Protein AF-A0A6I3SGE4-F1 (afdb_monomer)

Nearest PDB structures (foldseek):
  3gw6-assembly2_C  TM=1.256E-01  e=1.271E+00  Escherichia phage K1F
  3gw6-assembly1_F  TM=1.564E-01  e=3.133E+00  Escherichia phage K1F
  3gw6-assembly2_E  TM=1.286E-01  e=1.886E+00  Escherichia phage K1F
  3gw6-assembly1_B  TM=1.304E-01  e=3.315E+00  Escherichia phage K1F

Organism: Heliobacterium mobile (NCBI:txid28064)

Sequence (370 aa):
MMYQSPSTPYNNQIIHVPAGHFGWRVIFLSQIGLKIGINFLEVDEMGNEKNAATASMITMEIDKRFDIIEKTWEEEIYFKFYKTAVTTGLIAQLGPERWTVLCIIASYMDLNGECFPSQDTIAKGMGCSRQTACKWVNSLLEFRWEGQPIIQRVKRQTPNSQATYSFYTILPVSQIVPPTYVKDPDTPATVFDTKYGTTISTGNNSNNGINSNTLPDVKKPDAPATEFDIKYGTSITTSNHCNKDLNSNTGIPEDEPMTAQGVIKYFCMRYREKYDANCNPNWPKDTKMVKQRLMGQYSPEQIRQIVDISVEMYEKWGTLSKFPRPSIAALCTWMPEKALAVAKERTARMNVPEHGGRTAEELLALLDRI

Mean predicted aligned error: 20.5 Å

Solvent-accessible surface area (backbone atoms only — not comparable to full-atom values): 24603 Å² total; per-residue (Å²): 140,84,89,81,82,87,84,82,84,88,77,87,79,86,80,87,76,84,92,73,97,71,93,75,82,84,74,90,75,80,91,71,96,70,84,81,74,87,71,87,79,84,80,56,100,75,80,59,87,77,74,75,67,58,69,48,31,44,51,78,47,78,49,79,44,73,42,82,88,79,71,44,79,48,78,47,78,44,82,44,75,35,73,55,26,59,76,74,36,51,53,68,75,54,33,71,67,35,46,51,52,49,55,59,41,60,74,42,47,50,97,85,51,45,16,59,60,50,61,63,55,51,6,59,77,68,75,51,53,51,67,57,35,52,53,42,51,52,54,40,56,68,39,57,61,96,83,39,57,48,40,49,78,49,79,46,67,49,93,96,46,93,57,71,46,57,37,33,36,74,46,70,70,51,73,50,70,70,76,78,80,84,80,68,97,80,71,81,86,77,84,80,84,78,91,71,89,82,89,79,89,80,84,79,87,82,91,82,81,90,81,91,82,82,86,80,90,81,80,87,81,83,87,82,89,83,93,78,90,77,90,76,74,88,78,81,76,80,74,82,85,79,78,86,78,86,78,72,89,66,78,78,64,90,82,59,82,78,43,49,65,51,53,53,51,51,44,38,51,54,42,25,75,74,65,77,41,87,65,86,79,54,64,76,64,49,38,53,42,34,45,64,48,40,65,68,73,44,54,73,67,52,49,51,50,24,47,54,42,39,64,72,46,31,78,81,71,47,84,46,86,89,49,89,62,89,46,72,68,47,56,48,63,67,39,44,64,56,21,49,53,51,49,53,51,50,53,54,58,70,67,48,48,94,59,82,72,45,52,75,65,58,52,50,59,53,58,79,72,109

Foldseek 3Di:
DDDDDDDDDDDDDDDDDDDDDDDDDDDDDPDDPDPPPPDPDDADPPRDPPCLVLPFQWDKDWDWDQDPVVRDIDIDIDIDGDPCCVVVCVDVVCDDLLVQLVVQQQVQADPVQKGFDDLVSSCVSVVHDSVSSVVSVVVLQPDDDVNHRQKDWDWDDDVPDPDITIIMHGDRPRPPSPPPPDPDPPDPDDDDDPPDDDDDDDDDDDDDDDDDDDDDDDDDDDDDDDDDDDDDDDPPPPPPPDDDPLPPPDDDDPPDDCQLVNLVSLLQVLLCVLPVDGDDDPVVVLSVLCVVQPVVPDDPVLSNQLSNQCQVCVCVVDPDPPDNGDDSVCSRPVSSVVSVVVVVVVVVVVPQPPVRNDDPVNVVVVVVVD

pLDDT: mean 73.43, std 25.37, range [29.23, 98.31]

Structure (mmCIF, N/CA/C/O backbone):
data_AF-A0A6I3SGE4-F1
#
_entry.id   AF-A0A6I3SGE4-F1
#
loop_
_atom_site.group_PDB
_atom_site.id
_atom_site.type_symbol
_atom_site.label_atom_id
_atom_site.label_alt_id
_atom_site.label_comp_id
_atom_site.label_asym_id
_atom_site.label_entity_id
_atom_site.label_seq_id
_atom_site.pdbx_PDB_ins_code
_atom_site.Cartn_x
_atom_site.Cartn_y
_atom_site.Cartn_z
_atom_site.occupancy
_atom_site.B_iso_or_equiv
_atom_site.auth_seq_id
_atom_site.auth_comp_id
_atom_site.auth_asym_id
_atom_site.auth_atom_id
_atom_site.pdbx_PDB_model_num
ATOM 1 N N . MET A 1 1 ? 41.172 -43.063 -6.172 1.00 44.56 1 MET A N 1
ATOM 2 C CA . MET A 1 1 ? 40.376 -42.896 -4.937 1.00 44.56 1 MET A CA 1
ATOM 3 C C . MET A 1 1 ? 38.911 -43.059 -5.307 1.00 44.56 1 MET A C 1
ATOM 5 O O . MET A 1 1 ? 38.359 -42.176 -5.946 1.00 44.56 1 MET A O 1
ATOM 9 N N . MET A 1 2 ? 38.339 -44.232 -5.030 1.00 37.78 2 MET A N 1
ATOM 10 C CA . MET A 1 2 ? 36.935 -44.562 -5.301 1.00 37.78 2 MET A CA 1
ATOM 11 C C . MET A 1 2 ? 36.098 -44.231 -4.061 1.00 37.78 2 MET A C 1
ATOM 13 O O . MET A 1 2 ? 36.437 -44.685 -2.971 1.00 37.78 2 MET A O 1
ATOM 17 N N . TYR A 1 3 ? 35.028 -43.454 -4.223 1.00 40.47 3 TYR A N 1
ATOM 18 C CA . TYR A 1 3 ? 34.028 -43.226 -3.179 1.00 40.47 3 TYR A CA 1
ATOM 19 C C . TYR A 1 3 ? 32.945 -44.306 -3.286 1.00 40.47 3 TYR A C 1
ATOM 21 O O . TYR A 1 3 ? 32.232 -44.370 -4.285 1.00 40.47 3 TYR A O 1
ATOM 29 N N . GLN A 1 4 ? 32.839 -45.159 -2.266 1.00 41.12 4 GLN A N 1
ATOM 30 C CA . GLN A 1 4 ? 31.701 -46.055 -2.056 1.00 41.12 4 GLN A CA 1
ATOM 31 C C . GLN A 1 4 ? 30.711 -45.385 -1.093 1.00 41.12 4 GLN A C 1
ATOM 33 O O . GLN A 1 4 ? 31.101 -44.906 -0.029 1.00 41.12 4 GLN A O 1
ATOM 38 N N . SER A 1 5 ? 29.435 -45.347 -1.475 1.00 44.28 5 SER A N 1
ATOM 39 C CA . SER A 1 5 ? 28.321 -44.894 -0.633 1.00 44.28 5 SER A CA 1
ATOM 40 C C . SER A 1 5 ? 27.809 -46.041 0.253 1.00 44.28 5 SER A C 1
ATOM 42 O O . SER A 1 5 ? 27.709 -47.166 -0.239 1.00 44.28 5 SER A O 1
ATOM 44 N N . PRO A 1 6 ? 27.437 -45.794 1.523 1.00 52.66 6 PRO A N 1
ATOM 45 C CA . PRO A 1 6 ? 26.882 -46.829 2.386 1.00 52.66 6 PRO A CA 1
ATOM 46 C C . PRO A 1 6 ? 25.363 -46.962 2.203 1.00 52.66 6 PRO A C 1
ATOM 48 O O . PRO A 1 6 ? 24.614 -45.998 2.357 1.00 52.66 6 PRO A O 1
ATOM 51 N N . SER A 1 7 ? 24.907 -48.179 1.909 1.00 43.44 7 SER A N 1
ATOM 52 C CA . SER A 1 7 ? 23.502 -48.591 1.960 1.00 43.44 7 SER A CA 1
ATOM 53 C C . SER A 1 7 ? 23.130 -49.028 3.379 1.00 43.44 7 SER A C 1
ATOM 55 O O . SER A 1 7 ? 23.763 -49.932 3.928 1.00 43.44 7 SER A O 1
ATOM 57 N N . THR A 1 8 ? 22.090 -48.439 3.965 1.00 47.22 8 THR A N 1
ATOM 58 C CA . THR A 1 8 ? 21.471 -48.915 5.211 1.00 47.22 8 THR A CA 1
ATOM 59 C C . THR A 1 8 ? 20.287 -49.847 4.909 1.00 47.22 8 THR A C 1
ATOM 61 O O . THR A 1 8 ? 19.511 -49.561 3.995 1.00 47.22 8 THR A O 1
ATOM 64 N N . PRO A 1 9 ? 20.105 -50.956 5.652 1.00 47.72 9 PRO A N 1
ATOM 65 C CA . PRO A 1 9 ? 18.942 -51.824 5.501 1.00 47.72 9 PRO A CA 1
ATOM 66 C C . PRO A 1 9 ? 17.773 -51.343 6.376 1.00 47.72 9 PRO A C 1
ATOM 68 O O . PRO A 1 9 ? 17.920 -51.147 7.583 1.00 47.72 9 PRO A O 1
ATOM 71 N N . TYR A 1 10 ? 16.596 -51.186 5.766 1.00 37.56 10 TYR A N 1
ATOM 72 C CA . TYR A 1 10 ? 15.327 -51.005 6.473 1.00 37.56 10 TYR A CA 1
ATOM 73 C C . TYR A 1 10 ? 14.893 -52.336 7.098 1.00 37.56 10 TYR A C 1
ATOM 75 O O . TYR A 1 10 ? 14.686 -53.327 6.399 1.00 37.56 10 TYR A O 1
ATOM 83 N N . ASN A 1 11 ? 14.763 -52.347 8.422 1.00 41.56 11 ASN A N 1
ATOM 84 C CA . ASN A 1 11 ? 14.299 -53.481 9.210 1.00 41.56 11 ASN A CA 1
ATOM 85 C C . ASN A 1 11 ? 12.806 -53.276 9.526 1.00 41.56 11 ASN A C 1
ATOM 87 O O . ASN A 1 11 ? 12.455 -52.381 10.293 1.00 41.56 11 ASN A O 1
ATOM 91 N N . ASN A 1 12 ? 11.927 -54.072 8.914 1.00 37.31 12 ASN A N 1
ATOM 92 C CA . ASN A 1 12 ? 10.491 -54.061 9.199 1.00 37.31 12 ASN A CA 1
ATOM 93 C C . ASN A 1 12 ? 10.214 -54.868 10.475 1.00 37.31 12 ASN A C 1
ATOM 95 O O . ASN A 1 12 ? 10.133 -56.095 10.430 1.00 37.31 12 ASN A O 1
ATOM 99 N N . GLN A 1 13 ? 10.037 -54.184 11.607 1.00 43.09 13 GLN A N 1
ATOM 100 C CA . GLN A 1 13 ? 9.446 -54.787 12.802 1.00 43.09 13 GLN A CA 1
ATOM 101 C C . GLN A 1 13 ? 7.926 -54.605 12.785 1.00 43.09 13 GLN A C 1
ATOM 103 O O . GLN A 1 13 ? 7.406 -53.492 12.765 1.00 43.09 13 GLN A O 1
ATOM 108 N N . ILE A 1 14 ? 7.222 -55.736 12.797 1.00 41.84 14 ILE A N 1
ATOM 109 C CA . ILE A 1 14 ? 5.771 -55.837 12.947 1.00 41.84 14 ILE A CA 1
ATOM 110 C C . ILE A 1 14 ? 5.448 -55.637 14.432 1.00 41.84 14 ILE A C 1
ATOM 112 O O . ILE A 1 14 ? 5.796 -56.476 15.262 1.00 41.84 14 ILE A O 1
ATOM 116 N N . ILE A 1 15 ? 4.791 -54.525 14.772 1.00 42.62 15 ILE A N 1
ATOM 117 C CA . ILE A 1 15 ? 4.267 -54.273 16.119 1.00 42.62 15 ILE A CA 1
ATOM 118 C C . ILE A 1 15 ? 2.847 -54.839 16.190 1.00 42.62 15 ILE A C 1
ATOM 120 O O . ILE A 1 15 ? 1.945 -54.393 15.483 1.00 42.62 15 ILE A O 1
ATOM 124 N N . HIS A 1 16 ? 2.660 -55.835 17.051 1.00 38.91 16 HIS A N 1
ATOM 125 C CA . HIS A 1 16 ? 1.366 -56.428 17.374 1.00 38.91 16 HIS A CA 1
ATOM 126 C C . HIS A 1 16 ? 0.639 -55.522 18.386 1.00 38.91 16 HIS A C 1
ATOM 128 O O . HIS A 1 16 ? 1.126 -55.336 19.499 1.00 38.91 16 HIS A O 1
ATOM 134 N N . VAL A 1 17 ? -0.520 -54.964 18.020 1.00 46.84 17 VAL A N 1
ATOM 135 C CA . VAL A 1 17 ? -1.389 -54.190 18.930 1.00 46.84 17 VAL A CA 1
ATOM 136 C C . VAL A 1 17 ? -2.624 -55.039 19.269 1.00 46.84 17 VAL A C 1
ATOM 138 O O . VAL A 1 17 ? -3.250 -55.569 18.348 1.00 46.84 17 VAL A O 1
ATOM 141 N N . PRO A 1 18 ? -2.984 -55.228 20.553 1.00 43.72 18 PRO A N 1
ATOM 142 C CA . PRO A 1 18 ? -4.134 -56.042 20.933 1.00 43.72 18 PRO A CA 1
ATOM 143 C C . PRO A 1 18 ? -5.462 -55.321 20.668 1.00 43.72 18 PRO A C 1
ATOM 145 O O . PRO A 1 18 ? -5.613 -54.124 20.910 1.00 43.72 18 PRO A O 1
ATOM 148 N N . ALA A 1 19 ? -6.432 -56.089 20.172 1.00 42.38 19 ALA A N 1
ATOM 149 C CA . ALA A 1 19 ? -7.764 -55.642 19.795 1.00 42.38 19 ALA A CA 1
ATOM 150 C C . ALA A 1 19 ? -8.610 -55.243 21.019 1.00 42.38 19 ALA A C 1
ATOM 152 O O . ALA A 1 19 ? -9.035 -56.096 21.797 1.00 42.38 19 ALA A O 1
ATOM 153 N N . GLY A 1 20 ? -8.899 -53.947 21.147 1.00 38.47 20 GLY A N 1
ATOM 154 C CA . GLY A 1 20 ? -9.960 -53.404 21.995 1.00 38.47 20 GLY A CA 1
ATOM 155 C C . GLY A 1 20 ? -11.108 -52.899 21.123 1.00 38.47 20 GLY A C 1
ATOM 156 O O . GLY A 1 20 ? -10.895 -52.114 20.203 1.00 38.47 20 GLY A O 1
ATOM 157 N N . HIS A 1 21 ? -12.318 -53.392 21.381 1.00 49.03 21 HIS A N 1
ATOM 158 C CA . HIS A 1 21 ? -13.549 -53.043 20.672 1.00 49.03 21 HIS A CA 1
ATOM 159 C C . HIS A 1 21 ? -13.847 -51.534 20.700 1.00 49.03 21 HIS A C 1
ATOM 161 O O . HIS A 1 21 ? -14.233 -50.998 21.733 1.00 49.03 21 HIS A O 1
ATOM 167 N N . PHE A 1 22 ? -13.781 -50.887 19.536 1.00 37.25 22 PHE A N 1
ATOM 168 C CA . PHE A 1 22 ? -14.545 -49.680 19.219 1.00 37.25 22 PHE A CA 1
ATOM 169 C C . PHE A 1 22 ? -15.090 -49.838 17.798 1.00 37.25 22 PHE A C 1
ATOM 171 O O . PHE A 1 22 ? -14.336 -49.903 16.828 1.00 37.25 22 PHE A O 1
ATOM 178 N N . GLY A 1 23 ? -16.409 -49.979 17.678 1.00 38.25 23 GLY A N 1
ATOM 179 C CA . GLY A 1 23 ? -17.086 -50.118 16.394 1.00 38.25 23 GLY A CA 1
ATOM 180 C C . GLY A 1 23 ? -17.084 -48.797 15.631 1.00 38.25 23 GLY A C 1
ATOM 181 O O . GLY A 1 23 ? -17.890 -47.920 15.921 1.00 38.25 23 GLY A O 1
ATOM 182 N N . TRP A 1 24 ? -16.219 -48.675 14.627 1.00 30.83 24 TRP A N 1
ATOM 183 C CA . TRP A 1 24 ? -16.293 -47.612 13.629 1.00 30.83 24 TRP A CA 1
ATOM 184 C C . TRP A 1 24 ? -17.046 -48.135 12.407 1.00 30.83 24 TRP A C 1
ATOM 186 O O . TRP A 1 24 ? -16.544 -48.965 11.651 1.00 30.83 24 TRP A O 1
ATOM 196 N N . ARG A 1 25 ? -18.270 -47.645 12.194 1.00 29.44 25 ARG A N 1
ATOM 197 C CA . ARG A 1 25 ? -18.919 -47.720 10.883 1.00 29.44 25 ARG A CA 1
ATOM 198 C C . ARG A 1 25 ? -18.264 -46.673 9.985 1.00 29.44 25 ARG A C 1
ATOM 200 O O . ARG A 1 25 ? -18.529 -45.485 10.130 1.00 29.44 25 ARG A O 1
ATOM 207 N N . VAL A 1 26 ? -17.421 -47.113 9.056 1.00 30.91 26 VAL A N 1
ATOM 208 C CA . VAL A 1 26 ? -16.973 -46.279 7.935 1.00 30.91 26 VAL A CA 1
ATOM 209 C C . VAL A 1 26 ? -18.151 -46.150 6.972 1.00 30.91 26 VAL A C 1
ATOM 211 O O . VAL A 1 26 ? -18.471 -47.086 6.243 1.00 30.91 26 VAL A O 1
ATOM 214 N N . ILE A 1 27 ? -18.830 -45.005 6.999 1.00 34.97 27 ILE A N 1
ATOM 215 C CA . ILE A 1 27 ? -19.780 -44.617 5.956 1.00 34.97 27 ILE A CA 1
ATOM 216 C C . ILE A 1 27 ? -19.011 -43.722 4.983 1.00 34.97 27 ILE A C 1
ATOM 218 O O . ILE A 1 27 ? -18.643 -42.599 5.320 1.00 34.97 27 ILE A O 1
ATOM 222 N N . PHE A 1 28 ? -18.754 -44.228 3.777 1.00 33.78 28 PHE A N 1
ATOM 223 C CA . PHE A 1 28 ? -18.348 -43.403 2.643 1.00 33.78 28 PHE A CA 1
ATOM 224 C C . PHE A 1 28 ? -19.550 -42.547 2.226 1.00 33.78 28 PHE A C 1
ATOM 226 O O . PHE A 1 28 ? -20.516 -43.066 1.670 1.00 33.78 28 PHE A O 1
ATOM 233 N N . LEU A 1 29 ? -19.495 -41.242 2.489 1.00 30.52 29 LEU A N 1
ATOM 234 C CA . LEU A 1 29 ? -20.377 -40.259 1.863 1.00 30.52 29 LEU A CA 1
ATOM 235 C C . LEU A 1 29 ? -19.519 -39.315 1.029 1.00 30.52 29 LEU A C 1
ATOM 237 O O . LEU A 1 29 ? -18.739 -38.515 1.542 1.00 30.52 29 LEU A O 1
ATOM 241 N N . SER A 1 30 ? -19.651 -39.464 -0.285 1.00 36.06 30 SER A N 1
ATOM 242 C CA . SER A 1 30 ? -19.130 -38.540 -1.279 1.00 36.06 30 SER A CA 1
ATOM 243 C C . SER A 1 30 ? -19.895 -37.215 -1.229 1.00 36.06 30 SER A C 1
ATOM 245 O O . SER A 1 30 ? -21.120 -37.221 -1.148 1.00 36.06 30 SER A O 1
ATOM 247 N N . GLN A 1 31 ? -19.165 -36.107 -1.375 1.00 42.75 31 GLN A N 1
ATOM 248 C CA . GLN A 1 31 ? -19.654 -34.809 -1.864 1.00 42.75 31 GLN A CA 1
ATOM 249 C C . GLN A 1 31 ? -20.939 -34.263 -1.222 1.00 42.75 31 GLN A C 1
ATOM 251 O O . GLN A 1 31 ? -21.964 -34.125 -1.880 1.00 42.75 31 GLN A O 1
ATOM 256 N N . ILE A 1 32 ? -20.838 -33.804 0.025 1.00 35.84 32 ILE A N 1
ATOM 257 C CA . ILE A 1 32 ? -21.603 -32.641 0.491 1.00 35.84 32 ILE A CA 1
ATOM 258 C C . ILE A 1 32 ? -20.643 -31.815 1.347 1.00 35.84 32 ILE A C 1
ATOM 260 O O . ILE A 1 32 ? -20.084 -32.321 2.317 1.00 35.84 32 ILE A O 1
ATOM 264 N N . GLY A 1 33 ? -20.395 -30.562 0.961 1.00 39.59 33 GLY A N 1
ATOM 265 C CA . GLY A 1 33 ? -19.581 -29.627 1.736 1.00 39.59 33 GLY A CA 1
ATOM 266 C C . GLY A 1 33 ? -20.280 -29.260 3.042 1.00 39.59 33 GLY A C 1
ATOM 267 O O . GLY A 1 33 ? -20.967 -28.247 3.112 1.00 39.59 33 GLY A O 1
ATOM 268 N N . LEU A 1 34 ? -20.122 -30.092 4.071 1.00 29.44 34 LEU A N 1
ATOM 269 C CA . LEU A 1 34 ? -20.522 -29.784 5.437 1.00 29.44 34 LEU A CA 1
ATOM 270 C C . LEU A 1 34 ? -19.309 -29.178 6.159 1.00 29.44 34 LEU A C 1
ATOM 272 O O . LEU A 1 34 ? -18.333 -29.874 6.439 1.00 29.44 34 LEU A O 1
ATOM 276 N N . LYS A 1 35 ? -19.358 -27.873 6.455 1.00 33.22 35 LYS A N 1
ATOM 277 C CA . LYS A 1 35 ? -18.434 -27.237 7.405 1.00 33.22 35 LYS A CA 1
ATOM 278 C C . LYS A 1 35 ? -18.662 -27.882 8.778 1.00 33.22 35 LYS A C 1
ATOM 280 O O . LYS A 1 35 ? -19.660 -27.595 9.434 1.00 33.22 35 LYS A O 1
ATOM 285 N N . ILE A 1 36 ? -17.751 -28.748 9.217 1.00 32.66 36 ILE A N 1
ATOM 286 C CA . ILE A 1 36 ? -17.723 -29.234 10.601 1.00 32.66 36 ILE A CA 1
ATOM 287 C C . ILE A 1 36 ? -17.066 -28.136 11.440 1.00 32.66 36 ILE A C 1
ATOM 289 O O . ILE A 1 36 ? -15.848 -28.091 11.588 1.00 32.66 36 ILE A O 1
ATOM 293 N N . GLY A 1 37 ? -17.877 -27.216 11.960 1.00 32.97 37 GLY A N 1
ATOM 294 C CA . GLY A 1 37 ? -17.483 -26.418 13.115 1.00 32.97 37 GLY A CA 1
ATOM 295 C C . GLY A 1 37 ? -17.539 -27.320 14.341 1.00 32.97 37 GLY A C 1
ATOM 296 O O . GLY A 1 37 ? -18.623 -27.734 14.745 1.00 32.97 37 GLY A O 1
ATOM 297 N N . ILE A 1 38 ? -16.386 -27.670 14.913 1.00 30.48 38 ILE A N 1
ATOM 298 C CA . ILE A 1 38 ? -16.339 -28.384 16.192 1.00 30.48 38 ILE A CA 1
ATOM 299 C C . ILE A 1 38 ? -16.683 -27.364 17.282 1.00 30.48 38 ILE A C 1
ATOM 301 O O . ILE A 1 38 ? -15.805 -26.710 17.834 1.00 30.48 38 ILE A O 1
ATOM 305 N N . ASN A 1 39 ? -17.974 -27.203 17.566 1.00 32.72 39 ASN A N 1
ATOM 306 C CA . ASN A 1 39 ? -18.417 -26.587 18.810 1.00 32.72 39 ASN A CA 1
ATOM 307 C C . ASN A 1 39 ? -18.377 -27.671 19.887 1.00 32.72 39 ASN A C 1
ATOM 309 O O . ASN A 1 39 ? -19.047 -28.698 19.768 1.00 32.72 39 ASN A O 1
ATOM 313 N N . PHE A 1 40 ? -17.554 -27.463 20.912 1.00 31.41 40 PHE A N 1
ATOM 314 C CA . PHE A 1 40 ? -17.506 -28.328 22.085 1.00 31.41 40 PHE A CA 1
ATOM 315 C C . PHE A 1 40 ? -18.837 -28.161 22.836 1.00 31.41 40 PHE A C 1
ATOM 317 O O . PHE A 1 40 ? -19.068 -27.144 23.484 1.00 31.41 40 PHE A O 1
ATOM 324 N N . LEU A 1 41 ? -19.756 -29.111 22.647 1.00 35.09 41 LEU A N 1
ATOM 325 C CA . LEU A 1 41 ? -21.059 -29.142 23.309 1.00 35.09 41 LEU A CA 1
ATOM 326 C C . LEU A 1 41 ? -20.890 -29.806 24.676 1.00 35.09 41 LEU A C 1
ATOM 328 O O . LEU A 1 41 ? -20.752 -31.024 24.772 1.00 35.09 41 LEU A O 1
ATOM 332 N N . GLU A 1 42 ? -20.878 -28.997 25.728 1.00 34.16 42 GLU A N 1
ATOM 333 C CA . GLU A 1 42 ? -20.986 -29.473 27.104 1.00 34.16 42 GLU A CA 1
ATOM 334 C C . GLU A 1 42 ? -22.474 -29.698 27.409 1.00 34.16 42 GLU A C 1
ATOM 336 O O . GLU A 1 42 ? -23.271 -28.760 27.417 1.00 34.16 42 GLU A O 1
ATOM 341 N N . VAL A 1 43 ? -22.866 -30.965 27.560 1.00 34.56 43 VAL A N 1
ATOM 342 C CA . VAL A 1 43 ? -24.247 -31.379 27.843 1.00 34.56 43 VAL A CA 1
ATOM 343 C C . VAL A 1 43 ? -24.376 -31.562 29.351 1.00 34.56 43 VAL A C 1
ATOM 345 O O . VAL A 1 43 ? -23.585 -32.297 29.941 1.00 34.56 43 VAL A O 1
ATOM 348 N N . ASP A 1 44 ? -25.343 -30.900 29.987 1.00 48.00 44 ASP A N 1
ATOM 349 C CA . ASP A 1 44 ? -25.612 -31.120 31.407 1.00 48.00 44 ASP A CA 1
ATOM 350 C C . ASP A 1 44 ? -26.406 -32.419 31.640 1.00 48.00 44 ASP A C 1
ATOM 352 O O . ASP A 1 44 ? -27.093 -32.930 30.754 1.00 48.00 44 ASP A O 1
ATOM 356 N N . GLU A 1 45 ? -26.307 -32.976 32.853 1.00 57.69 45 GLU A N 1
ATOM 357 C CA . GLU A 1 45 ? -26.884 -34.280 33.238 1.00 57.69 45 GLU A CA 1
ATOM 358 C C . GLU A 1 45 ? -28.421 -34.369 33.121 1.00 57.69 45 GLU A C 1
ATOM 360 O O . GLU A 1 45 ? -29.003 -35.414 33.401 1.00 57.69 45 GLU A O 1
ATOM 365 N N . MET A 1 46 ? -29.099 -33.301 32.691 1.00 56.00 46 MET A N 1
ATOM 366 C CA . MET A 1 46 ? -30.556 -33.253 32.554 1.00 56.00 46 MET A CA 1
ATOM 367 C C . MET A 1 46 ? -31.052 -33.137 31.107 1.00 56.00 46 MET A C 1
ATOM 369 O O . MET A 1 46 ? -32.257 -33.002 30.903 1.00 56.00 46 MET A O 1
ATOM 373 N N . GLY A 1 47 ? -30.174 -33.229 30.100 1.00 47.47 47 GLY A N 1
ATOM 374 C CA . GLY A 1 47 ? -30.585 -33.293 28.690 1.00 47.47 47 GLY A CA 1
ATOM 375 C C . GLY A 1 47 ? -31.359 -32.061 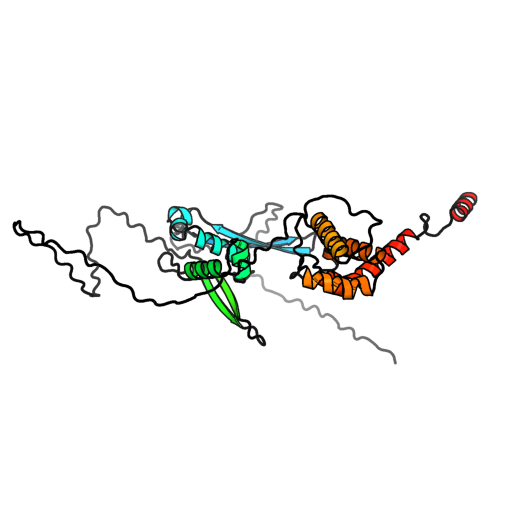28.214 1.00 47.47 47 GLY A C 1
ATOM 376 O O . GLY A 1 47 ? -32.104 -32.137 27.237 1.00 47.47 47 GLY A O 1
ATOM 377 N N . ASN A 1 48 ? -31.208 -30.936 28.914 1.00 42.41 48 ASN A N 1
ATOM 378 C CA . ASN A 1 48 ? -31.844 -29.689 28.545 1.00 42.41 48 ASN A CA 1
ATOM 379 C C . ASN A 1 48 ? -30.829 -28.892 27.728 1.00 42.41 48 ASN A C 1
ATOM 381 O O . ASN A 1 48 ? -29.740 -28.596 28.218 1.00 42.41 48 ASN A O 1
ATOM 385 N N . GLU A 1 49 ? -31.158 -28.555 26.478 1.00 41.75 49 GLU A N 1
ATOM 386 C CA . GLU A 1 49 ? -30.329 -27.662 25.667 1.00 41.75 49 GLU A CA 1
ATOM 387 C C . GLU A 1 49 ? -30.244 -26.299 26.363 1.00 41.75 49 GLU A C 1
ATOM 389 O O . GLU A 1 49 ? -31.044 -25.391 26.128 1.00 41.75 49 GLU A O 1
ATOM 394 N N . LYS A 1 50 ? -29.235 -26.118 27.218 1.00 43.69 50 LYS A N 1
ATOM 395 C CA . LYS A 1 50 ? -28.786 -24.805 27.663 1.00 43.69 50 LYS A CA 1
ATOM 396 C C . LYS A 1 50 ? -28.095 -24.123 26.491 1.00 43.69 50 LYS A C 1
ATOM 398 O O . LYS A 1 50 ? -26.899 -23.861 26.510 1.00 43.69 50 LYS A O 1
ATOM 403 N N . ASN A 1 51 ? -28.883 -23.728 25.497 1.00 43.88 51 ASN A N 1
ATOM 404 C CA . ASN A 1 51 ? -28.557 -22.590 24.657 1.00 43.88 51 ASN A CA 1
ATOM 405 C C . ASN A 1 51 ? -28.673 -21.321 25.517 1.00 43.88 51 ASN A C 1
ATOM 407 O O . ASN A 1 51 ? -29.459 -20.418 25.236 1.00 43.88 51 ASN A O 1
ATOM 411 N N . ALA A 1 52 ? -27.844 -21.212 26.560 1.00 44.31 52 ALA A N 1
ATOM 412 C CA . ALA A 1 52 ? -27.359 -19.919 27.004 1.00 44.31 52 ALA A CA 1
ATOM 413 C C . ALA A 1 52 ? -26.420 -19.434 25.896 1.00 44.31 52 ALA A C 1
ATOM 415 O O . ALA A 1 52 ? -25.203 -19.427 26.045 1.00 44.31 52 ALA A O 1
ATOM 416 N N . ALA A 1 53 ? -27.004 -19.126 24.734 1.00 48.31 53 ALA A N 1
ATOM 417 C CA . ALA A 1 53 ? -26.320 -18.506 23.629 1.00 48.31 53 ALA A CA 1
ATOM 418 C C . ALA A 1 53 ? -25.817 -17.179 24.181 1.00 48.31 53 ALA A C 1
ATOM 420 O O . ALA A 1 53 ? -26.572 -16.211 24.298 1.00 48.31 53 ALA A O 1
ATOM 421 N N . THR A 1 54 ? -24.555 -17.160 24.601 1.00 51.03 54 THR A N 1
ATOM 422 C CA . THR A 1 54 ? -23.817 -15.934 24.835 1.00 51.03 54 THR A CA 1
ATOM 423 C C . THR A 1 54 ? -23.965 -15.154 23.546 1.00 51.03 54 THR A C 1
ATOM 425 O O . THR A 1 54 ? -23.459 -15.541 22.490 1.00 51.03 54 THR A O 1
ATOM 428 N N . ALA A 1 55 ? -24.807 -14.124 23.608 1.00 60.75 55 ALA A N 1
ATOM 429 C CA . ALA A 1 55 ? -25.204 -13.338 22.462 1.00 60.75 55 ALA A CA 1
ATOM 430 C C . ALA A 1 55 ? -23.971 -12.567 22.005 1.00 60.75 55 ALA A C 1
ATOM 432 O O . ALA A 1 55 ? -23.721 -11.438 22.425 1.00 60.75 55 ALA A O 1
ATOM 433 N N . SER A 1 56 ? -23.155 -13.223 21.186 1.00 67.69 56 SER A N 1
ATOM 434 C CA . SER A 1 56 ? -21.939 -12.644 20.657 1.00 67.69 56 SER A CA 1
ATOM 435 C C . SER A 1 56 ? -22.343 -11.413 19.867 1.00 67.69 56 SER A C 1
ATOM 437 O O . SER A 1 56 ? -23.240 -11.470 19.033 1.00 67.69 56 SER A O 1
ATOM 439 N N . MET A 1 57 ? -21.764 -10.266 20.202 1.00 80.69 57 MET A N 1
ATOM 440 C CA . MET A 1 57 ? -22.045 -9.008 19.505 1.00 80.69 57 MET A CA 1
ATOM 441 C C . MET A 1 57 ? -21.069 -8.808 18.348 1.00 80.69 57 MET A C 1
ATOM 443 O O . MET A 1 57 ? -21.436 -8.290 17.293 1.00 80.69 57 MET A O 1
ATOM 447 N N . ILE A 1 58 ? -19.836 -9.275 18.539 1.00 80.12 58 ILE A N 1
ATOM 448 C CA . ILE A 1 58 ? -18.736 -9.185 17.589 1.00 80.12 58 ILE A CA 1
ATOM 449 C C . ILE A 1 58 ? -17.937 -10.485 17.696 1.00 80.12 58 ILE A C 1
ATOM 451 O O . ILE A 1 58 ? -17.611 -10.907 18.806 1.00 80.12 58 ILE A O 1
ATOM 455 N N . THR A 1 59 ? -17.615 -11.108 16.564 1.00 81.88 59 THR A N 1
ATOM 456 C CA . THR A 1 59 ? -16.746 -12.294 16.501 1.00 81.88 59 THR A CA 1
ATOM 457 C C . THR A 1 59 ? -15.780 -12.172 15.330 1.00 81.88 59 THR A C 1
ATOM 459 O O . THR A 1 59 ? -16.050 -11.495 14.339 1.00 81.88 59 THR A O 1
ATOM 462 N N . MET A 1 60 ? -14.646 -12.846 15.459 1.00 78.38 60 MET A N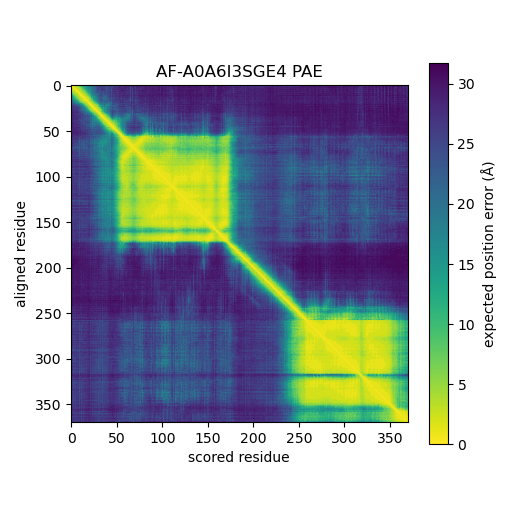 1
ATOM 463 C CA . MET A 1 60 ? -13.632 -12.995 14.430 1.00 78.38 60 MET A CA 1
ATOM 464 C C . MET A 1 60 ? -13.582 -14.461 14.004 1.00 78.38 60 MET A C 1
ATOM 466 O O . MET A 1 60 ? -13.557 -15.343 14.859 1.00 78.38 60 MET A O 1
ATOM 470 N N . GLU A 1 61 ? -13.577 -14.715 12.701 1.00 83.19 61 GLU A N 1
ATOM 471 C CA . GLU A 1 61 ? -13.451 -16.054 12.123 1.00 83.19 61 GLU A CA 1
ATOM 472 C C . GLU A 1 61 ? -12.339 -16.040 11.078 1.00 83.19 61 GLU A C 1
ATOM 474 O O . GLU A 1 61 ? -12.279 -15.137 10.248 1.00 83.19 61 GLU A O 1
ATOM 479 N N . ILE A 1 62 ? -11.443 -17.023 11.145 1.00 82.38 62 ILE A N 1
ATOM 480 C CA . ILE A 1 62 ? -10.330 -17.182 10.210 1.00 82.38 62 ILE A CA 1
ATOM 481 C C . ILE A 1 62 ? -10.571 -18.490 9.462 1.00 82.38 62 ILE A C 1
ATOM 483 O O . ILE A 1 62 ? -10.442 -19.569 10.040 1.00 82.38 62 ILE A O 1
ATOM 487 N N . ASP A 1 63 ? -10.924 -18.390 8.184 1.00 88.00 63 ASP A N 1
ATOM 488 C CA . ASP A 1 63 ? -11.066 -19.535 7.289 1.00 88.00 63 ASP A CA 1
ATOM 489 C C . ASP A 1 63 ? -9.741 -19.730 6.541 1.00 88.00 63 ASP A C 1
ATOM 491 O O . ASP A 1 63 ? -9.288 -18.847 5.813 1.00 88.00 63 ASP A O 1
ATOM 495 N N . LYS A 1 64 ? -9.127 -20.907 6.688 1.00 86.56 64 LYS A N 1
ATOM 496 C CA . LYS A 1 64 ? -7.973 -21.318 5.878 1.00 86.56 64 LYS A CA 1
ATOM 497 C C . LYS A 1 64 ? -8.415 -22.338 4.845 1.00 86.56 64 LYS A C 1
ATOM 499 O O . LYS A 1 64 ? -9.001 -23.361 5.203 1.00 86.56 64 LYS A O 1
ATOM 504 N N . ARG A 1 65 ? -8.120 -22.081 3.575 1.00 87.94 65 ARG A N 1
ATOM 505 C CA . ARG A 1 65 ? -8.424 -22.982 2.459 1.00 87.94 65 ARG A CA 1
ATOM 506 C C . ARG A 1 65 ? -7.135 -23.327 1.731 1.00 87.94 65 ARG A C 1
ATOM 508 O O . ARG A 1 65 ? -6.248 -22.494 1.600 1.00 87.94 65 ARG A O 1
ATOM 515 N N . PHE A 1 66 ? -7.014 -24.576 1.302 1.00 89.56 66 PHE A N 1
ATOM 516 C CA . PHE A 1 66 ? -5.896 -25.012 0.475 1.00 89.56 66 PHE A CA 1
ATOM 517 C C . PHE A 1 66 ? -6.385 -25.128 -0.964 1.00 89.56 66 PHE A C 1
ATOM 519 O O . PHE A 1 66 ? -7.245 -25.968 -1.248 1.00 89.56 66 PHE A O 1
ATOM 526 N N . ASP A 1 67 ? -5.857 -24.292 -1.853 1.00 90.06 67 ASP A N 1
ATOM 527 C CA . ASP A 1 67 ? -6.103 -24.427 -3.281 1.00 90.06 67 ASP A CA 1
ATOM 528 C C . ASP A 1 67 ? -5.279 -25.614 -3.800 1.00 90.06 67 ASP A C 1
ATOM 530 O O . ASP A 1 67 ? -4.047 -25.605 -3.805 1.00 90.06 67 ASP A O 1
ATOM 534 N N . ILE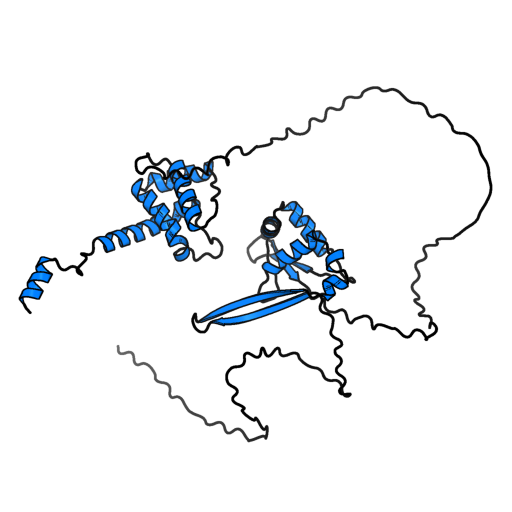 A 1 68 ? -5.969 -26.676 -4.216 1.00 93.81 68 ILE A N 1
ATOM 535 C CA . ILE A 1 68 ? -5.343 -27.914 -4.699 1.00 93.81 68 ILE A CA 1
ATOM 536 C C . ILE A 1 68 ? -4.652 -27.697 -6.057 1.00 93.81 68 ILE A C 1
ATOM 538 O O . ILE A 1 68 ? -3.665 -28.374 -6.357 1.00 93.81 68 ILE A O 1
ATOM 542 N N . ILE A 1 69 ? -5.167 -26.778 -6.877 1.00 94.69 69 ILE A N 1
ATOM 543 C CA . ILE A 1 69 ? -4.681 -26.492 -8.229 1.00 94.69 69 ILE A CA 1
ATOM 544 C C . ILE A 1 69 ? -3.399 -25.670 -8.136 1.00 94.69 69 ILE A C 1
ATOM 546 O O . ILE A 1 69 ? -2.375 -26.054 -8.705 1.00 94.69 69 ILE A O 1
ATOM 550 N N . GLU A 1 70 ? -3.439 -24.576 -7.378 1.00 93.06 70 GLU A N 1
ATOM 551 C CA . GLU A 1 70 ? -2.294 -23.678 -7.212 1.00 93.06 70 GLU A CA 1
ATOM 552 C C . GLU A 1 70 ? -1.287 -24.180 -6.170 1.00 93.06 70 GLU A C 1
ATOM 554 O O . GLU A 1 70 ? -0.127 -23.762 -6.165 1.00 93.06 70 GLU A O 1
ATOM 559 N N . LYS A 1 71 ? -1.701 -25.128 -5.319 1.00 92.56 71 LYS A N 1
ATOM 560 C CA . LYS A 1 71 ? -0.941 -25.630 -4.164 1.00 92.56 71 LYS A CA 1
ATOM 561 C C . LYS A 1 71 ? -0.562 -24.509 -3.189 1.00 92.56 71 LYS A C 1
ATOM 563 O O . LYS A 1 71 ? 0.514 -24.542 -2.586 1.00 92.56 71 LYS A O 1
ATOM 568 N N . THR A 1 72 ? -1.444 -23.527 -3.032 1.00 92.44 72 THR A N 1
ATOM 569 C CA . THR A 1 72 ? -1.292 -22.360 -2.155 1.00 92.44 72 THR A CA 1
ATOM 570 C C . THR A 1 72 ? -2.327 -22.401 -1.026 1.00 92.44 72 THR A C 1
ATOM 572 O O . THR A 1 72 ? -3.375 -23.037 -1.131 1.00 92.44 72 THR A O 1
ATOM 575 N N . TRP A 1 73 ? -2.010 -21.765 0.105 1.00 89.12 73 TRP A N 1
ATOM 576 C CA . TRP A 1 73 ? -2.972 -21.550 1.187 1.00 89.12 73 TRP A CA 1
ATOM 577 C C . TRP A 1 73 ? -3.598 -20.170 1.016 1.00 89.12 73 TRP A C 1
ATOM 579 O O . TRP A 1 73 ? -2.884 -19.168 1.011 1.00 89.12 73 TRP A O 1
ATOM 589 N N . GLU A 1 74 ? -4.918 -20.132 0.900 1.00 89.06 74 GLU A N 1
ATOM 590 C CA . GLU A 1 74 ? -5.712 -18.913 0.938 1.00 89.06 74 GLU A CA 1
ATOM 591 C C . GLU A 1 74 ? -6.263 -18.716 2.349 1.00 89.06 74 GLU A C 1
ATOM 593 O O . GLU A 1 74 ? -6.752 -19.652 2.992 1.00 89.06 74 GLU A O 1
ATOM 598 N N . GLU A 1 75 ? -6.171 -17.487 2.846 1.00 84.50 75 GLU A N 1
ATOM 599 C CA .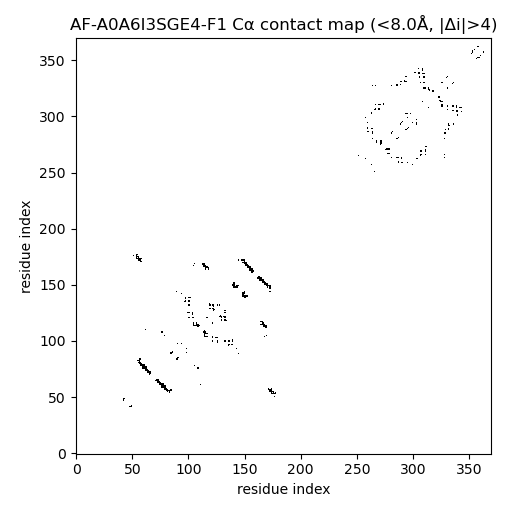 GLU A 1 75 ? -6.609 -17.130 4.190 1.00 84.50 75 GLU A CA 1
ATOM 600 C C . GLU A 1 75 ? -7.638 -16.005 4.089 1.00 84.50 75 GLU A C 1
ATOM 602 O O . GLU A 1 75 ? -7.357 -14.928 3.564 1.00 84.50 75 GLU A O 1
ATOM 607 N N . GLU A 1 76 ? -8.842 -16.263 4.596 1.00 85.19 76 GLU A N 1
ATOM 608 C CA . GLU A 1 76 ? -9.938 -15.301 4.636 1.00 85.19 76 GLU A CA 1
ATOM 609 C C . GLU A 1 76 ? -10.250 -14.964 6.096 1.00 85.19 76 GLU A C 1
ATOM 611 O O . GLU A 1 76 ? -10.622 -15.830 6.892 1.00 85.19 76 GLU A O 1
ATOM 616 N N . ILE A 1 77 ? -10.101 -13.690 6.458 1.00 80.69 77 ILE A N 1
ATOM 617 C CA . ILE A 1 77 ? -10.429 -13.192 7.796 1.00 80.69 77 ILE A CA 1
ATOM 618 C C . ILE A 1 77 ? -11.790 -12.505 7.732 1.00 80.69 77 ILE A C 1
ATOM 620 O O . ILE A 1 77 ? -11.985 -11.522 7.016 1.00 80.69 77 ILE A O 1
ATOM 624 N N . TYR A 1 78 ? -12.729 -13.012 8.522 1.00 83.69 78 TYR A N 1
ATOM 625 C CA . TYR A 1 78 ? -14.079 -12.491 8.648 1.00 83.69 78 TYR A CA 1
ATOM 626 C C . TYR A 1 78 ? -14.245 -11.783 9.983 1.00 83.69 78 TYR A C 1
ATOM 628 O O . TYR A 1 78 ? -14.131 -12.376 11.057 1.00 83.69 78 TYR A O 1
ATOM 636 N N . PHE A 1 79 ? -14.609 -10.510 9.910 1.00 82.31 79 PHE A N 1
ATOM 637 C CA . PHE A 1 79 ? -15.040 -9.743 11.065 1.00 82.31 79 PHE A CA 1
ATOM 638 C C . PHE A 1 79 ? -16.568 -9.676 11.072 1.00 82.31 79 PHE A C 1
ATOM 640 O O . PHE A 1 79 ? -17.179 -9.007 10.236 1.00 82.31 79 PHE A O 1
ATOM 647 N N . LYS A 1 80 ? -17.192 -10.445 11.968 1.00 84.88 80 LYS A N 1
ATOM 648 C CA . LYS A 1 80 ? -18.640 -10.664 11.997 1.00 84.88 80 LYS A CA 1
ATOM 649 C C . LYS A 1 80 ? -19.296 -9.802 13.063 1.00 84.88 80 LYS A C 1
ATOM 651 O O . LYS A 1 80 ? -18.901 -9.807 14.229 1.00 84.88 80 LYS A O 1
ATOM 656 N N . PHE A 1 81 ? -20.361 -9.125 12.651 1.00 83.94 81 PHE A N 1
ATOM 657 C CA . PHE A 1 81 ? -21.232 -8.354 13.523 1.00 83.94 81 PHE A CA 1
ATOM 658 C C . PHE A 1 81 ? -22.602 -8.986 13.584 1.00 83.94 81 PHE A C 1
ATOM 660 O O . PHE A 1 81 ? -23.222 -9.256 12.556 1.00 83.94 81 PHE A O 1
ATOM 667 N N . TYR A 1 82 ? -23.088 -9.183 14.800 1.00 88.31 82 TYR A N 1
ATOM 668 C CA . TYR A 1 82 ? -24.408 -9.744 15.006 1.00 88.31 82 TYR A CA 1
ATOM 669 C C . TYR A 1 82 ? -25.425 -8.630 15.189 1.00 88.31 82 TYR A C 1
ATOM 671 O O . TYR A 1 82 ? -25.129 -7.545 15.693 1.00 88.31 82 TYR A O 1
ATOM 679 N N . LYS A 1 83 ? -26.673 -8.932 14.829 1.00 88.31 83 LYS A N 1
ATOM 680 C CA . LYS A 1 83 ? -27.823 -8.041 15.027 1.00 88.31 83 LYS A CA 1
ATOM 681 C C . LYS A 1 83 ? -27.914 -7.520 16.467 1.00 88.31 83 LYS A C 1
ATOM 683 O O . LYS A 1 83 ? -28.324 -6.382 16.676 1.00 88.31 83 LYS A O 1
ATOM 688 N N . THR A 1 84 ? -27.485 -8.331 17.433 1.00 86.38 84 THR A N 1
ATOM 689 C CA . THR A 1 84 ? -27.439 -8.001 18.861 1.00 86.38 84 THR A CA 1
ATOM 690 C C . THR A 1 84 ? -26.633 -6.735 19.138 1.00 86.38 84 THR A C 1
ATOM 692 O O . THR A 1 84 ? -27.125 -5.891 19.873 1.00 86.38 84 THR A O 1
ATOM 695 N N . ALA A 1 85 ? -25.485 -6.524 18.481 1.00 87.50 85 ALA A N 1
ATOM 696 C CA . ALA A 1 85 ? -24.677 -5.305 18.624 1.00 87.50 85 ALA A CA 1
ATOM 697 C C . ALA A 1 85 ? -25.437 -4.026 18.230 1.00 87.50 85 ALA A C 1
ATOM 699 O O . ALA A 1 85 ? -25.205 -2.945 18.774 1.00 87.50 85 ALA A O 1
ATOM 700 N N . VAL A 1 86 ? -26.349 -4.136 17.263 1.00 88.75 86 VAL A N 1
ATOM 701 C CA . VAL A 1 86 ? -27.189 -3.015 16.834 1.00 88.75 86 VAL A CA 1
ATOM 702 C C . VAL A 1 86 ? -28.338 -2.822 17.819 1.00 88.75 86 VAL A C 1
ATOM 704 O O . VAL A 1 86 ? -28.577 -1.705 18.269 1.00 88.75 86 VAL A O 1
ATOM 707 N N . THR A 1 87 ? -29.025 -3.903 18.199 1.00 90.56 87 THR A N 1
ATOM 708 C CA . THR A 1 87 ? -30.213 -3.827 19.063 1.00 90.56 87 THR A CA 1
ATOM 709 C C . THR A 1 87 ? -29.898 -3.440 20.503 1.00 90.56 87 THR A C 1
ATOM 711 O O . THR A 1 87 ? -30.732 -2.808 21.140 1.00 90.56 87 THR A O 1
ATOM 714 N N . THR A 1 88 ? -28.719 -3.786 21.027 1.00 88.31 88 THR A N 1
ATOM 715 C CA . THR A 1 88 ? -28.295 -3.367 22.375 1.00 88.31 88 THR A CA 1
ATOM 716 C C . THR A 1 88 ? -27.759 -1.941 22.415 1.00 88.31 88 THR A C 1
ATOM 718 O O . THR A 1 88 ? -27.547 -1.400 23.494 1.00 88.31 88 THR A O 1
ATOM 721 N N . GLY A 1 89 ? -27.560 -1.305 21.257 1.00 90.44 89 GLY A N 1
ATOM 722 C CA . GLY A 1 89 ? -27.045 0.057 21.170 1.00 90.44 89 GLY A CA 1
ATOM 723 C C . GLY A 1 89 ? -25.521 0.162 21.243 1.00 90.44 89 GLY A C 1
ATOM 724 O O . GLY A 1 89 ? -25.017 1.281 21.329 1.00 90.44 89 GLY A O 1
ATOM 725 N N . LEU A 1 90 ? -24.778 -0.948 21.146 1.00 92.12 90 LEU A N 1
ATOM 726 C CA . LEU A 1 90 ? -23.310 -0.929 21.087 1.00 92.12 90 LEU A CA 1
ATOM 727 C C . LEU A 1 90 ? -22.812 -0.040 19.946 1.00 92.12 90 LEU A C 1
ATOM 729 O O . LEU A 1 90 ? -22.001 0.856 20.168 1.00 92.12 90 LEU A O 1
ATOM 733 N N . ILE A 1 91 ? -23.349 -0.225 18.739 1.00 93.44 91 ILE A N 1
ATOM 734 C CA . ILE A 1 91 ? -22.962 0.587 17.575 1.00 93.44 91 ILE A CA 1
ATOM 735 C C . ILE A 1 91 ? -23.326 2.064 17.770 1.00 93.44 91 ILE A C 1
ATOM 737 O O . ILE A 1 91 ? -22.538 2.946 17.428 1.00 93.44 91 ILE A O 1
ATOM 741 N N . ALA A 1 92 ? -24.489 2.342 18.365 1.00 94.94 92 ALA A N 1
ATOM 742 C CA . ALA A 1 92 ? -24.936 3.706 18.628 1.00 94.94 92 ALA A CA 1
ATOM 743 C C . ALA A 1 92 ? -24.023 4.419 19.640 1.00 94.94 92 ALA A C 1
ATOM 745 O O . ALA A 1 92 ? -23.612 5.553 19.400 1.00 94.94 92 ALA A O 1
ATOM 746 N N . GLN A 1 93 ? -23.650 3.748 20.736 1.00 95.62 93 GLN A N 1
ATOM 747 C CA . GLN A 1 93 ? -22.746 4.308 21.745 1.00 95.62 93 GLN A CA 1
ATOM 748 C C . GLN A 1 93 ? -21.301 4.410 21.263 1.00 95.62 93 GLN A C 1
ATOM 750 O O . GLN A 1 93 ? -20.588 5.320 21.686 1.00 95.62 93 GLN A O 1
ATOM 755 N N . LEU A 1 94 ? -20.855 3.500 20.392 1.00 94.62 94 LEU A N 1
ATOM 756 C CA . LEU A 1 94 ? -19.543 3.564 19.755 1.00 94.62 94 LEU A CA 1
ATOM 757 C C . LEU A 1 94 ? -19.473 4.756 18.786 1.00 94.62 94 LEU A C 1
ATOM 759 O O . LEU A 1 94 ? -18.490 5.495 18.765 1.00 94.62 94 LEU A O 1
ATOM 763 N N . GLY A 1 95 ? -20.543 5.009 18.038 1.00 96.56 95 GLY A N 1
ATOM 764 C CA . GLY A 1 95 ? -20.614 6.102 17.076 1.00 96.56 95 GLY A CA 1
ATOM 765 C C . GLY A 1 95 ? -19.740 5.878 15.831 1.00 96.56 95 GLY A C 1
ATOM 766 O O . GLY A 1 95 ? -18.911 4.965 15.784 1.00 96.56 95 GLY A O 1
ATOM 767 N N . PRO A 1 96 ? -19.906 6.721 14.799 1.00 96.88 96 PRO A N 1
ATOM 768 C CA . PRO A 1 96 ? -19.343 6.475 13.470 1.00 96.88 96 PRO A CA 1
ATOM 769 C C . PRO A 1 96 ? -17.811 6.548 13.428 1.00 96.88 96 PRO A C 1
ATOM 771 O O . PRO A 1 96 ? -17.176 5.765 12.727 1.00 96.88 96 PRO A O 1
ATOM 774 N N . GLU A 1 97 ? -17.200 7.454 14.192 1.00 97.06 97 GLU A N 1
ATOM 775 C CA . GLU A 1 97 ? -15.749 7.684 14.172 1.00 97.06 97 GLU A CA 1
ATOM 776 C C . GLU A 1 97 ? -14.984 6.473 14.722 1.00 97.06 97 GLU A C 1
ATOM 778 O O . GLU A 1 97 ? -14.146 5.883 14.040 1.00 97.06 97 GLU A O 1
ATOM 783 N N . ARG A 1 98 ? -15.322 6.049 15.947 1.00 96.81 98 ARG A N 1
ATOM 784 C CA . ARG A 1 98 ? -14.712 4.887 16.611 1.00 96.81 98 ARG A CA 1
ATOM 785 C C . ARG A 1 98 ? -15.025 3.593 15.867 1.00 96.81 98 ARG A C 1
ATOM 787 O O . ARG A 1 98 ? -14.150 2.741 15.754 1.00 96.81 98 ARG A O 1
ATOM 794 N N . TRP A 1 99 ? -16.233 3.475 15.316 1.00 95.69 99 TRP A N 1
ATOM 795 C CA . TRP A 1 99 ? -16.607 2.360 14.451 1.00 95.69 99 TRP A CA 1
ATOM 796 C C . TRP A 1 99 ? -15.715 2.249 13.214 1.00 95.69 99 TRP A C 1
ATOM 798 O O . TRP A 1 99 ? -15.190 1.177 12.914 1.00 95.69 99 TRP A O 1
ATOM 808 N N . THR A 1 100 ? -15.499 3.367 12.524 1.00 96.38 100 THR A N 1
ATOM 809 C CA . THR A 1 100 ? -14.658 3.410 11.324 1.00 96.38 100 THR A CA 1
ATOM 810 C C . THR A 1 100 ? -13.214 3.043 11.662 1.00 96.38 100 THR A C 1
ATOM 812 O O . THR A 1 100 ? -12.615 2.216 10.976 1.00 96.38 100 THR A O 1
ATOM 815 N N . VAL A 1 101 ? -12.669 3.581 12.763 1.00 97.75 101 VAL A N 1
ATOM 816 C CA . VAL A 1 101 ? -11.335 3.204 13.260 1.00 97.75 101 VAL A CA 1
ATOM 817 C C . VAL A 1 101 ? -11.258 1.706 13.553 1.00 97.75 101 VAL A C 1
ATOM 819 O O . VAL A 1 101 ? -10.290 1.067 13.151 1.00 97.75 101 VAL A O 1
ATOM 822 N N . LEU A 1 102 ? -12.262 1.140 14.228 1.00 95.88 102 LEU A N 1
ATOM 823 C CA . LEU A 1 102 ? -12.304 -0.285 14.556 1.00 95.88 102 LEU A CA 1
ATOM 824 C C . LEU A 1 102 ? -12.266 -1.150 13.290 1.00 95.88 102 LEU A C 1
ATOM 826 O O . LEU A 1 102 ? -11.459 -2.072 13.221 1.00 95.88 102 LEU A O 1
ATOM 830 N N . CYS A 1 103 ? -13.073 -0.818 12.278 1.00 94.56 103 CYS A N 1
ATOM 831 C CA . CYS A 1 103 ? -13.102 -1.540 11.003 1.00 94.56 103 CYS A CA 1
ATOM 832 C C . CYS A 1 103 ? -11.755 -1.474 10.273 1.00 94.56 103 CYS A C 1
ATOM 834 O O . CYS A 1 103 ? -11.271 -2.483 9.766 1.00 94.56 103 CYS A O 1
ATOM 836 N N . ILE A 1 104 ? -11.126 -0.295 10.246 1.00 96.44 104 ILE A N 1
ATOM 837 C CA . ILE A 1 104 ? -9.814 -0.121 9.616 1.00 96.44 104 ILE A CA 1
ATOM 838 C C . ILE A 1 104 ? -8.735 -0.870 10.386 1.00 96.44 104 ILE A C 1
ATOM 840 O O . ILE A 1 104 ? -7.836 -1.406 9.764 1.00 96.44 104 ILE A O 1
ATOM 844 N N . ILE A 1 105 ? -8.782 -0.924 11.718 1.00 96.19 105 ILE A N 1
ATOM 845 C CA . ILE A 1 105 ? -7.802 -1.718 12.465 1.00 96.19 105 ILE A CA 1
ATOM 846 C C . ILE A 1 105 ? -8.011 -3.212 12.199 1.00 96.19 105 ILE A C 1
ATOM 848 O O . ILE A 1 105 ? -7.036 -3.912 11.935 1.00 96.19 105 ILE A O 1
ATOM 852 N N . ALA A 1 106 ? -9.265 -3.671 12.200 1.00 93.62 106 ALA A N 1
ATOM 853 C CA . ALA A 1 106 ? -9.624 -5.065 11.962 1.00 93.62 106 ALA A CA 1
ATOM 854 C C . ALA A 1 106 ? -9.170 -5.585 10.588 1.00 93.62 106 ALA A C 1
ATOM 856 O O . ALA A 1 106 ? -8.878 -6.768 10.457 1.00 93.62 106 ALA A O 1
ATOM 857 N N . SER A 1 107 ? -9.065 -4.726 9.569 1.00 92.94 107 SER A N 1
ATOM 858 C CA . SER A 1 107 ? -8.620 -5.150 8.234 1.00 92.94 107 SER A CA 1
ATOM 859 C C . SER A 1 107 ? -7.114 -5.428 8.118 1.00 92.94 107 SER A C 1
ATOM 861 O O . SER A 1 107 ? -6.684 -5.986 7.114 1.00 92.94 107 SER A O 1
ATOM 863 N N . TYR A 1 108 ? -6.311 -5.064 9.126 1.00 94.38 108 TYR A N 1
ATOM 864 C CA . TYR A 1 108 ? -4.861 -5.336 9.196 1.00 94.38 108 TYR A CA 1
ATOM 865 C C . TYR A 1 108 ? -4.528 -6.437 10.206 1.00 94.38 108 TYR A C 1
ATOM 867 O O . TYR A 1 108 ? -3.446 -6.442 10.797 1.00 94.38 108 TYR A O 1
ATOM 875 N N . MET A 1 109 ? -5.489 -7.311 10.461 1.00 91.69 109 MET A N 1
ATOM 876 C CA . MET A 1 109 ? -5.373 -8.409 11.401 1.00 91.69 109 MET A CA 1
ATOM 877 C C . MET A 1 109 ? -4.580 -9.568 10.806 1.00 91.69 109 MET A C 1
ATOM 879 O O . MET A 1 109 ? -4.746 -9.899 9.634 1.00 91.69 109 MET A O 1
ATOM 883 N N . ASP A 1 110 ? -3.719 -10.176 11.614 1.00 89.94 110 ASP A N 1
ATOM 884 C CA . ASP A 1 110 ? -3.020 -11.408 11.274 1.00 89.94 110 ASP A CA 1
ATOM 885 C C . ASP A 1 110 ? -3.767 -12.657 11.768 1.00 89.94 110 ASP A C 1
ATOM 887 O O . ASP A 1 110 ? -4.843 -12.608 12.365 1.00 89.94 110 ASP A O 1
ATOM 891 N N . LEU A 1 111 ? -3.136 -13.807 11.552 1.00 85.19 111 LEU A N 1
ATOM 892 C CA . LEU A 1 111 ? -3.620 -15.114 11.987 1.00 85.19 111 LEU A CA 1
ATOM 893 C C . LEU A 1 111 ? -3.721 -15.292 13.505 1.00 85.19 111 LEU A C 1
ATOM 895 O O . LEU A 1 111 ? -4.413 -16.196 13.964 1.00 85.19 111 LEU A O 1
ATOM 899 N N . ASN A 1 112 ? -3.016 -14.468 14.276 1.00 85.69 112 ASN A N 1
ATOM 900 C CA . ASN A 1 112 ? -3.013 -14.505 15.734 1.00 85.69 112 ASN A CA 1
ATOM 901 C C . ASN A 1 112 ? -4.062 -13.549 16.328 1.00 85.69 112 ASN A C 1
ATOM 903 O O . ASN A 1 112 ? -4.158 -13.428 17.549 1.00 85.69 112 ASN A O 1
ATOM 907 N N . GLY A 1 113 ? -4.828 -12.845 15.485 1.00 85.31 113 GLY A N 1
ATOM 908 C CA . GLY A 1 113 ? -5.745 -11.790 15.911 1.00 85.31 113 GLY A CA 1
ATOM 909 C C . GLY A 1 113 ? -5.038 -10.484 16.299 1.00 85.31 113 GLY A C 1
ATOM 910 O O . GLY A 1 113 ? -5.663 -9.593 16.884 1.00 85.31 113 GLY A O 1
ATOM 911 N N . GLU A 1 114 ? -3.746 -10.342 15.987 1.00 91.88 114 GLU A N 1
ATOM 912 C CA . GLU A 1 114 ? -2.984 -9.114 16.187 1.00 91.88 114 GLU A CA 1
ATOM 913 C C . GLU A 1 114 ? -3.129 -8.206 14.964 1.00 91.88 114 GLU A C 1
ATOM 915 O O . GLU A 1 114 ? -2.894 -8.593 13.824 1.00 91.88 114 GLU A O 1
ATOM 920 N N . CYS A 1 115 ? -3.488 -6.950 15.196 1.00 94.56 115 CYS A N 1
ATOM 921 C CA . CYS A 1 115 ? -3.585 -5.937 14.156 1.00 94.56 115 CYS A CA 1
ATOM 922 C C . CYS A 1 115 ? -2.400 -4.976 14.275 1.00 94.56 115 CYS A C 1
ATOM 924 O O . CYS A 1 115 ? -2.107 -4.471 15.361 1.00 94.56 115 CYS A O 1
ATOM 926 N N . PHE A 1 116 ? -1.734 -4.660 13.167 1.00 96.00 116 PHE A N 1
ATOM 927 C CA . PHE A 1 116 ? -0.518 -3.830 13.174 1.00 96.00 116 PHE A CA 1
ATOM 928 C C . PHE A 1 116 ? -0.551 -2.622 12.209 1.00 96.00 116 PHE A C 1
ATOM 930 O O . PHE A 1 116 ? 0.467 -2.297 11.586 1.00 96.00 116 PHE A O 1
ATOM 937 N N . PRO A 1 117 ? -1.676 -1.888 12.067 1.00 96.94 117 PRO A N 1
ATOM 938 C CA . PRO A 1 117 ? -1.701 -0.703 11.220 1.00 96.94 117 PRO A CA 1
ATOM 939 C C . PRO A 1 117 ? -0.903 0.455 11.842 1.00 96.94 117 PRO A C 1
ATOM 941 O O . PRO A 1 117 ? -1.005 0.764 13.033 1.00 96.94 117 PRO A O 1
ATOM 944 N N . SER A 1 118 ? -0.136 1.165 11.012 1.00 95.50 118 SER A N 1
ATOM 945 C CA . SER A 1 118 ? 0.495 2.423 11.426 1.00 95.50 118 SER A CA 1
ATOM 946 C C . SER A 1 118 ? -0.544 3.546 11.562 1.00 95.50 118 SER A C 1
ATOM 948 O O . SER A 1 118 ? -1.578 3.528 10.898 1.00 95.50 118 SER A O 1
ATOM 950 N N . GLN A 1 119 ? -0.254 4.582 12.354 1.00 96.06 119 GLN A N 1
ATOM 951 C CA . GLN A 1 119 ? -1.154 5.741 12.487 1.00 96.06 119 GLN A CA 1
ATOM 952 C C . GLN A 1 119 ? -1.407 6.455 11.149 1.00 96.06 119 GLN A C 1
ATOM 954 O O . GLN A 1 119 ? -2.511 6.932 10.902 1.00 96.06 119 GLN A O 1
ATOM 959 N N . ASP A 1 120 ? -0.409 6.485 10.264 1.00 96.56 120 ASP A N 1
ATOM 960 C CA . ASP A 1 120 ? -0.561 7.043 8.917 1.00 96.56 120 ASP A CA 1
ATOM 961 C C . ASP A 1 120 ? -1.438 6.153 8.031 1.00 96.56 120 ASP A C 1
ATOM 963 O O . ASP A 1 120 ? -2.201 6.656 7.211 1.00 96.56 120 ASP A O 1
ATOM 967 N N . THR A 1 121 ? -1.361 4.833 8.208 1.00 97.25 121 THR A N 1
ATOM 968 C CA . THR A 1 121 ? -2.236 3.869 7.530 1.00 97.25 121 THR A CA 1
ATOM 969 C C . THR A 1 121 ? -3.691 4.075 7.942 1.00 97.25 121 THR A C 1
ATOM 971 O O . THR A 1 121 ? -4.559 4.169 7.079 1.00 97.25 121 THR A O 1
ATOM 974 N N . ILE A 1 122 ? -3.945 4.224 9.247 1.00 97.75 122 ILE A N 1
ATOM 975 C CA . ILE A 1 122 ? -5.286 4.497 9.777 1.00 97.75 122 ILE A CA 1
ATOM 976 C C . ILE A 1 122 ? -5.807 5.832 9.225 1.00 97.75 122 ILE A C 1
ATOM 978 O O . ILE A 1 122 ? -6.916 5.895 8.703 1.00 97.75 122 ILE A O 1
ATOM 982 N N . ALA A 1 123 ? -4.989 6.888 9.267 1.00 97.94 123 ALA A N 1
ATOM 983 C CA . ALA A 1 123 ? -5.358 8.205 8.747 1.00 97.94 123 ALA A CA 1
ATOM 984 C C . ALA A 1 123 ? -5.717 8.178 7.254 1.00 97.94 123 ALA A C 1
ATOM 986 O O . ALA A 1 123 ? -6.716 8.771 6.851 1.00 97.94 123 ALA A O 1
ATOM 987 N N . LYS A 1 124 ? -4.942 7.442 6.444 1.00 97.69 124 LYS A N 1
ATOM 988 C CA . LYS A 1 124 ? -5.229 7.232 5.018 1.00 97.69 124 LYS A CA 1
ATOM 989 C C . LYS A 1 124 ? -6.546 6.495 4.803 1.00 97.69 124 LYS A C 1
ATOM 991 O O . LYS A 1 124 ? -7.329 6.935 3.972 1.00 97.69 124 LYS A O 1
ATOM 996 N N . GLY A 1 125 ? -6.796 5.423 5.558 1.00 95.69 125 GLY A N 1
ATOM 997 C CA . GLY A 1 125 ? -8.048 4.666 5.471 1.00 95.69 125 GLY A CA 1
ATOM 998 C C . GLY A 1 125 ? -9.280 5.504 5.821 1.00 95.69 125 GLY A C 1
ATOM 999 O O . GLY A 1 125 ? -10.340 5.306 5.242 1.00 95.69 125 GLY A O 1
ATOM 1000 N N . MET A 1 126 ? -9.129 6.478 6.722 1.00 96.25 126 MET A N 1
ATOM 1001 C CA . MET A 1 126 ? -10.209 7.390 7.119 1.00 96.25 126 MET A CA 1
ATOM 1002 C C . MET A 1 126 ? -10.316 8.651 6.258 1.00 96.25 126 MET A C 1
ATOM 1004 O O . MET A 1 126 ? -11.266 9.409 6.421 1.00 96.25 126 MET A O 1
ATOM 1008 N N . GLY A 1 127 ? -9.337 8.927 5.393 1.00 96.69 127 GLY A N 1
ATOM 1009 C CA . GLY A 1 127 ? -9.281 10.183 4.642 1.00 96.69 127 GLY A CA 1
ATOM 1010 C C . GLY A 1 127 ? -9.090 11.423 5.527 1.00 96.69 127 GLY A C 1
ATOM 1011 O O . GLY A 1 127 ? -9.571 12.500 5.183 1.00 96.69 127 GLY A O 1
ATOM 1012 N N . CYS A 1 128 ? -8.406 11.298 6.669 1.00 97.50 128 CYS A N 1
ATOM 1013 C CA . CYS A 1 128 ? -8.206 12.395 7.619 1.00 97.50 128 CYS A CA 1
ATOM 1014 C C . CYS A 1 128 ? -6.722 12.668 7.912 1.00 97.50 128 CYS A C 1
ATOM 1016 O O . CYS A 1 128 ? -5.820 11.968 7.452 1.00 97.50 128 CYS A O 1
ATOM 1018 N N . SER A 1 129 ? -6.447 13.694 8.723 1.00 98.06 129 SER A N 1
ATOM 1019 C CA . SER A 1 129 ? -5.085 13.960 9.199 1.00 98.06 129 SER A CA 1
ATOM 1020 C C . SER A 1 129 ? -4.607 12.882 10.184 1.00 98.06 129 SER A C 1
ATOM 1022 O O . SER A 1 129 ? -5.404 12.269 10.900 1.00 98.06 129 SER A O 1
ATOM 1024 N N . ARG A 1 130 ? -3.284 12.704 10.299 1.00 97.44 130 ARG A N 1
ATOM 1025 C CA . ARG A 1 130 ? -2.668 11.813 11.299 1.00 97.44 130 ARG A CA 1
ATOM 1026 C C . ARG A 1 130 ? -3.054 12.183 12.737 1.00 97.44 130 ARG A C 1
ATOM 1028 O O . ARG A 1 130 ? -3.231 11.302 13.574 1.00 97.44 130 ARG A O 1
ATOM 1035 N N . GLN A 1 131 ? -3.183 13.477 13.034 1.00 97.81 131 GLN A N 1
ATOM 1036 C CA . GLN A 1 131 ? -3.566 13.959 14.366 1.00 97.81 131 GLN A CA 1
ATOM 1037 C C . GLN A 1 131 ? -5.007 13.562 14.705 1.00 97.81 131 GLN A C 1
ATOM 1039 O O . GLN A 1 131 ? -5.260 13.051 15.795 1.00 97.81 131 GLN A O 1
ATOM 1044 N N . THR A 1 132 ? -5.928 13.721 13.749 1.00 97.94 132 THR A N 1
ATOM 1045 C CA . THR A 1 132 ? -7.326 13.284 13.875 1.00 97.94 132 THR A CA 1
ATOM 1046 C C . THR A 1 132 ? -7.407 11.777 14.100 1.00 97.94 132 THR A C 1
ATOM 1048 O O . THR A 1 132 ? -8.083 11.332 15.025 1.00 97.94 132 THR A O 1
ATOM 1051 N N . ALA A 1 133 ? -6.642 10.996 13.332 1.00 97.94 133 ALA A N 1
ATOM 1052 C CA . ALA A 1 133 ? -6.589 9.550 13.508 1.00 97.94 133 ALA A CA 1
ATOM 1053 C C . ALA A 1 133 ? -6.089 9.151 14.900 1.00 97.94 133 ALA A C 1
ATOM 1055 O O . ALA A 1 133 ? -6.712 8.332 15.569 1.00 97.94 133 ALA A O 1
ATOM 1056 N N . CYS A 1 134 ? -5.020 9.790 15.381 1.00 97.56 134 CYS A N 1
ATOM 1057 C CA . CYS A 1 134 ? -4.495 9.556 16.724 1.00 97.56 134 CYS A CA 1
ATOM 1058 C C . CYS A 1 134 ? -5.544 9.859 17.812 1.00 97.56 134 CYS A C 1
ATOM 1060 O O . CYS A 1 134 ? -5.718 9.062 18.736 1.00 97.56 134 CYS A O 1
ATOM 1062 N N . LYS A 1 135 ? -6.283 10.972 17.678 1.00 98.31 135 LYS A N 1
ATOM 1063 C CA . LYS A 1 135 ? -7.379 11.344 18.589 1.00 98.31 135 LYS A CA 1
ATOM 1064 C C . LYS A 1 135 ? -8.459 10.260 18.631 1.00 98.31 135 LYS A C 1
ATOM 1066 O O . LYS A 1 135 ? -8.828 9.818 19.717 1.00 98.31 135 LYS A O 1
ATOM 1071 N N . TRP A 1 136 ? -8.941 9.808 17.476 1.00 98.12 136 TRP A N 1
ATOM 1072 C CA . TRP A 1 136 ? -9.997 8.794 17.415 1.00 98.12 136 TRP A CA 1
ATOM 1073 C C . TRP A 1 136 ? -9.529 7.410 17.872 1.00 98.12 136 TRP A C 1
ATOM 1075 O O . TRP A 1 136 ? -10.281 6.709 18.542 1.00 98.12 136 TRP A O 1
ATOM 1085 N N . VAL A 1 137 ? -8.274 7.037 17.602 1.00 98.19 137 VAL A N 1
ATOM 1086 C CA . VAL A 1 137 ? -7.677 5.803 18.138 1.00 98.19 137 VAL A CA 1
ATOM 1087 C C . VAL A 1 137 ? -7.626 5.834 19.665 1.00 98.19 137 VAL A C 1
ATOM 1089 O O . VAL A 1 137 ? -7.978 4.843 20.298 1.00 98.19 137 VAL A O 1
ATOM 1092 N N . ASN A 1 138 ? -7.218 6.950 20.277 1.00 98.12 138 ASN A N 1
ATOM 1093 C CA . ASN A 1 138 ? -7.215 7.063 21.739 1.00 98.12 138 ASN A CA 1
ATOM 1094 C C . ASN A 1 138 ? -8.644 7.038 22.306 1.00 98.12 138 ASN A C 1
ATOM 1096 O O . ASN A 1 138 ? -8.894 6.314 23.262 1.00 98.12 138 ASN A O 1
ATOM 1100 N N . SER A 1 139 ? -9.599 7.703 21.648 1.00 98.12 139 SER A N 1
ATOM 1101 C CA . SER A 1 139 ? -11.017 7.632 22.025 1.00 98.12 139 SER A CA 1
ATOM 1102 C C . SER A 1 139 ? -11.582 6.204 21.955 1.00 98.12 139 SER A C 1
ATOM 1104 O O . SER A 1 139 ? -12.337 5.792 22.835 1.00 98.12 139 SER A O 1
ATOM 1106 N N . LEU A 1 140 ? -11.194 5.411 20.949 1.00 97.62 140 LEU A N 1
ATOM 1107 C CA . LEU A 1 140 ? -11.572 3.997 20.857 1.00 97.62 140 LEU A CA 1
ATOM 1108 C C . LEU A 1 140 ? -10.913 3.153 21.965 1.00 97.62 140 LEU A C 1
ATOM 1110 O O . LEU A 1 140 ? -11.566 2.284 22.533 1.00 97.62 140 LEU A O 1
ATOM 1114 N N . LEU A 1 141 ? -9.646 3.421 22.301 1.00 97.56 141 LEU A N 1
ATOM 1115 C CA . LEU A 1 141 ? -8.928 2.738 23.388 1.00 97.56 141 LEU A CA 1
ATOM 1116 C C . LEU A 1 141 ? -9.493 3.058 24.778 1.00 97.56 141 LEU A C 1
ATOM 1118 O O . LEU A 1 141 ? -9.362 2.249 25.697 1.00 97.56 141 LEU A O 1
ATOM 1122 N N . GLU A 1 142 ? -10.103 4.227 24.947 1.00 97.88 142 GLU A N 1
ATOM 1123 C CA . GLU A 1 142 ? -10.774 4.656 26.179 1.00 97.88 142 GLU A CA 1
ATOM 1124 C C . GLU A 1 142 ? -12.207 4.125 26.280 1.00 97.88 142 GLU A C 1
ATOM 1126 O O . GLU A 1 142 ? -12.721 3.956 27.384 1.00 97.88 142 GLU A O 1
ATOM 1131 N N . PHE A 1 143 ? -12.847 3.807 25.152 1.00 96.88 143 PHE A N 1
ATOM 1132 C CA . PHE A 1 143 ? -14.223 3.326 25.142 1.00 96.88 143 PHE A CA 1
ATOM 1133 C C . PHE A 1 143 ? -14.383 2.006 25.902 1.00 96.88 143 PHE A C 1
ATOM 1135 O O . PHE A 1 143 ? -13.586 1.072 25.758 1.00 96.88 143 PHE A O 1
ATOM 1142 N N . ARG A 1 144 ? -15.442 1.927 26.707 1.00 95.12 144 ARG A N 1
ATOM 1143 C CA . ARG A 1 144 ? -15.840 0.728 27.439 1.00 95.12 144 ARG A CA 1
ATOM 1144 C C . ARG A 1 144 ? -17.299 0.424 27.137 1.00 95.12 144 ARG A C 1
ATOM 1146 O O . ARG A 1 144 ? -18.140 1.309 27.259 1.00 95.12 144 ARG A O 1
ATOM 1153 N N . TRP A 1 145 ? -17.580 -0.821 26.776 1.00 92.75 145 TRP A N 1
ATOM 1154 C CA . TRP A 1 145 ? -18.934 -1.355 26.700 1.00 92.75 145 TRP A CA 1
ATOM 1155 C C . TRP A 1 145 ? -19.157 -2.233 27.924 1.00 92.75 145 TRP A C 1
ATOM 1157 O O . TRP A 1 145 ? -18.378 -3.154 28.147 1.00 92.75 145 TRP A O 1
ATOM 1167 N N . GLU A 1 146 ? -20.150 -1.908 28.755 1.00 90.88 146 GLU A N 1
ATOM 1168 C CA . GLU A 1 146 ? -20.410 -2.635 30.013 1.00 90.88 146 GLU A CA 1
ATOM 1169 C C . GLU A 1 146 ? -19.152 -2.757 30.903 1.00 90.88 146 GLU A C 1
ATOM 1171 O O . GLU A 1 146 ? -18.870 -3.782 31.517 1.00 90.88 146 GLU A O 1
ATOM 1176 N N . GLY A 1 147 ? -18.338 -1.696 30.933 1.00 92.56 147 GLY A N 1
ATOM 1177 C CA . GLY A 1 147 ? -17.076 -1.660 31.680 1.00 92.56 147 GLY A CA 1
ATOM 1178 C C . GLY A 1 147 ? -15.900 -2.383 31.010 1.00 92.56 147 GLY A C 1
ATOM 1179 O O . GLY A 1 147 ? -14.767 -2.221 31.462 1.00 92.56 147 GLY A O 1
ATOM 1180 N N . GLN A 1 148 ? -16.117 -3.102 29.905 1.00 90.88 148 GLN A N 1
ATOM 1181 C CA . GLN A 1 148 ? -15.085 -3.869 29.205 1.00 90.88 148 GLN A CA 1
ATOM 1182 C C . GLN A 1 148 ? -14.505 -3.115 27.995 1.00 90.88 148 GLN A C 1
ATOM 1184 O O . GLN A 1 148 ? -15.244 -2.472 27.243 1.00 90.88 148 GLN A O 1
ATOM 1189 N N . PRO A 1 149 ? -13.177 -3.157 27.775 1.00 93.94 149 PRO A N 1
ATOM 1190 C CA . PRO A 1 149 ? -12.559 -2.605 26.573 1.00 93.94 149 PRO A CA 1
ATOM 1191 C C . PRO A 1 149 ? -12.882 -3.449 25.337 1.00 93.94 149 PRO A C 1
ATOM 1193 O O . PRO A 1 149 ? -12.869 -4.673 25.389 1.00 93.94 149 PRO A O 1
ATOM 1196 N N . ILE A 1 150 ? -13.091 -2.786 24.199 1.00 92.81 150 ILE A N 1
ATOM 1197 C CA . ILE A 1 150 ? -13.271 -3.462 22.899 1.00 92.81 150 ILE A CA 1
ATOM 1198 C C . ILE A 1 150 ? -11.930 -3.719 22.213 1.00 92.81 150 ILE A C 1
ATOM 1200 O O . ILE A 1 150 ? -11.775 -4.680 21.465 1.00 92.81 150 ILE A O 1
ATOM 1204 N N . ILE A 1 151 ? -10.943 -2.861 22.459 1.00 94.81 151 ILE A N 1
ATOM 1205 C CA . ILE A 1 151 ? -9.625 -2.963 21.844 1.00 94.81 151 ILE A CA 1
ATOM 1206 C C . ILE A 1 151 ? -8.536 -2.672 22.869 1.00 94.81 151 ILE A C 1
ATOM 1208 O O . ILE A 1 151 ? -8.682 -1.802 23.731 1.00 94.81 151 ILE A O 1
ATOM 1212 N N . GLN A 1 152 ? -7.419 -3.380 22.749 1.00 96.12 152 GLN A N 1
ATOM 1213 C CA . GLN A 1 152 ? -6.199 -3.120 23.504 1.00 96.12 152 GLN A CA 1
ATOM 1214 C C . GLN A 1 152 ? -5.060 -2.738 22.568 1.00 96.12 152 GLN A C 1
ATOM 1216 O O . GLN A 1 152 ? -5.046 -3.126 21.403 1.00 96.12 152 GLN A O 1
ATOM 1221 N N . ARG A 1 153 ? -4.099 -1.964 23.086 1.00 97.38 153 ARG A N 1
ATOM 1222 C CA . ARG A 1 153 ? -2.880 -1.578 22.368 1.00 97.38 153 ARG A CA 1
ATOM 1223 C C . ARG A 1 153 ? -1.649 -1.944 23.185 1.00 97.38 153 ARG A C 1
ATOM 1225 O O . ARG A 1 153 ? -1.480 -1.438 24.292 1.00 97.38 153 ARG A O 1
ATOM 1232 N N . VAL A 1 154 ? -0.745 -2.710 22.585 1.00 96.56 154 VAL A N 1
ATOM 1233 C CA . VAL A 1 154 ? 0.586 -3.020 23.113 1.00 96.56 154 VAL A CA 1
ATOM 1234 C C . VAL A 1 154 ? 1.631 -2.346 22.231 1.00 96.56 154 VAL A C 1
ATOM 1236 O O . VAL A 1 154 ? 1.616 -2.473 21.010 1.00 96.56 154 VAL A O 1
ATOM 1239 N N . LYS A 1 155 ? 2.555 -1.599 22.835 1.00 95.12 155 LYS A N 1
ATOM 1240 C CA . LYS A 1 155 ? 3.691 -1.015 22.114 1.00 95.12 155 LYS A CA 1
ATOM 1241 C C . LYS A 1 155 ? 4.880 -1.967 22.210 1.00 95.12 155 LYS A C 1
ATOM 1243 O O . LYS A 1 155 ? 5.280 -2.305 23.318 1.00 95.12 155 LYS A O 1
ATOM 1248 N N . ARG A 1 156 ? 5.451 -2.379 21.075 1.00 94.25 156 ARG A N 1
ATOM 1249 C CA . ARG A 1 156 ? 6.648 -3.239 21.026 1.00 94.25 156 ARG A CA 1
ATOM 1250 C C . ARG A 1 156 ? 7.794 -2.511 20.326 1.00 94.25 156 ARG A C 1
ATOM 1252 O O . ARG A 1 156 ? 7.573 -1.790 19.351 1.00 94.25 156 ARG A O 1
ATOM 1259 N N . GLN A 1 157 ? 9.009 -2.706 20.828 1.00 91.94 157 GLN A N 1
ATOM 1260 C CA . GLN A 1 157 ? 10.242 -2.259 20.181 1.00 91.94 157 GLN A CA 1
ATOM 1261 C C . GLN A 1 157 ? 10.898 -3.439 19.471 1.00 91.94 157 GLN A C 1
ATOM 1263 O O . GLN A 1 157 ? 10.878 -4.561 19.975 1.00 91.94 157 GLN A O 1
ATOM 1268 N N . THR A 1 158 ? 11.465 -3.197 18.293 1.00 85.31 158 THR A N 1
ATOM 1269 C CA . THR A 1 158 ? 12.218 -4.227 17.571 1.00 85.31 158 THR A CA 1
ATOM 1270 C C . THR A 1 158 ? 13.616 -4.347 18.182 1.00 85.31 158 THR A C 1
ATOM 1272 O O . THR A 1 158 ? 14.245 -3.312 18.420 1.00 85.31 158 THR A O 1
ATOM 1275 N N . PRO A 1 159 ? 14.149 -5.564 18.402 1.00 77.12 159 PRO A N 1
ATOM 1276 C CA . PRO A 1 159 ? 15.548 -5.718 18.782 1.00 77.12 159 PRO A CA 1
ATOM 1277 C C . PRO A 1 159 ? 16.421 -5.029 17.724 1.00 77.12 159 PRO A C 1
ATOM 1279 O O . PRO A 1 159 ? 16.296 -5.308 16.533 1.00 77.12 159 PRO A O 1
ATOM 1282 N N . ASN A 1 160 ? 17.262 -4.090 18.163 1.00 85.75 160 ASN A N 1
ATOM 1283 C CA . ASN A 1 160 ? 18.144 -3.244 17.342 1.00 85.75 160 ASN A CA 1
ATOM 1284 C C . ASN A 1 160 ? 17.502 -2.024 16.648 1.00 85.75 160 ASN A C 1
ATOM 1286 O O . ASN A 1 160 ? 18.162 -1.385 15.830 1.00 85.75 160 ASN A O 1
ATOM 1290 N N . SER A 1 161 ? 16.262 -1.642 16.975 1.00 85.88 161 SER A N 1
ATOM 1291 C CA . SER A 1 161 ? 15.670 -0.387 16.490 1.00 85.88 161 SER A CA 1
ATOM 1292 C C . SER A 1 161 ? 15.108 0.460 17.626 1.00 85.88 161 SER A C 1
ATOM 1294 O O . SER A 1 161 ? 14.450 -0.046 18.526 1.00 85.88 161 SER A O 1
ATOM 1296 N N . GLN A 1 162 ? 15.292 1.779 17.536 1.00 86.50 162 GLN A N 1
ATOM 1297 C CA . GLN A 1 162 ? 14.579 2.730 18.398 1.00 86.50 162 GLN A CA 1
ATOM 1298 C C . GLN A 1 162 ? 13.100 2.889 17.993 1.00 86.50 162 GLN A C 1
ATOM 1300 O O . GLN A 1 162 ? 12.323 3.543 18.691 1.00 86.50 162 GLN A O 1
ATOM 1305 N N . ALA A 1 163 ? 12.689 2.313 16.858 1.00 84.88 163 ALA A N 1
ATOM 1306 C CA . ALA A 1 163 ? 11.312 2.384 16.400 1.00 84.88 163 ALA A CA 1
ATOM 1307 C C . ALA A 1 163 ? 10.387 1.570 17.317 1.00 84.88 163 ALA A C 1
ATOM 1309 O O . ALA A 1 163 ? 10.629 0.400 17.613 1.00 84.88 163 ALA A O 1
ATOM 1310 N N . THR A 1 164 ? 9.294 2.207 17.738 1.00 91.06 164 THR A N 1
ATOM 1311 C CA . THR A 1 164 ? 8.227 1.573 18.515 1.00 91.06 164 THR A CA 1
ATOM 1312 C C . THR A 1 164 ? 6.998 1.405 17.633 1.00 91.06 164 THR A C 1
ATOM 1314 O O . THR A 1 164 ? 6.505 2.378 17.058 1.00 91.06 164 THR A O 1
ATOM 1317 N N . TYR A 1 165 ? 6.476 0.186 17.566 1.00 92.38 165 TYR A N 1
ATOM 1318 C CA . TYR A 1 165 ? 5.282 -0.158 16.802 1.00 92.38 165 TYR A CA 1
ATOM 1319 C C . TYR A 1 165 ? 4.105 -0.400 17.743 1.00 92.38 165 TYR A C 1
ATOM 1321 O O . TYR A 1 165 ? 4.281 -0.855 18.873 1.00 92.38 165 TYR A O 1
ATOM 1329 N N . SER A 1 166 ? 2.903 -0.052 17.287 1.00 94.88 166 SER A N 1
ATOM 1330 C CA . SER A 1 166 ? 1.664 -0.314 18.021 1.00 94.88 166 SER A CA 1
ATOM 1331 C C . SER A 1 166 ? 1.009 -1.567 17.455 1.00 94.88 166 SER A C 1
ATOM 1333 O O . SER A 1 166 ? 0.698 -1.605 16.270 1.00 94.88 166 SER A O 1
ATOM 1335 N N . PHE A 1 167 ? 0.812 -2.555 18.317 1.00 96.06 167 PHE A N 1
ATOM 1336 C CA . PHE A 1 167 ? 0.037 -3.760 18.066 1.00 96.06 167 PHE A CA 1
ATOM 1337 C C . PHE A 1 167 ? -1.307 -3.597 18.757 1.00 96.06 167 PHE A C 1
ATOM 1339 O O . PHE A 1 167 ? -1.368 -3.088 19.879 1.00 96.06 167 PHE A O 1
ATOM 1346 N N . TYR A 1 168 ? -2.372 -3.995 18.083 1.00 96.44 168 TYR A N 1
ATOM 1347 C CA . TYR A 1 168 ? -3.730 -3.898 18.581 1.00 96.44 168 TYR A CA 1
ATOM 1348 C C . TYR A 1 168 ? -4.359 -5.282 18.636 1.00 96.44 168 TYR A C 1
ATOM 1350 O O . TYR A 1 168 ? -4.116 -6.106 17.762 1.00 96.44 168 TYR A O 1
ATOM 1358 N N . THR A 1 169 ? -5.202 -5.514 19.633 1.00 94.06 169 THR A N 1
ATOM 1359 C CA . THR A 1 169 ? -5.975 -6.752 19.757 1.00 94.06 169 THR A CA 1
ATOM 1360 C C . THR A 1 169 ? -7.430 -6.376 19.946 1.00 94.06 169 THR A C 1
ATOM 1362 O O . THR A 1 169 ? -7.755 -5.607 20.856 1.00 94.06 169 THR A O 1
ATOM 1365 N N . ILE A 1 170 ? -8.294 -6.880 19.066 1.00 91.06 170 ILE A N 1
ATOM 1366 C CA . ILE A 1 170 ? -9.742 -6.714 19.191 1.00 91.06 170 ILE A CA 1
ATOM 1367 C C . ILE A 1 170 ? -10.230 -7.785 20.156 1.00 91.06 170 ILE A C 1
ATOM 1369 O O . ILE A 1 170 ? -10.061 -8.977 19.909 1.00 91.06 170 ILE A O 1
ATOM 1373 N N . LEU A 1 171 ? -10.794 -7.349 21.276 1.00 88.69 171 LEU A N 1
ATOM 1374 C CA . LEU A 1 171 ? -11.260 -8.252 22.310 1.00 88.69 171 LEU A CA 1
ATOM 1375 C C . LEU A 1 171 ? -12.673 -8.740 21.985 1.00 88.69 171 LEU A C 1
ATOM 1377 O O . LEU A 1 171 ? -13.524 -7.937 21.582 1.00 88.69 171 LEU A O 1
ATOM 1381 N N . PRO A 1 172 ? -12.961 -10.033 22.197 1.00 79.50 172 PRO A N 1
ATOM 1382 C CA . PRO A 1 172 ? -14.324 -10.521 22.154 1.00 79.50 172 PRO A CA 1
ATOM 1383 C C . PRO A 1 172 ? -15.098 -9.887 23.314 1.00 79.50 172 PRO A C 1
ATOM 1385 O O . PRO A 1 172 ? -14.953 -10.271 24.470 1.00 79.50 172 PRO A O 1
ATOM 1388 N N . VAL A 1 173 ? -15.946 -8.905 23.002 1.00 70.38 173 VAL A N 1
ATOM 1389 C CA . VAL A 1 173 ? -16.877 -8.293 23.973 1.00 70.38 173 VAL A CA 1
ATOM 1390 C C . VAL A 1 173 ? -17.967 -9.301 24.393 1.00 70.38 173 VAL A C 1
ATOM 1392 O O . VAL A 1 173 ? -18.728 -9.079 25.329 1.00 70.38 173 VAL A O 1
ATOM 1395 N N . SER A 1 174 ? -18.032 -10.446 23.707 1.00 52.91 174 SER A N 1
ATOM 1396 C CA . SER A 1 174 ? -18.912 -11.582 23.963 1.00 52.91 174 SER A CA 1
ATOM 1397 C C . SER A 1 174 ? -18.485 -12.393 25.196 1.00 52.91 174 SER A C 1
ATOM 1399 O O . SER A 1 174 ? -18.121 -13.560 25.085 1.00 52.91 174 SER A O 1
ATOM 1401 N N . GLN A 1 175 ? -18.543 -11.791 26.382 1.00 46.03 175 GLN A N 1
ATOM 1402 C CA . GLN A 1 175 ? -18.690 -12.535 27.643 1.00 46.03 175 GLN A CA 1
ATOM 1403 C C . GLN A 1 175 ? -19.831 -11.980 28.495 1.00 46.03 175 GLN A C 1
ATOM 1405 O O . GLN A 1 175 ? -19.841 -12.093 29.718 1.00 46.03 175 GLN A O 1
ATOM 1410 N N . ILE A 1 176 ? -20.834 -11.404 27.835 1.00 39.12 176 ILE A N 1
ATOM 1411 C CA . ILE A 1 176 ? -22.103 -11.121 28.482 1.00 39.12 176 ILE A CA 1
ATOM 1412 C C . ILE A 1 176 ? -22.786 -12.476 28.653 1.00 39.12 176 ILE A C 1
ATOM 1414 O O . ILE A 1 176 ? -23.449 -12.983 27.745 1.00 39.12 176 ILE A O 1
ATOM 1418 N N . VAL A 1 177 ? -22.592 -13.083 29.825 1.00 32.72 177 VAL A N 1
ATOM 1419 C CA . VAL A 1 177 ? -23.660 -13.880 30.425 1.00 32.72 177 VAL A CA 1
ATOM 1420 C C . VAL A 1 177 ? -24.843 -12.916 30.448 1.00 32.72 177 VAL A C 1
ATOM 1422 O O . VAL A 1 177 ? -24.718 -11.872 31.096 1.00 32.72 177 VAL A O 1
ATOM 1425 N N . PRO A 1 178 ? -25.923 -13.147 29.677 1.00 35.53 178 PRO A N 1
ATOM 1426 C CA . PRO A 1 178 ? -27.068 -12.255 29.746 1.00 35.53 178 PRO A CA 1
ATOM 1427 C C . PRO A 1 178 ? -27.426 -12.126 31.228 1.00 35.53 178 PRO A C 1
ATOM 1429 O O . PRO A 1 178 ? -27.500 -13.168 31.890 1.00 35.53 178 PRO A O 1
ATOM 1432 N N . PRO A 1 179 ? -27.587 -10.909 31.786 1.00 42.62 179 PRO A N 1
ATOM 1433 C CA . PRO A 1 179 ? -28.169 -10.790 33.109 1.00 42.62 179 PRO A CA 1
ATOM 1434 C C . PRO A 1 179 ? -29.466 -11.580 33.029 1.00 42.62 179 PRO A C 1
ATOM 1436 O O . PRO A 1 179 ? -30.321 -11.276 32.194 1.00 42.62 179 PRO A O 1
ATOM 1439 N N . THR A 1 180 ? -29.529 -12.678 33.785 1.00 36.88 180 THR A N 1
ATOM 1440 C CA . THR A 1 180 ? -30.688 -13.558 33.840 1.00 36.88 180 THR A CA 1
ATOM 1441 C C . THR A 1 180 ? -31.896 -12.658 33.955 1.00 36.88 180 THR A C 1
ATOM 1443 O O . THR A 1 180 ? -32.005 -11.870 34.895 1.00 36.88 180 THR A O 1
ATOM 1446 N N . TYR A 1 181 ? -32.724 -12.695 32.921 1.00 35.03 181 TYR A N 1
ATOM 1447 C CA . TYR A 1 181 ? -33.901 -11.868 32.800 1.00 35.03 181 TYR A CA 1
ATOM 1448 C C . TYR A 1 181 ? -34.860 -12.320 33.903 1.00 35.03 181 TYR A C 1
ATOM 1450 O O . TYR A 1 181 ? -35.628 -13.257 33.711 1.00 35.03 181 TYR A O 1
ATOM 1458 N N . VAL A 1 182 ? -34.770 -11.716 35.090 1.00 46.03 182 VAL A N 1
ATOM 1459 C CA . VAL A 1 182 ? -35.774 -11.901 36.136 1.00 46.03 182 VAL A CA 1
ATOM 1460 C C . VAL A 1 182 ? -37.016 -11.165 35.655 1.00 46.03 182 VAL A C 1
ATOM 1462 O O . VAL A 1 182 ? -37.137 -9.948 35.783 1.00 46.03 182 VAL A O 1
ATOM 1465 N N . LYS A 1 183 ? -37.929 -11.919 35.050 1.00 37.88 183 LYS A N 1
ATOM 1466 C CA . LYS A 1 183 ? -39.348 -11.588 35.038 1.00 37.88 183 LYS A CA 1
ATOM 1467 C C . LYS A 1 183 ? -40.077 -12.660 35.831 1.00 3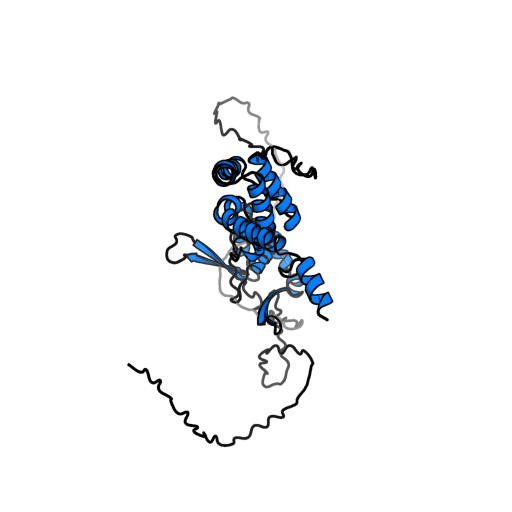7.88 183 LYS A C 1
ATOM 1469 O O . LYS A 1 183 ? -40.592 -13.596 35.240 1.00 37.88 183 LYS A O 1
ATOM 1474 N N . ASP A 1 184 ? -40.147 -12.454 37.139 1.00 41.12 184 ASP A N 1
ATOM 1475 C CA . ASP A 1 184 ? -41.324 -12.844 37.908 1.00 41.12 184 ASP A CA 1
ATOM 1476 C C . ASP A 1 184 ? -41.985 -11.543 38.383 1.00 41.12 184 ASP A C 1
ATOM 1478 O O . ASP A 1 184 ? -41.362 -10.792 39.136 1.00 41.12 184 ASP A O 1
ATOM 1482 N N . PRO A 1 185 ? -43.202 -11.209 37.918 1.00 49.09 185 PRO A N 1
ATOM 1483 C CA . PRO A 1 185 ? -43.920 -10.030 38.392 1.00 49.09 185 PRO A CA 1
ATOM 1484 C C . PRO A 1 185 ? -44.519 -10.173 39.805 1.00 49.09 185 PRO A C 1
ATOM 1486 O O . PRO A 1 185 ? -45.119 -9.210 40.268 1.00 49.09 185 PRO A O 1
ATOM 1489 N N . ASP A 1 186 ? -44.320 -11.293 40.515 1.00 49.75 186 ASP A N 1
ATOM 1490 C CA . ASP A 1 186 ? -45.026 -11.566 41.782 1.00 49.75 186 ASP A CA 1
ATOM 1491 C C . ASP A 1 186 ? -44.137 -11.826 43.016 1.00 49.75 186 ASP A C 1
ATOM 1493 O O . ASP A 1 186 ? -44.649 -12.218 44.066 1.00 49.75 186 ASP A O 1
ATOM 1497 N N . THR A 1 187 ? -42.827 -11.563 42.968 1.00 44.88 187 THR A N 1
ATOM 1498 C CA . THR A 1 187 ? -41.965 -11.766 44.151 1.00 44.88 187 THR A CA 1
ATOM 1499 C C . THR A 1 187 ? -41.717 -10.444 44.895 1.00 44.88 187 THR A C 1
ATOM 1501 O O . THR A 1 187 ? -41.028 -9.569 44.363 1.00 44.88 187 THR A O 1
ATOM 1504 N N . PRO A 1 188 ? -42.244 -10.250 46.123 1.00 43.47 188 PRO A N 1
ATOM 1505 C CA . PRO A 1 188 ? -42.004 -9.038 46.896 1.00 43.47 188 PRO A CA 1
ATOM 1506 C C . PRO A 1 188 ? -40.527 -8.925 47.289 1.00 43.47 188 PRO A C 1
ATOM 1508 O O . PRO A 1 188 ? -39.888 -9.892 47.702 1.00 43.47 188 PRO A O 1
ATOM 1511 N N . ALA A 1 189 ? -40.007 -7.709 47.133 1.00 37.94 189 ALA A N 1
ATOM 1512 C CA . ALA A 1 189 ? -38.601 -7.353 47.239 1.00 37.94 189 ALA A CA 1
ATOM 1513 C C . ALA A 1 189 ? -37.922 -7.888 48.511 1.00 37.94 189 ALA A C 1
ATOM 1515 O O . ALA A 1 189 ? -38.205 -7.440 49.623 1.00 37.94 189 ALA A O 1
ATOM 1516 N N . THR A 1 190 ? -36.943 -8.777 48.339 1.00 37.00 190 THR A N 1
ATOM 1517 C CA . THR A 1 190 ? -35.924 -9.016 49.361 1.00 37.00 190 THR A CA 1
ATOM 1518 C C . THR A 1 190 ? -34.818 -7.980 49.218 1.00 37.00 190 THR A C 1
ATOM 1520 O O . THR A 1 190 ? -34.129 -7.899 48.201 1.00 37.00 190 THR A O 1
ATOM 1523 N N . VAL A 1 191 ? -34.689 -7.189 50.277 1.00 38.59 191 VAL A N 1
ATOM 1524 C CA . VAL A 1 191 ? -33.642 -6.209 50.560 1.00 38.59 191 VAL A CA 1
ATOM 1525 C C . VAL A 1 191 ? -32.257 -6.818 50.322 1.00 38.59 191 VAL A C 1
ATOM 1527 O O . VAL A 1 191 ? -31.849 -7.731 51.037 1.00 38.59 191 VAL A O 1
ATOM 1530 N N . PHE A 1 192 ? -31.522 -6.292 49.341 1.00 32.69 192 PHE A N 1
ATOM 1531 C CA . PHE A 1 192 ? -30.072 -6.462 49.266 1.00 32.69 192 PHE A CA 1
ATOM 1532 C C . PHE A 1 192 ? -29.413 -5.263 49.949 1.00 32.69 192 PHE A C 1
ATOM 1534 O O . PHE A 1 192 ? -29.445 -4.137 49.455 1.00 32.69 192 PHE A O 1
ATOM 1541 N N . ASP A 1 193 ? -28.858 -5.530 51.126 1.00 39.06 193 ASP A N 1
ATOM 1542 C CA . ASP A 1 193 ? -28.175 -4.573 51.985 1.00 39.06 193 ASP A CA 1
ATOM 1543 C C . ASP A 1 193 ? -26.717 -4.412 51.513 1.00 39.06 193 ASP A C 1
ATOM 1545 O O . ASP A 1 193 ? -25.821 -5.168 51.892 1.00 39.06 193 ASP A O 1
ATOM 1549 N N . THR A 1 194 ? -26.461 -3.451 50.621 1.00 37.72 194 THR A N 1
ATOM 1550 C CA . THR A 1 194 ? -25.092 -3.046 50.260 1.00 37.72 194 THR A CA 1
ATOM 1551 C C . THR A 1 194 ? -24.569 -2.013 51.249 1.00 37.72 194 THR A C 1
ATOM 1553 O O . THR A 1 194 ? -24.666 -0.800 51.061 1.00 37.72 194 THR A O 1
ATOM 1556 N N . LYS A 1 195 ? -23.940 -2.533 52.301 1.00 45.16 195 LYS A N 1
ATOM 1557 C CA . LYS A 1 195 ? -23.064 -1.820 53.230 1.00 45.16 195 LYS A CA 1
ATOM 1558 C C . LYS A 1 195 ? -21.770 -1.378 52.531 1.00 45.16 195 LYS A C 1
ATOM 1560 O O . LYS A 1 195 ? -20.726 -1.972 52.752 1.00 45.16 195 LYS A O 1
ATOM 1565 N N . TYR A 1 196 ? -21.826 -0.317 51.731 1.00 36.03 196 TYR A N 1
ATOM 1566 C CA . TYR A 1 196 ? -20.678 0.557 51.461 1.00 36.03 196 TYR A CA 1
ATOM 1567 C C . TYR A 1 196 ? -21.177 1.993 51.317 1.00 36.03 196 TYR A C 1
ATOM 1569 O O . TYR A 1 196 ? -21.719 2.396 50.292 1.00 36.03 196 TYR A O 1
ATOM 1577 N N . GLY A 1 197 ? -21.023 2.755 52.399 1.00 36.97 197 GLY A N 1
ATOM 1578 C CA . GLY A 1 197 ? -21.335 4.171 52.425 1.00 36.97 197 GLY A CA 1
ATOM 1579 C C . GLY A 1 197 ? -20.322 4.991 51.635 1.00 36.97 197 GLY A C 1
ATOM 1580 O O . GLY A 1 197 ? -19.114 4.810 51.756 1.00 36.97 197 GLY A O 1
ATOM 1581 N N . THR A 1 198 ? -20.827 5.957 50.879 1.00 33.69 198 THR A N 1
ATOM 1582 C CA . THR A 1 198 ? -20.247 7.298 50.791 1.00 33.69 198 THR A CA 1
ATOM 1583 C C . THR A 1 198 ? -21.406 8.262 50.595 1.00 33.69 198 THR A C 1
ATOM 1585 O O . THR A 1 198 ? -22.082 8.274 49.572 1.00 33.69 198 THR A O 1
ATOM 1588 N N . THR A 1 199 ? -21.676 9.019 51.647 1.00 32.88 199 THR A N 1
ATOM 1589 C CA . THR A 1 199 ? -22.693 10.061 51.736 1.00 32.88 199 THR A CA 1
ATOM 1590 C C . THR A 1 199 ? -22.380 11.226 50.800 1.00 32.88 199 THR A C 1
ATOM 1592 O O . THR A 1 199 ? -21.388 11.920 51.005 1.00 32.88 199 THR A O 1
ATOM 1595 N N . ILE A 1 200 ? -23.278 11.516 49.856 1.00 32.66 200 ILE A N 1
ATOM 1596 C CA . ILE A 1 200 ? -23.526 12.889 49.402 1.00 32.66 200 ILE A CA 1
ATOM 1597 C C . ILE A 1 200 ? -24.993 13.187 49.705 1.00 32.66 200 ILE A C 1
ATOM 1599 O O . ILE A 1 200 ? -25.909 12.656 49.083 1.00 32.66 200 ILE A O 1
ATOM 1603 N N . SER A 1 201 ? -25.187 13.998 50.741 1.00 32.44 201 SER A N 1
ATOM 1604 C CA . SER A 1 201 ? -26.478 14.513 51.181 1.00 32.44 201 SER A CA 1
ATOM 1605 C C . SER A 1 201 ? -27.044 15.454 50.117 1.00 32.44 201 SER A C 1
ATOM 1607 O O . SER A 1 201 ? -26.446 16.487 49.829 1.00 32.44 201 SER A O 1
ATOM 1609 N N . THR A 1 202 ? -28.197 15.108 49.542 1.00 29.91 202 THR A N 1
ATOM 1610 C CA . THR A 1 202 ? -29.090 16.068 48.880 1.00 29.91 202 THR A CA 1
ATOM 1611 C C . THR A 1 202 ? -30.367 16.115 49.708 1.00 29.91 202 THR A C 1
ATOM 1613 O O . THR A 1 202 ? -31.241 15.260 49.583 1.00 29.91 202 THR A O 1
ATOM 1616 N N . GLY A 1 203 ? -30.415 17.070 50.636 1.00 29.23 203 GLY A N 1
ATOM 1617 C CA . GLY A 1 203 ? -31.603 17.381 51.418 1.00 29.23 203 GLY A CA 1
ATOM 1618 C C . GLY A 1 203 ? -32.596 18.173 50.575 1.00 29.23 203 GLY A C 1
ATOM 1619 O O . GLY A 1 203 ? -32.255 19.216 50.019 1.00 29.23 203 GLY A O 1
ATOM 1620 N N . ASN A 1 204 ? -33.822 17.664 50.497 1.00 36.56 204 ASN A N 1
ATOM 1621 C CA . ASN A 1 204 ? -34.971 18.368 49.948 1.00 36.56 204 ASN A CA 1
ATOM 1622 C C . ASN A 1 204 ? -35.568 19.353 50.966 1.00 36.56 204 ASN A C 1
ATOM 1624 O O . ASN A 1 204 ? -35.649 19.051 52.152 1.00 36.56 204 ASN A O 1
ATOM 1628 N N . ASN A 1 205 ? -36.123 20.431 50.406 1.00 37.56 205 ASN A N 1
ATOM 1629 C CA . ASN A 1 205 ? -37.250 21.241 50.878 1.00 37.56 205 ASN A CA 1
ATOM 1630 C C . ASN A 1 205 ? -37.132 22.041 52.184 1.00 37.56 205 ASN A C 1
ATOM 1632 O O . ASN A 1 205 ? -37.167 21.489 53.277 1.00 37.56 205 ASN A O 1
ATOM 1636 N N . SER A 1 206 ? -37.306 23.363 52.056 1.00 32.41 206 SER A N 1
ATOM 1637 C CA . SER A 1 206 ? -38.519 23.984 52.603 1.00 32.41 206 SER A CA 1
ATOM 1638 C C . SER A 1 206 ? -38.844 25.333 51.951 1.00 32.41 206 SER A C 1
ATOM 1640 O O . SER A 1 206 ? -37.959 26.119 51.620 1.00 32.41 206 SER A O 1
ATOM 1642 N N . ASN A 1 207 ? -40.145 25.567 51.784 1.00 40.16 207 ASN A N 1
ATOM 1643 C CA . ASN A 1 207 ? -40.781 26.806 51.345 1.00 40.16 207 ASN A CA 1
ATOM 1644 C C . ASN A 1 207 ? -40.468 27.987 52.277 1.00 40.16 207 ASN A C 1
ATOM 1646 O O . ASN A 1 207 ? -40.454 27.800 53.492 1.00 40.16 207 ASN A O 1
ATOM 1650 N N . ASN A 1 208 ? -40.380 29.207 51.725 1.00 35.84 208 ASN A N 1
ATOM 1651 C CA . ASN A 1 208 ? -41.104 30.376 52.255 1.00 35.84 208 ASN A CA 1
ATOM 1652 C C . ASN A 1 208 ? -40.973 31.639 51.376 1.00 35.84 208 ASN A C 1
ATOM 1654 O O . ASN A 1 208 ? -39.874 32.075 51.063 1.00 35.84 208 ASN A O 1
ATOM 1658 N N . GLY A 1 209 ? -42.126 32.250 51.073 1.00 30.36 209 GLY A N 1
ATOM 1659 C CA . GLY A 1 209 ? -42.395 33.676 51.322 1.00 30.36 209 GLY A CA 1
ATOM 1660 C C . GLY A 1 209 ? -41.682 34.767 50.506 1.00 30.36 209 GLY A C 1
ATOM 1661 O O . GLY A 1 209 ? -40.593 35.192 50.856 1.00 30.36 209 GLY A O 1
ATOM 1662 N N . ILE A 1 210 ? -42.400 35.299 49.508 1.00 36.59 210 ILE A N 1
ATOM 1663 C CA . ILE A 1 210 ? -42.676 36.731 49.230 1.00 36.59 210 ILE A CA 1
ATOM 1664 C C . ILE A 1 210 ? -41.634 37.773 49.713 1.00 36.59 210 ILE A C 1
ATOM 1666 O O . ILE A 1 210 ? -41.549 38.045 50.906 1.00 36.59 210 ILE A O 1
ATOM 1670 N N . ASN A 1 211 ? -40.998 38.497 48.776 1.00 35.47 211 ASN A N 1
ATOM 1671 C CA . ASN A 1 211 ? -41.091 39.969 48.686 1.00 35.47 211 ASN A CA 1
ATOM 1672 C C . ASN A 1 211 ? -40.356 40.547 47.462 1.00 35.47 211 ASN A C 1
ATOM 1674 O O . ASN A 1 211 ? -39.211 40.219 47.165 1.00 35.47 211 ASN A O 1
ATOM 1678 N N . SER A 1 212 ? -41.045 41.458 46.783 1.00 43.72 212 SER A N 1
ATOM 1679 C CA . SER A 1 212 ? -40.526 42.424 45.817 1.00 43.72 212 SER A CA 1
ATOM 1680 C C . SER A 1 212 ? -39.507 43.373 46.454 1.00 43.72 212 SER A C 1
ATOM 1682 O O . SER A 1 212 ? -39.769 43.855 47.555 1.00 43.72 212 SER A O 1
ATOM 1684 N N . ASN A 1 213 ? -38.416 43.702 45.746 1.00 35.88 213 ASN A N 1
ATOM 1685 C CA . ASN A 1 213 ? -37.965 45.083 45.491 1.00 35.88 213 ASN A CA 1
ATOM 1686 C C . ASN A 1 213 ? -36.592 45.156 44.787 1.00 35.88 213 ASN A C 1
ATOM 1688 O O . ASN A 1 213 ? -35.652 44.445 45.127 1.00 35.88 213 ASN A O 1
ATOM 1692 N N . THR A 1 214 ? -36.493 46.155 43.900 1.00 36.91 214 THR A N 1
ATOM 1693 C CA . THR A 1 214 ? -35.294 46.922 43.491 1.00 36.91 214 THR A CA 1
ATOM 1694 C C . THR A 1 214 ? -34.194 46.257 42.650 1.00 36.91 214 THR A C 1
ATOM 1696 O O . THR A 1 214 ? -33.287 45.607 43.158 1.00 36.91 214 THR A O 1
ATOM 1699 N N . LEU A 1 215 ? -34.210 46.593 41.351 1.00 41.72 215 LEU A N 1
ATOM 1700 C CA . LEU A 1 215 ? -33.019 46.721 40.504 1.00 41.72 215 LEU A CA 1
ATOM 1701 C C . LEU A 1 215 ? -32.116 47.854 41.026 1.00 41.72 215 LEU A C 1
ATOM 1703 O O . LEU A 1 215 ? -32.628 48.952 41.262 1.00 41.72 215 LEU A O 1
ATOM 1707 N N . PRO A 1 216 ? -30.788 47.664 41.048 1.00 48.75 216 PRO A N 1
ATOM 1708 C CA . PRO A 1 216 ? -29.853 48.755 40.872 1.00 48.75 216 PRO A CA 1
ATOM 1709 C C . PRO A 1 216 ? -29.219 48.723 39.475 1.00 48.75 216 PRO A C 1
ATOM 1711 O O . PRO A 1 216 ? -28.670 47.726 39.007 1.00 48.75 216 PRO A O 1
ATOM 1714 N N . ASP A 1 217 ? -29.327 49.887 38.855 1.00 47.47 217 ASP A N 1
ATOM 1715 C CA . ASP A 1 217 ? -28.585 50.431 37.727 1.00 47.47 217 ASP A CA 1
ATOM 1716 C C . ASP A 1 217 ? -27.062 50.218 37.881 1.00 47.47 217 ASP A C 1
ATOM 1718 O O . ASP A 1 217 ? -26.469 50.639 38.880 1.00 47.47 217 ASP A O 1
ATOM 1722 N N . VAL A 1 218 ? -26.414 49.568 36.903 1.00 44.06 218 VAL A N 1
ATOM 1723 C CA . VAL A 1 218 ? -24.947 49.467 36.835 1.00 44.06 218 VAL A CA 1
ATOM 1724 C C . VAL A 1 218 ? -24.444 50.070 35.532 1.00 44.06 218 VAL A C 1
ATOM 1726 O O . VAL A 1 218 ? -24.634 49.564 34.427 1.00 44.06 218 VAL A O 1
ATOM 1729 N N . LYS A 1 219 ? -23.765 51.190 35.759 1.00 42.00 219 LYS A N 1
ATOM 1730 C CA . LYS A 1 219 ? -23.083 52.086 34.843 1.00 42.00 219 LYS A CA 1
ATOM 1731 C C . LYS A 1 219 ? -22.065 51.393 33.937 1.00 42.00 219 LYS A C 1
ATOM 1733 O O . LYS A 1 219 ? -21.220 50.614 34.370 1.00 42.00 219 LYS A O 1
ATOM 1738 N N . LYS A 1 220 ? -22.098 51.851 32.690 1.00 49.84 220 LYS A N 1
ATOM 1739 C CA . LYS A 1 220 ? -21.002 51.900 31.719 1.00 49.84 220 LYS A CA 1
ATOM 1740 C C . LYS A 1 220 ? -19.749 52.549 32.341 1.00 49.84 220 LYS A C 1
ATOM 1742 O O . LYS A 1 220 ? -19.895 53.559 33.031 1.00 49.84 220 LYS A O 1
ATOM 1747 N N . PRO A 1 221 ? -18.541 52.052 32.038 1.00 53.78 221 PRO A N 1
ATOM 1748 C CA . PRO A 1 221 ? -17.384 52.935 32.002 1.00 53.78 221 PRO A CA 1
ATOM 1749 C C . PRO A 1 221 ? -16.636 52.862 30.672 1.00 53.78 221 PRO A C 1
ATOM 1751 O O . PRO A 1 221 ? -16.454 51.806 30.066 1.00 53.78 221 PRO A O 1
ATOM 1754 N N . ASP A 1 222 ? -16.237 54.053 30.249 1.00 53.06 222 ASP A N 1
ATOM 1755 C CA . ASP A 1 222 ? -15.438 54.359 29.079 1.00 53.06 222 ASP A CA 1
ATOM 1756 C C . ASP A 1 222 ? -13.983 53.868 29.210 1.00 53.06 222 ASP A C 1
ATOM 1758 O O . ASP A 1 222 ? -13.467 53.620 30.300 1.00 53.06 222 ASP A O 1
ATOM 1762 N N . ALA A 1 223 ? -13.348 53.731 28.045 1.00 46.59 223 ALA A N 1
ATOM 1763 C CA . ALA A 1 223 ? -11.955 53.345 27.810 1.00 46.59 223 ALA A CA 1
ATOM 1764 C C . ALA A 1 223 ? -10.939 54.309 28.490 1.00 46.59 223 ALA A C 1
ATOM 1766 O O . ALA A 1 223 ? -11.348 55.385 28.930 1.00 46.59 223 ALA A O 1
ATOM 1767 N N . PRO A 1 224 ? -9.618 54.003 28.555 1.00 55.28 224 PRO A N 1
ATOM 1768 C CA . PRO A 1 224 ? -8.781 53.992 27.347 1.00 55.28 224 PRO A CA 1
ATOM 1769 C C . PRO A 1 224 ? -7.631 52.959 27.293 1.00 55.28 224 PRO A C 1
ATOM 1771 O O . PRO A 1 224 ? -7.128 52.458 28.292 1.00 55.28 224 PRO A O 1
ATOM 1774 N N . ALA A 1 225 ? -7.239 52.707 26.042 1.00 45.66 225 ALA A N 1
ATOM 1775 C CA . ALA A 1 225 ? -5.982 52.194 25.497 1.00 45.66 225 ALA A CA 1
ATOM 1776 C C . ALA A 1 225 ? -4.817 51.858 26.452 1.00 45.66 225 ALA A C 1
ATOM 1778 O O . ALA A 1 225 ? -4.208 52.746 27.045 1.00 45.66 225 ALA A O 1
ATOM 1779 N N . THR A 1 226 ? -4.371 50.601 26.383 1.00 41.34 226 THR A N 1
ATOM 1780 C CA . THR A 1 226 ? -2.941 50.271 26.384 1.00 41.34 226 THR A CA 1
ATOM 1781 C C . THR A 1 226 ? -2.629 49.241 25.300 1.00 41.34 226 THR A C 1
ATOM 1783 O O . THR A 1 226 ? -3.274 48.207 25.139 1.00 41.34 226 THR A O 1
ATOM 1786 N N . GLU A 1 227 ? -1.643 49.630 24.513 1.00 43.84 227 GLU A N 1
ATOM 1787 C CA . GLU A 1 227 ? -1.050 49.012 23.342 1.00 43.84 227 GLU A CA 1
ATOM 1788 C C . GLU A 1 227 ? -0.153 47.845 23.788 1.00 43.84 227 GLU A C 1
ATOM 1790 O O . GLU A 1 227 ? 0.818 48.045 24.514 1.00 43.84 227 GLU A O 1
ATOM 1795 N N . PHE A 1 228 ? -0.486 46.615 23.390 1.00 35.72 228 PHE A N 1
ATOM 1796 C CA . PHE A 1 228 ? 0.425 45.471 23.475 1.00 35.72 228 PHE A CA 1
ATOM 1797 C C . PHE A 1 228 ? 0.404 44.734 22.137 1.00 35.72 228 PHE A C 1
ATOM 1799 O O . PHE A 1 228 ? -0.468 43.916 21.844 1.00 35.72 228 PHE A O 1
ATOM 1806 N N . ASP A 1 229 ? 1.374 45.097 21.307 1.00 40.16 229 ASP A N 1
ATOM 1807 C CA . ASP A 1 229 ? 1.632 44.545 19.987 1.00 40.16 229 ASP A CA 1
ATOM 1808 C C . ASP A 1 229 ? 2.326 43.178 20.143 1.00 40.16 229 ASP A C 1
ATOM 1810 O O . ASP A 1 229 ? 3.525 43.096 20.414 1.00 40.16 229 ASP A O 1
ATOM 1814 N N . ILE A 1 230 ? 1.569 42.080 20.021 1.00 39.72 230 ILE A N 1
ATOM 1815 C CA . ILE A 1 230 ? 2.142 40.736 19.856 1.00 39.72 230 ILE A CA 1
ATOM 1816 C C . ILE A 1 230 ? 1.851 40.252 18.438 1.00 39.72 230 ILE A C 1
ATOM 1818 O O . ILE A 1 230 ? 0.840 39.623 18.126 1.00 39.72 230 ILE A O 1
ATOM 1822 N N . LYS A 1 231 ? 2.812 40.565 17.575 1.00 45.00 231 LYS A N 1
ATOM 1823 C CA . LYS A 1 231 ? 2.927 40.166 16.177 1.00 45.00 231 LYS A CA 1
ATOM 1824 C C . LYS A 1 231 ? 3.190 38.656 16.070 1.00 45.00 231 LYS A C 1
ATOM 1826 O O . LYS A 1 231 ? 4.339 38.222 16.028 1.00 45.00 231 LYS A O 1
ATOM 1831 N N . TYR A 1 232 ? 2.135 37.843 16.004 1.00 37.66 232 TYR A N 1
ATOM 1832 C CA . TYR A 1 232 ? 2.248 36.428 15.638 1.00 37.66 232 TYR A CA 1
ATOM 1833 C C . TYR A 1 232 ? 2.032 36.213 14.136 1.00 37.66 232 TYR A C 1
ATOM 1835 O O . TYR A 1 232 ? 0.943 36.404 13.609 1.00 37.66 232 TYR A O 1
ATOM 1843 N N . GLY A 1 233 ? 3.092 35.731 13.484 1.00 36.91 233 GLY A N 1
ATOM 1844 C CA . GLY A 1 233 ? 3.012 34.601 12.558 1.00 36.91 233 GLY A CA 1
ATOM 1845 C C . GLY A 1 233 ? 2.296 34.825 11.231 1.00 36.91 233 GLY A C 1
ATOM 1846 O O . GLY A 1 233 ? 1.147 34.430 11.052 1.00 36.91 233 GLY A O 1
ATOM 1847 N N . THR A 1 234 ? 3.046 35.325 10.250 1.00 38.00 234 THR A N 1
ATOM 1848 C CA . THR A 1 234 ? 2.763 35.189 8.819 1.00 38.00 234 THR A CA 1
ATOM 1849 C C . THR A 1 234 ? 2.402 33.737 8.489 1.00 38.00 234 THR A C 1
ATOM 1851 O O . THR A 1 234 ? 3.260 32.854 8.470 1.00 38.00 234 THR A O 1
ATOM 1854 N N . SER A 1 235 ? 1.123 33.484 8.227 1.00 35.38 235 SER A N 1
ATOM 1855 C CA . SER A 1 235 ? 0.654 32.213 7.686 1.00 35.38 235 SER A CA 1
ATOM 1856 C C . SER A 1 235 ? 1.113 32.122 6.236 1.00 35.38 235 SER A C 1
ATOM 1858 O O . SER A 1 235 ? 0.512 32.707 5.340 1.00 35.38 235 SER A O 1
ATOM 1860 N N . ILE A 1 236 ? 2.216 31.413 6.000 1.00 39.31 236 ILE A N 1
ATOM 1861 C CA . ILE A 1 236 ? 2.614 31.016 4.652 1.00 39.31 236 ILE A CA 1
ATOM 1862 C C . ILE A 1 236 ? 1.666 29.890 4.227 1.00 39.31 236 ILE A C 1
ATOM 1864 O O . ILE A 1 236 ? 1.937 28.709 4.427 1.00 39.31 236 ILE A O 1
ATOM 1868 N N . THR A 1 237 ? 0.530 30.252 3.641 1.00 33.12 237 THR A N 1
ATOM 1869 C CA . THR A 1 237 ? -0.225 29.351 2.770 1.00 33.12 237 THR A CA 1
ATOM 1870 C C . THR A 1 237 ? 0.602 29.119 1.510 1.00 33.12 237 THR A C 1
ATOM 1872 O O . THR A 1 237 ? 0.525 29.887 0.555 1.00 33.12 237 THR A O 1
ATOM 1875 N N . THR A 1 238 ? 1.411 28.058 1.492 1.00 38.44 238 THR A N 1
ATOM 1876 C CA . THR A 1 238 ? 1.909 27.470 0.245 1.00 38.44 238 THR A CA 1
ATOM 1877 C C . THR A 1 238 ? 0.741 26.779 -0.450 1.00 38.44 238 THR A C 1
ATOM 1879 O O . THR A 1 238 ? 0.503 25.579 -0.315 1.00 38.44 238 THR A O 1
ATOM 1882 N N . SER A 1 239 ? -0.030 27.559 -1.201 1.00 34.78 239 SER A N 1
ATOM 1883 C CA . SER A 1 239 ? -0.911 27.033 -2.233 1.00 34.78 239 SER A CA 1
ATOM 1884 C C . SER A 1 239 ? -0.047 26.292 -3.259 1.00 34.78 239 SER A C 1
ATOM 1886 O O . SER A 1 239 ? 0.640 26.891 -4.084 1.00 34.78 239 SER A O 1
ATOM 1888 N N . ASN A 1 240 ? -0.059 24.959 -3.196 1.00 43.22 240 ASN A N 1
ATOM 1889 C CA . ASN A 1 240 ? 0.497 24.087 -4.230 1.00 43.22 240 ASN A CA 1
ATOM 1890 C C . ASN A 1 240 ? -0.337 24.232 -5.514 1.00 43.22 240 ASN A C 1
ATOM 1892 O O . ASN A 1 240 ? -1.214 23.427 -5.823 1.00 43.22 240 ASN A O 1
ATOM 1896 N N . HIS A 1 241 ? -0.071 25.298 -6.260 1.00 37.28 241 HIS A N 1
ATOM 1897 C CA . HIS A 1 241 ? -0.552 25.540 -7.613 1.00 37.28 241 HIS A CA 1
ATOM 1898 C C . HIS A 1 241 ? 0.279 24.695 -8.594 1.00 37.28 241 HIS A C 1
ATOM 1900 O O . HIS A 1 241 ? 1.217 25.201 -9.200 1.00 37.28 241 HIS A O 1
ATOM 1906 N N . CYS A 1 242 ? 0.014 23.384 -8.715 1.00 42.09 242 CYS A N 1
ATOM 1907 C CA . CYS A 1 242 ? 0.626 22.587 -9.798 1.00 42.09 242 CYS A CA 1
ATOM 1908 C C . CYS A 1 242 ? -0.005 21.214 -10.112 1.00 42.09 242 CYS A C 1
ATOM 1910 O O . CYS A 1 242 ? 0.702 20.322 -10.565 1.00 42.09 242 CYS A O 1
ATOM 1912 N N . ASN A 1 243 ? -1.312 21.011 -9.909 1.00 48.56 243 ASN A N 1
ATOM 1913 C CA . ASN A 1 243 ? -1.964 19.736 -10.280 1.00 48.56 243 ASN A CA 1
ATOM 1914 C C . ASN A 1 243 ? -3.087 19.861 -11.324 1.00 48.56 243 ASN A C 1
ATOM 1916 O O . ASN A 1 243 ? -3.826 18.901 -11.523 1.00 48.56 243 ASN A O 1
ATOM 1920 N N . LYS A 1 244 ? -3.251 21.011 -11.995 1.00 46.16 244 LYS A N 1
ATOM 1921 C CA . LYS A 1 244 ? -4.452 21.235 -12.819 1.00 46.16 244 LYS A CA 1
ATOM 1922 C C . LYS A 1 244 ? -4.401 20.651 -14.243 1.00 46.16 244 LYS A C 1
ATOM 1924 O O . LYS A 1 244 ? -5.463 20.352 -14.773 1.00 46.16 244 LYS A O 1
ATOM 1929 N N . ASP A 1 245 ? -3.229 20.356 -14.812 1.00 46.56 245 ASP A N 1
ATOM 1930 C CA . ASP A 1 245 ? -3.131 20.142 -16.274 1.00 46.56 245 ASP A CA 1
ATOM 1931 C C . ASP A 1 245 ? -2.578 18.772 -16.724 1.00 46.56 245 ASP A C 1
ATOM 1933 O O . ASP A 1 245 ? -2.037 18.643 -17.816 1.00 46.56 245 ASP A O 1
ATOM 1937 N N . LEU A 1 246 ? -2.718 17.708 -15.926 1.00 57.53 246 LEU A N 1
ATOM 1938 C CA . LEU A 1 246 ? -2.263 16.352 -16.310 1.00 57.53 246 LEU A CA 1
ATOM 1939 C C . LEU A 1 246 ? -3.307 15.521 -17.086 1.00 57.53 246 LEU A C 1
ATOM 1941 O O . LEU A 1 246 ? -3.135 14.316 -17.246 1.00 57.53 246 LEU A O 1
ATOM 1945 N N . ASN A 1 247 ? -4.395 16.140 -17.556 1.00 52.84 247 ASN A N 1
ATOM 1946 C CA . ASN A 1 247 ? -5.541 15.429 -18.140 1.00 52.84 247 ASN A CA 1
ATOM 1947 C C . ASN A 1 247 ? -5.711 15.604 -19.663 1.00 52.84 247 ASN A C 1
ATOM 1949 O O . ASN A 1 247 ? -6.737 15.195 -20.201 1.00 52.84 247 ASN A O 1
ATOM 1953 N N . SER A 1 248 ? -4.739 16.180 -20.378 1.00 52.38 248 SER A N 1
ATOM 1954 C CA . SER A 1 248 ? -4.758 16.180 -21.846 1.00 52.38 248 SER A CA 1
ATOM 1955 C C . SER A 1 248 ? -4.179 14.866 -22.371 1.00 52.38 248 SER A C 1
ATOM 1957 O O . SER A 1 248 ? -2.972 14.640 -22.311 1.00 52.38 248 SER A O 1
ATOM 1959 N N . ASN A 1 249 ? -5.052 14.002 -22.887 1.00 49.78 249 ASN A N 1
ATOM 1960 C CA . ASN A 1 249 ? -4.734 12.708 -23.500 1.00 49.78 249 ASN A CA 1
ATOM 1961 C C . ASN A 1 249 ? -4.085 12.863 -24.895 1.00 49.78 249 ASN A C 1
ATOM 1963 O O . ASN A 1 249 ? -4.487 12.232 -25.868 1.00 49.78 249 ASN A O 1
ATOM 1967 N N . THR A 1 250 ? -3.140 13.790 -25.026 1.00 56.38 250 THR A N 1
ATOM 1968 C CA . THR A 1 250 ? -2.371 14.006 -26.249 1.00 56.38 250 THR A CA 1
ATOM 1969 C C . THR A 1 250 ? -1.174 13.073 -26.195 1.00 56.38 250 THR A C 1
ATOM 1971 O O . THR A 1 250 ? -0.255 13.315 -25.410 1.00 56.38 250 THR A O 1
ATOM 1974 N N . GLY A 1 251 ? -1.210 11.995 -26.985 1.00 61.44 251 GLY A N 1
ATOM 1975 C CA . GLY A 1 251 ? -0.055 11.122 -27.182 1.00 61.44 251 GLY A CA 1
ATOM 1976 C C . GLY A 1 251 ? 1.176 11.977 -27.471 1.00 61.44 251 GLY A C 1
ATOM 1977 O O . GLY A 1 251 ? 1.130 12.858 -28.328 1.00 61.44 251 GLY A O 1
ATOM 1978 N N . ILE A 1 252 ? 2.231 11.787 -26.681 1.00 65.31 252 ILE A N 1
ATOM 1979 C CA . ILE A 1 252 ? 3.459 12.570 -26.813 1.00 65.31 252 ILE A CA 1
ATOM 1980 C C . ILE A 1 252 ? 4.049 12.253 -28.197 1.00 65.31 252 ILE A C 1
ATOM 1982 O O . ILE A 1 252 ? 4.317 11.076 -28.454 1.00 65.31 252 ILE A O 1
ATOM 1986 N N . PRO A 1 253 ? 4.235 13.248 -29.086 1.00 71.88 253 PRO A N 1
ATOM 1987 C CA . PRO A 1 253 ? 4.802 13.026 -30.412 1.00 71.88 253 PRO A CA 1
ATOM 1988 C C . PRO A 1 253 ? 6.154 12.306 -30.325 1.00 71.88 253 PRO A C 1
ATOM 1990 O O . PRO A 1 253 ? 6.971 12.593 -29.443 1.00 71.88 253 PRO A O 1
ATOM 1993 N N . GLU A 1 254 ? 6.411 11.360 -31.230 1.00 77.69 254 GLU A N 1
ATOM 1994 C CA . GLU A 1 254 ? 7.667 10.597 -31.227 1.00 77.69 254 GLU A CA 1
ATOM 1995 C C . GLU A 1 254 ? 8.908 11.476 -31.437 1.00 77.69 254 GLU A C 1
ATOM 1997 O O . GLU A 1 254 ? 9.960 11.169 -30.879 1.00 77.69 254 GLU A O 1
ATOM 2002 N N . ASP A 1 255 ? 8.748 12.633 -32.081 1.00 80.69 255 ASP A N 1
ATOM 2003 C CA . ASP A 1 255 ? 9.855 13.499 -32.494 1.00 80.69 255 ASP A CA 1
ATOM 2004 C C . ASP A 1 255 ? 10.220 14.622 -31.503 1.00 80.69 255 ASP A C 1
ATOM 2006 O O . ASP A 1 255 ? 11.169 15.373 -31.742 1.00 80.69 255 ASP A O 1
ATOM 2010 N N . GLU A 1 256 ? 9.505 14.784 -30.382 1.00 81.00 256 GLU A N 1
ATOM 2011 C CA . GLU A 1 256 ? 9.858 15.842 -29.424 1.00 81.00 256 GLU A CA 1
ATOM 2012 C C . GLU A 1 256 ? 11.147 15.518 -28.640 1.00 81.00 256 GLU A C 1
ATOM 2014 O O . GLU A 1 256 ? 11.306 14.403 -28.120 1.00 81.00 256 GLU A O 1
ATOM 2019 N N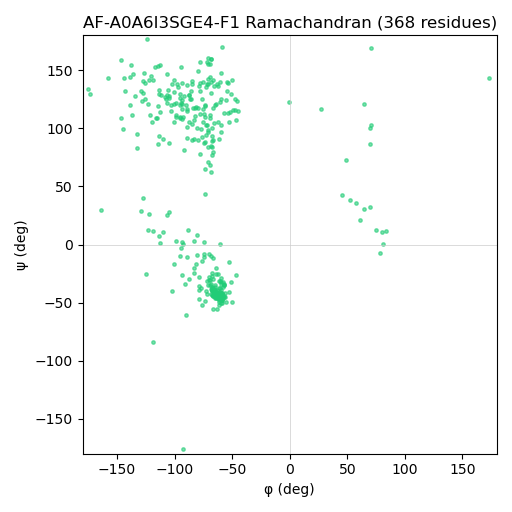 . PRO A 1 257 ? 12.067 16.497 -28.476 1.00 80.31 257 PRO A N 1
ATOM 2020 C CA . PRO A 1 257 ? 13.292 16.303 -27.715 1.00 80.31 257 PRO A CA 1
ATOM 2021 C C . PRO A 1 257 ? 12.957 15.942 -26.270 1.00 80.31 257 PRO A C 1
ATOM 2023 O O . PRO A 1 257 ? 12.271 16.676 -25.550 1.00 80.31 257 PRO A O 1
ATOM 2026 N N . MET A 1 258 ? 13.464 14.794 -25.826 1.00 90.19 258 MET A N 1
ATOM 2027 C CA . MET A 1 258 ? 13.032 14.211 -24.565 1.00 90.19 258 MET A CA 1
ATOM 2028 C C . MET A 1 258 ? 13.650 14.944 -23.373 1.00 90.19 258 MET A C 1
ATOM 2030 O O . MET A 1 258 ? 14.749 14.648 -22.909 1.00 90.19 258 MET A O 1
ATOM 2034 N N . THR A 1 259 ? 12.930 15.942 -22.865 1.00 96.81 259 THR A N 1
ATOM 2035 C CA . THR A 1 259 ? 13.302 16.644 -21.633 1.00 96.81 259 THR A CA 1
ATOM 2036 C C . THR A 1 259 ? 13.094 15.738 -20.417 1.00 96.81 259 THR A C 1
ATOM 2038 O O . THR A 1 259 ? 12.232 14.862 -20.420 1.00 96.81 259 THR A O 1
ATOM 2041 N N . ALA A 1 260 ? 13.818 15.977 -19.319 1.00 97.00 260 ALA A N 1
ATOM 2042 C CA . ALA A 1 260 ? 13.635 15.207 -18.081 1.00 97.00 260 ALA A CA 1
ATOM 2043 C C . ALA A 1 260 ? 12.191 15.253 -17.546 1.00 97.00 260 ALA A C 1
ATOM 2045 O O . ALA A 1 260 ? 11.696 14.267 -17.006 1.00 97.00 260 ALA A O 1
ATOM 2046 N N . GLN A 1 261 ? 11.504 16.387 -17.717 1.00 96.31 261 GLN A N 1
ATOM 2047 C CA . GLN A 1 261 ? 10.081 16.496 -17.393 1.00 96.31 261 GLN A CA 1
ATOM 2048 C C . GLN A 1 261 ? 9.223 15.670 -18.354 1.00 96.31 261 GLN A C 1
ATOM 2050 O O . GLN A 1 261 ? 8.274 15.036 -17.904 1.00 96.31 261 GLN A O 1
ATOM 2055 N N . GLY A 1 262 ? 9.573 15.636 -19.643 1.00 95.88 262 GLY A N 1
ATOM 2056 C CA . GLY A 1 262 ? 8.955 14.760 -20.638 1.00 95.88 262 GLY A CA 1
ATOM 2057 C C . GLY A 1 262 ? 9.042 13.285 -20.247 1.00 95.88 262 GLY A C 1
ATOM 2058 O O . GLY A 1 262 ? 8.023 12.606 -20.248 1.00 95.88 262 GLY A O 1
ATOM 2059 N N . VAL A 1 263 ? 10.209 12.815 -19.786 1.00 96.69 263 VAL A N 1
ATOM 2060 C CA . VAL A 1 263 ? 10.385 11.434 -19.286 1.00 96.69 263 VAL A CA 1
ATOM 2061 C C . VAL A 1 263 ? 9.460 11.141 -18.103 1.00 96.69 263 VAL A C 1
ATOM 2063 O O . VAL A 1 263 ? 8.812 10.099 -18.068 1.00 96.69 263 VAL A O 1
ATOM 2066 N N . ILE A 1 264 ? 9.377 12.059 -17.132 1.00 97.19 264 ILE A N 1
ATOM 2067 C CA . ILE A 1 264 ? 8.513 11.891 -15.953 1.00 97.19 264 ILE A CA 1
ATOM 2068 C C . ILE A 1 264 ? 7.043 11.857 -16.369 1.00 97.19 264 ILE A C 1
ATOM 2070 O O . ILE A 1 264 ? 6.312 10.974 -15.931 1.00 97.19 264 ILE A O 1
ATOM 2074 N N . LYS A 1 265 ? 6.613 12.776 -17.240 1.00 95.69 265 LYS A N 1
ATOM 2075 C CA . LYS A 1 265 ? 5.245 12.800 -17.774 1.00 95.69 265 LYS A CA 1
ATOM 2076 C C . LYS A 1 265 ? 4.916 11.509 -18.524 1.00 95.69 265 LYS A C 1
ATOM 2078 O O . LYS A 1 265 ? 3.866 10.929 -18.266 1.00 95.69 265 LYS A O 1
ATOM 2083 N N . TYR A 1 266 ? 5.827 11.029 -19.372 1.00 96.19 266 TYR A N 1
ATOM 2084 C CA . TYR A 1 266 ? 5.676 9.769 -20.101 1.00 96.19 266 TYR A CA 1
ATOM 2085 C C . TYR A 1 266 ? 5.541 8.576 -19.147 1.00 96.19 266 TYR A C 1
ATOM 2087 O O . TYR A 1 266 ? 4.617 7.777 -19.276 1.00 96.19 266 TYR A O 1
ATOM 2095 N N . PHE A 1 267 ? 6.386 8.506 -18.114 1.00 97.12 267 PHE A N 1
ATOM 2096 C CA . PHE A 1 267 ? 6.259 7.493 -17.068 1.00 97.12 267 PHE A CA 1
ATOM 2097 C C . PHE A 1 267 ? 4.909 7.577 -16.344 1.00 97.12 267 PHE A C 1
ATOM 2099 O O . PHE A 1 267 ? 4.251 6.555 -16.178 1.00 97.12 267 PHE A O 1
ATOM 2106 N N . CYS A 1 268 ? 4.465 8.769 -15.933 1.00 96.06 268 CYS A N 1
ATOM 2107 C CA . CYS A 1 268 ? 3.175 8.945 -15.263 1.00 96.06 268 CYS A CA 1
ATOM 2108 C C . CYS A 1 268 ? 1.992 8.534 -16.154 1.00 96.06 268 CYS A C 1
ATOM 2110 O O . CYS A 1 268 ? 1.036 7.952 -15.646 1.00 96.06 268 CYS A O 1
ATOM 2112 N N . MET A 1 269 ? 2.068 8.804 -17.461 1.00 95.62 269 MET A N 1
ATOM 2113 C CA . MET A 1 269 ? 1.073 8.387 -18.451 1.00 95.62 269 MET A CA 1
ATOM 2114 C C . MET A 1 269 ? 0.994 6.858 -18.542 1.00 95.62 269 MET A C 1
ATOM 2116 O O . MET A 1 269 ? -0.058 6.289 -18.261 1.00 95.62 269 MET A O 1
ATOM 2120 N N . ARG A 1 270 ? 2.119 6.181 -18.809 1.00 96.56 270 ARG A N 1
ATOM 2121 C CA . ARG A 1 270 ? 2.182 4.708 -18.890 1.00 96.56 270 ARG A CA 1
ATOM 2122 C C . ARG A 1 270 ? 1.788 4.036 -17.575 1.00 96.56 270 ARG A C 1
ATOM 2124 O O . ARG A 1 270 ? 1.099 3.020 -17.561 1.00 96.56 270 ARG A O 1
ATOM 2131 N N . TYR A 1 271 ? 2.182 4.632 -16.453 1.00 96.69 271 TYR A N 1
ATOM 2132 C CA . TYR A 1 271 ? 1.778 4.193 -15.121 1.00 96.69 271 TYR A CA 1
ATOM 2133 C C . TYR A 1 271 ? 0.257 4.266 -14.932 1.00 96.69 271 TYR A C 1
ATOM 2135 O O . TYR A 1 271 ? -0.342 3.318 -14.424 1.00 96.69 271 TYR A O 1
ATOM 2143 N N . ARG A 1 272 ? -0.380 5.366 -15.352 1.00 95.81 272 ARG A N 1
ATOM 2144 C CA . ARG A 1 272 ? -1.835 5.534 -15.264 1.00 95.81 272 ARG A CA 1
ATOM 2145 C C . ARG A 1 272 ? -2.568 4.526 -16.142 1.00 95.81 272 ARG A C 1
ATOM 2147 O O . ARG A 1 272 ? -3.519 3.925 -15.666 1.00 95.81 272 ARG A O 1
ATOM 2154 N N . GLU A 1 273 ? -2.101 4.299 -17.367 1.00 95.88 273 GLU A N 1
ATOM 2155 C CA . GLU A 1 273 ? -2.675 3.297 -18.277 1.00 95.88 273 GLU A CA 1
ATOM 2156 C C . GLU A 1 273 ? -2.641 1.882 -17.686 1.00 95.88 273 GLU A C 1
ATOM 2158 O O . GLU A 1 273 ? -3.618 1.146 -17.787 1.00 95.88 273 GLU A O 1
ATOM 2163 N N . LYS A 1 274 ? -1.528 1.495 -17.048 1.00 95.81 274 LYS A N 1
ATOM 2164 C CA . LYS A 1 274 ? -1.357 0.142 -16.498 1.00 95.81 274 LYS A CA 1
ATOM 2165 C C . LYS A 1 274 ? -2.081 -0.073 -15.165 1.00 95.81 274 LYS A C 1
ATOM 2167 O O . LYS A 1 274 ? -2.592 -1.164 -14.938 1.00 95.81 274 LYS A O 1
ATOM 2172 N N . TYR A 1 275 ? -2.081 0.919 -14.273 1.00 94.50 275 TYR A N 1
ATOM 2173 C CA . TYR A 1 275 ? -2.531 0.752 -12.881 1.00 94.50 275 TYR A CA 1
ATOM 2174 C C . TYR A 1 275 ? -3.814 1.516 -12.528 1.00 94.50 275 TYR A C 1
ATOM 2176 O O . TYR A 1 275 ? -4.196 1.509 -11.356 1.00 94.50 275 TYR A O 1
ATOM 2184 N N . ASP A 1 276 ? -4.417 2.221 -13.491 1.00 94.81 276 ASP A N 1
ATOM 2185 C CA . ASP A 1 276 ? -5.560 3.129 -13.304 1.00 94.81 276 ASP A CA 1
ATOM 2186 C C . ASP A 1 276 ? -5.389 4.062 -12.089 1.00 94.81 276 ASP A C 1
ATOM 2188 O O . ASP A 1 276 ? -6.261 4.254 -11.243 1.00 94.81 276 ASP A O 1
ATOM 2192 N N . ALA A 1 277 ? -4.175 4.597 -11.933 1.00 93.50 277 ALA A N 1
ATOM 2193 C CA . ALA A 1 277 ? -3.805 5.398 -10.777 1.00 93.50 277 ALA A CA 1
ATOM 2194 C C . ALA A 1 277 ? -2.866 6.538 -11.152 1.00 93.50 277 ALA A C 1
ATOM 2196 O O . ALA A 1 277 ? -1.952 6.382 -11.959 1.00 93.50 277 ALA A O 1
ATOM 2197 N N . ASN A 1 278 ? -3.040 7.682 -10.493 1.00 94.94 278 ASN A N 1
ATOM 2198 C CA . ASN A 1 278 ? -2.172 8.833 -10.700 1.00 94.94 278 ASN A CA 1
ATOM 2199 C C . ASN A 1 278 ? -0.838 8.653 -9.965 1.00 94.94 278 ASN A C 1
ATOM 2201 O O . ASN A 1 278 ? -0.792 8.317 -8.778 1.00 94.94 278 ASN A O 1
ATOM 2205 N N . CYS A 1 279 ? 0.258 8.912 -10.673 1.00 94.25 279 CYS A N 1
ATOM 2206 C CA . CYS A 1 279 ? 1.582 9.039 -10.082 1.00 94.25 279 CYS A CA 1
ATOM 2207 C C . CYS A 1 279 ? 1.776 10.486 -9.596 1.00 94.25 279 CYS A C 1
ATOM 2209 O O . CYS A 1 279 ? 1.506 11.419 -10.347 1.00 94.25 279 CYS A O 1
ATOM 2211 N N . ASN A 1 280 ? 2.249 10.674 -8.358 1.00 95.75 280 ASN A N 1
ATOM 2212 C CA . ASN A 1 280 ? 2.529 11.994 -7.779 1.00 95.75 280 ASN A CA 1
ATOM 2213 C C . ASN A 1 280 ? 4.051 12.245 -7.747 1.00 95.75 280 ASN A C 1
ATOM 2215 O O . ASN A 1 280 ? 4.689 11.912 -6.741 1.00 95.75 280 ASN A O 1
ATOM 2219 N N . PRO A 1 281 ? 4.653 12.789 -8.822 1.00 96.88 281 PRO A N 1
ATOM 2220 C CA . PRO A 1 281 ? 6.088 13.053 -8.873 1.00 96.88 281 PRO A CA 1
ATOM 2221 C C . PRO A 1 281 ? 6.503 14.188 -7.928 1.00 96.88 281 PRO A C 1
ATOM 2223 O O . PRO A 1 281 ? 5.818 15.202 -7.787 1.00 96.88 281 PRO A O 1
ATOM 2226 N N . ASN A 1 282 ? 7.682 14.059 -7.322 1.00 96.94 282 ASN A N 1
ATOM 2227 C CA . ASN A 1 282 ? 8.358 15.149 -6.629 1.00 96.94 282 ASN A CA 1
ATOM 2228 C C . ASN A 1 282 ? 9.242 15.895 -7.635 1.00 96.94 282 ASN A C 1
ATOM 2230 O O . ASN A 1 282 ? 10.402 15.538 -7.837 1.00 96.94 282 ASN A O 1
ATOM 2234 N N . TRP A 1 283 ? 8.696 16.934 -8.272 1.00 96.19 283 TRP A N 1
ATOM 2235 C CA . TRP A 1 283 ? 9.340 17.598 -9.411 1.00 96.19 283 TRP A CA 1
ATOM 2236 C C . TRP A 1 283 ? 10.811 17.994 -9.190 1.00 96.19 283 TRP A C 1
ATOM 2238 O O . TRP A 1 283 ? 11.630 17.621 -10.035 1.00 96.19 283 TRP A O 1
ATOM 2248 N N . PRO A 1 284 ? 11.215 18.673 -8.094 1.00 96.88 284 PRO A N 1
ATOM 2249 C CA . PRO A 1 284 ? 12.620 19.037 -7.895 1.00 96.88 284 PRO A CA 1
ATOM 2250 C C . PRO A 1 284 ? 13.548 17.823 -7.765 1.00 96.88 284 PRO A C 1
ATOM 2252 O O . PRO A 1 284 ? 14.625 17.786 -8.366 1.00 96.88 284 PRO A O 1
ATOM 2255 N N . LYS A 1 285 ? 13.133 16.816 -6.990 1.00 97.44 285 LYS A N 1
ATOM 2256 C CA . LYS A 1 285 ? 13.947 15.630 -6.706 1.00 97.44 285 LYS A CA 1
ATOM 2257 C C . LYS A 1 285 ? 14.023 14.698 -7.914 1.00 97.44 285 LYS A C 1
ATOM 2259 O O . LYS A 1 285 ? 15.114 14.282 -8.304 1.00 97.44 285 LYS A O 1
ATOM 2264 N N . ASP A 1 286 ? 12.878 14.399 -8.511 1.00 98.00 286 ASP A N 1
ATOM 2265 C CA . ASP A 1 286 ? 12.754 13.412 -9.578 1.00 98.00 286 ASP A CA 1
ATOM 2266 C C . ASP A 1 286 ? 13.353 13.936 -10.882 1.00 98.00 286 ASP A C 1
ATOM 2268 O O . ASP A 1 286 ? 14.104 13.217 -11.536 1.00 98.00 286 ASP A O 1
ATOM 2272 N N . THR A 1 287 ? 13.158 15.219 -11.210 1.00 97.81 287 THR A N 1
ATOM 2273 C CA . THR A 1 287 ? 13.788 15.821 -12.401 1.00 97.81 287 THR A CA 1
ATOM 2274 C C . THR A 1 287 ? 15.312 15.767 -12.305 1.00 97.81 287 THR A C 1
ATOM 2276 O O . THR A 1 287 ? 15.983 15.439 -13.284 1.00 97.81 287 THR A O 1
ATOM 2279 N N . LYS A 1 288 ? 15.882 16.061 -11.126 1.00 97.88 288 LYS A N 1
ATOM 2280 C CA . LYS A 1 288 ? 17.331 15.967 -10.900 1.00 97.88 288 LYS A CA 1
ATOM 2281 C C . LYS A 1 288 ? 17.826 14.533 -11.092 1.00 97.88 288 LYS A C 1
ATOM 2283 O O . LYS A 1 288 ? 18.838 14.319 -11.753 1.00 97.88 288 LYS A 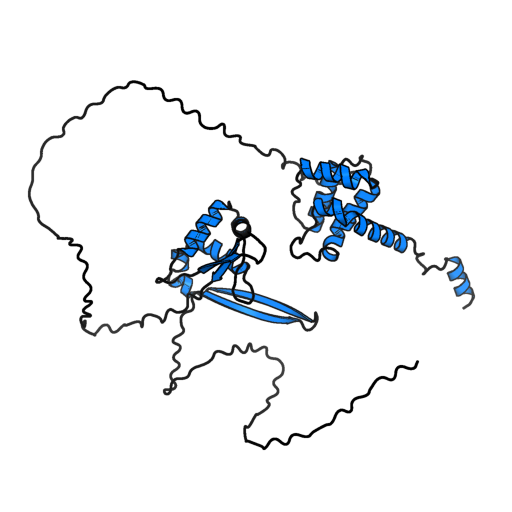O 1
ATOM 2288 N N . MET A 1 289 ? 17.102 13.565 -10.541 1.00 97.62 289 MET A N 1
ATOM 2289 C CA . MET A 1 289 ? 17.459 12.153 -10.607 1.00 97.62 289 MET A CA 1
ATOM 2290 C C . MET A 1 289 ? 17.389 11.605 -12.039 1.00 97.62 289 MET A C 1
ATOM 2292 O O . MET A 1 289 ? 18.340 10.965 -12.478 1.00 97.62 289 MET A O 1
ATOM 2296 N N . VAL A 1 290 ? 16.341 11.940 -12.798 1.00 98.12 290 VAL A N 1
ATOM 2297 C CA . VAL A 1 290 ? 16.201 11.573 -14.217 1.00 98.12 290 VAL A CA 1
ATOM 2298 C C . VAL A 1 290 ? 17.331 12.170 -15.057 1.00 98.12 290 VAL A C 1
ATOM 2300 O O . VAL A 1 290 ? 17.961 11.448 -15.828 1.00 98.12 290 VAL A O 1
ATOM 2303 N N . LYS A 1 291 ? 17.653 13.460 -14.871 1.00 97.88 291 LYS A N 1
ATOM 2304 C CA . LYS A 1 291 ? 18.774 14.103 -15.581 1.00 97.88 291 LYS A CA 1
ATOM 2305 C C . LYS A 1 291 ? 20.104 13.404 -15.305 1.00 97.88 291 LYS A C 1
ATOM 2307 O O . LYS A 1 291 ? 20.863 13.146 -16.228 1.00 97.88 291 LYS A O 1
ATOM 2312 N N . GLN A 1 292 ? 20.387 13.112 -14.035 1.00 97.50 292 GLN A N 1
ATOM 2313 C CA . GLN A 1 292 ? 21.681 12.568 -13.620 1.00 97.50 292 GLN A CA 1
ATOM 2314 C C . GLN A 1 292 ? 21.847 11.079 -13.938 1.00 97.50 292 GLN A C 1
ATOM 2316 O O . GLN A 1 292 ? 22.952 10.655 -14.259 1.00 97.50 292 GLN A O 1
ATOM 2321 N N . ARG A 1 293 ? 20.785 10.278 -13.797 1.00 97.88 293 ARG A N 1
ATOM 2322 C CA . ARG A 1 293 ? 20.870 8.811 -13.865 1.00 97.88 293 ARG A CA 1
ATOM 2323 C C . ARG A 1 293 ? 20.390 8.234 -15.188 1.00 97.88 293 ARG A C 1
ATOM 2325 O O . ARG A 1 293 ? 21.018 7.309 -15.678 1.00 97.88 293 ARG A O 1
ATOM 2332 N N . LEU A 1 294 ? 19.306 8.765 -15.757 1.00 97.12 294 LEU A N 1
ATOM 2333 C CA . LEU A 1 294 ? 18.757 8.250 -17.012 1.00 97.12 294 LEU A CA 1
ATOM 2334 C C . LEU A 1 294 ? 19.381 8.959 -18.213 1.00 97.12 294 LEU A C 1
ATOM 2336 O O . LEU A 1 294 ? 20.072 8.338 -19.012 1.00 97.12 294 LEU A O 1
ATOM 2340 N N . MET A 1 295 ? 19.206 10.277 -18.304 1.00 97.12 295 MET A N 1
ATOM 2341 C CA . MET A 1 295 ? 19.665 11.044 -19.471 1.00 97.12 295 MET A CA 1
ATOM 2342 C C . MET A 1 295 ? 21.190 11.103 -19.599 1.00 97.12 295 MET A C 1
ATOM 2344 O O . MET A 1 295 ? 21.703 11.304 -20.692 1.00 97.12 295 MET A O 1
ATOM 2348 N N . GLY A 1 296 ? 21.921 10.937 -18.494 1.00 96.00 296 GLY A N 1
ATOM 2349 C CA . GLY A 1 296 ? 23.383 10.880 -18.518 1.00 96.00 296 GLY A CA 1
ATOM 2350 C C . GLY A 1 296 ? 23.957 9.552 -19.022 1.00 96.00 296 GLY A C 1
ATOM 2351 O O . GLY A 1 296 ? 25.154 9.494 -19.279 1.00 96.00 296 GLY A O 1
ATOM 2352 N N . GLN A 1 297 ? 23.147 8.492 -19.124 1.00 97.56 297 GLN A N 1
ATOM 2353 C CA . GLN A 1 297 ? 23.626 7.130 -19.408 1.00 97.56 297 GLN A CA 1
ATOM 2354 C C . GLN A 1 297 ? 22.962 6.471 -20.620 1.00 97.56 297 GLN A C 1
ATOM 2356 O O . GLN A 1 297 ? 23.564 5.585 -21.222 1.00 97.56 297 GLN A O 1
ATOM 2361 N N . TYR A 1 298 ? 21.744 6.878 -20.978 1.00 97.69 298 TYR A N 1
ATOM 2362 C CA . TYR A 1 298 ? 20.925 6.196 -21.978 1.00 97.69 298 TYR A CA 1
ATOM 2363 C C . TYR A 1 298 ? 20.452 7.163 -23.064 1.00 97.69 298 TYR A C 1
ATOM 2365 O O . TYR A 1 298 ? 20.194 8.338 -22.789 1.00 97.69 298 TYR A O 1
ATOM 2373 N N . SER A 1 299 ? 20.308 6.659 -24.293 1.00 96.56 299 SER A N 1
ATOM 2374 C CA . SER A 1 299 ? 19.736 7.436 -25.399 1.00 96.56 299 SER A CA 1
ATOM 2375 C C . SER A 1 299 ? 18.236 7.700 -25.180 1.00 96.56 299 SER A C 1
ATOM 2377 O O . SER A 1 299 ? 17.588 6.969 -24.421 1.00 96.56 299 SER A O 1
ATOM 2379 N N . PRO A 1 300 ? 17.640 8.715 -25.833 1.00 95.94 300 PRO A N 1
ATOM 2380 C CA . PRO A 1 300 ? 16.204 8.976 -25.731 1.00 95.94 300 PRO A CA 1
ATOM 2381 C C . PRO A 1 300 ? 15.339 7.745 -26.046 1.00 95.94 300 PRO A C 1
ATOM 2383 O O . PRO A 1 300 ? 14.389 7.453 -25.323 1.00 95.94 300 PRO A O 1
ATOM 2386 N N . GLU A 1 301 ? 15.706 6.967 -27.060 1.00 95.00 301 GLU A N 1
ATOM 2387 C CA . GLU A 1 301 ? 14.995 5.755 -27.487 1.00 95.00 301 GLU A CA 1
ATOM 2388 C C . GLU A 1 301 ? 15.094 4.663 -26.418 1.00 95.00 301 GLU A C 1
ATOM 2390 O O . GLU A 1 301 ? 14.092 4.045 -26.049 1.00 95.00 301 GLU A O 1
ATOM 2395 N N . GLN A 1 302 ? 16.291 4.471 -25.854 1.00 96.31 302 GLN A N 1
ATOM 2396 C CA . GLN A 1 302 ? 16.505 3.541 -24.746 1.00 96.31 302 GLN A CA 1
ATOM 2397 C C . GLN A 1 302 ? 15.680 3.933 -23.522 1.00 96.31 302 GLN A C 1
ATOM 2399 O O . GLN A 1 302 ? 15.105 3.063 -22.878 1.00 96.31 302 GLN A O 1
ATOM 2404 N N . ILE A 1 303 ? 15.578 5.225 -23.200 1.00 97.50 303 ILE A N 1
ATOM 2405 C CA . ILE A 1 303 ? 14.784 5.688 -22.055 1.00 97.50 303 ILE A CA 1
ATOM 2406 C C . ILE A 1 303 ? 13.292 5.391 -22.267 1.00 97.50 303 ILE A C 1
ATOM 2408 O O . ILE A 1 303 ? 12.639 4.962 -21.315 1.00 97.50 303 ILE A O 1
ATOM 2412 N N . ARG A 1 304 ? 12.752 5.554 -23.487 1.00 96.00 304 ARG A N 1
ATOM 2413 C CA . ARG A 1 304 ? 11.357 5.170 -23.793 1.00 96.00 304 ARG A CA 1
ATOM 2414 C C . ARG A 1 304 ? 11.141 3.676 -23.550 1.00 96.00 304 ARG A C 1
ATOM 2416 O O . ARG A 1 304 ? 10.274 3.309 -22.760 1.00 96.00 304 ARG A O 1
ATOM 2423 N N . GLN A 1 305 ? 12.013 2.833 -24.111 1.00 96.62 305 GLN A N 1
ATOM 2424 C CA . GLN A 1 305 ? 11.970 1.380 -23.903 1.00 96.62 305 GLN A CA 1
ATOM 2425 C C . GLN A 1 305 ? 12.101 0.997 -22.424 1.00 96.62 305 GLN A C 1
ATOM 2427 O O . GLN A 1 305 ? 11.381 0.121 -21.946 1.00 96.62 305 GLN A O 1
ATOM 2432 N N . ILE A 1 306 ? 12.990 1.665 -21.680 1.00 97.62 306 ILE A N 1
ATOM 2433 C CA . ILE A 1 306 ? 13.155 1.455 -20.240 1.00 97.62 306 ILE A CA 1
ATOM 2434 C C . ILE A 1 306 ? 11.842 1.745 -19.517 1.00 97.62 306 ILE A C 1
ATOM 2436 O O . ILE A 1 306 ? 11.424 0.921 -18.706 1.00 97.62 306 ILE A O 1
ATOM 2440 N N . VAL A 1 307 ? 11.183 2.873 -19.797 1.00 97.69 307 VAL A N 1
ATOM 2441 C CA . VAL A 1 307 ? 9.901 3.232 -19.170 1.00 97.69 307 VAL A CA 1
ATOM 2442 C C . VAL A 1 307 ? 8.826 2.196 -19.490 1.00 97.69 307 VAL A C 1
ATOM 2444 O O . VAL A 1 307 ? 8.191 1.689 -18.564 1.00 97.69 307 VAL A O 1
ATOM 2447 N N . ASP A 1 308 ? 8.666 1.841 -20.764 1.00 97.12 308 ASP A N 1
ATOM 2448 C CA . ASP A 1 308 ? 7.626 0.915 -21.213 1.00 97.12 308 ASP A CA 1
ATOM 2449 C C . ASP A 1 308 ? 7.775 -0.469 -20.590 1.00 97.12 308 ASP A C 1
ATOM 2451 O O . ASP A 1 308 ? 6.848 -0.969 -19.948 1.00 97.12 308 ASP A O 1
ATOM 2455 N N . ILE A 1 309 ? 8.969 -1.055 -20.695 1.00 97.12 309 ILE A N 1
ATOM 2456 C CA . ILE A 1 309 ? 9.245 -2.385 -20.148 1.00 97.12 309 ILE A CA 1
ATOM 2457 C C . ILE A 1 309 ? 9.185 -2.349 -18.619 1.00 97.12 309 ILE A C 1
ATOM 2459 O O . ILE A 1 309 ? 8.683 -3.291 -18.010 1.00 97.12 309 ILE A O 1
ATOM 2463 N N . SER A 1 310 ? 9.652 -1.273 -17.975 1.00 96.62 310 SER A N 1
ATOM 2464 C CA . SER A 1 310 ? 9.623 -1.183 -16.510 1.00 96.62 310 SER A CA 1
ATOM 2465 C C . SER A 1 310 ? 8.213 -1.147 -15.949 1.00 96.62 310 SER A C 1
ATOM 2467 O O . SER A 1 310 ? 7.972 -1.766 -14.919 1.00 96.62 310 SER A O 1
ATOM 2469 N N . VAL A 1 311 ? 7.286 -0.442 -16.599 1.00 96.62 311 VAL A N 1
ATOM 2470 C CA . VAL A 1 311 ? 5.879 -0.409 -16.181 1.00 96.62 311 VAL A CA 1
ATOM 2471 C C . VAL A 1 311 ? 5.192 -1.745 -16.472 1.00 96.62 311 VAL A C 1
ATOM 2473 O O . VAL A 1 311 ? 4.468 -2.245 -15.611 1.00 96.62 311 VAL A O 1
ATOM 2476 N N . GLU A 1 312 ? 5.451 -2.334 -17.643 1.00 96.12 312 GLU A N 1
ATOM 2477 C CA . GLU A 1 312 ? 4.866 -3.604 -18.092 1.00 96.12 312 GLU A CA 1
ATOM 2478 C C . GLU A 1 312 ? 5.296 -4.793 -17.218 1.00 96.12 312 GLU A C 1
ATOM 2480 O O . GLU A 1 312 ? 4.469 -5.608 -16.813 1.00 96.12 312 GLU A O 1
ATOM 2485 N N . MET A 1 313 ? 6.593 -4.890 -16.918 1.00 95.06 313 MET A N 1
ATOM 2486 C CA . MET A 1 313 ? 7.208 -6.056 -16.278 1.00 95.06 313 MET A CA 1
ATOM 2487 C C . MET A 1 313 ? 7.398 -5.891 -14.767 1.00 95.06 313 MET A C 1
ATOM 2489 O O . MET A 1 313 ? 7.947 -6.792 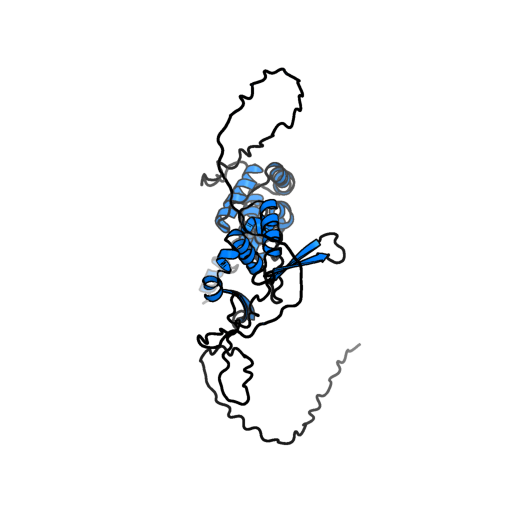-14.127 1.00 95.06 313 MET A O 1
ATOM 2493 N N . TYR A 1 314 ? 6.954 -4.776 -14.173 1.00 95.50 314 TYR A N 1
ATOM 2494 C CA . TYR A 1 314 ? 7.211 -4.501 -12.759 1.00 95.50 314 TYR A CA 1
ATOM 2495 C C . TYR A 1 314 ? 6.709 -5.606 -11.835 1.00 95.50 314 TYR A C 1
ATOM 2497 O O . TYR A 1 314 ? 7.451 -6.030 -10.959 1.00 95.50 314 TYR A O 1
ATOM 2505 N N . GLU A 1 315 ? 5.494 -6.105 -12.058 1.00 92.44 315 GLU A N 1
ATOM 2506 C CA . GLU A 1 315 ? 4.878 -7.164 -11.245 1.00 92.44 315 GLU A CA 1
ATOM 2507 C C . GLU A 1 315 ? 5.732 -8.440 -11.224 1.00 92.44 315 GLU A C 1
ATOM 2509 O O . GLU A 1 315 ? 5.810 -9.125 -10.210 1.00 92.44 315 GLU A O 1
ATOM 2514 N N . LYS A 1 316 ? 6.453 -8.723 -12.316 1.00 92.38 316 LYS A N 1
ATOM 2515 C CA . LYS A 1 316 ? 7.352 -9.883 -12.417 1.00 92.38 316 LYS A CA 1
ATOM 2516 C C . LYS A 1 316 ? 8.693 -9.656 -11.722 1.00 92.38 316 LYS A C 1
ATOM 2518 O O . LYS A 1 316 ? 9.340 -10.611 -11.306 1.00 92.38 316 LYS A O 1
ATOM 2523 N N . TRP A 1 317 ? 9.152 -8.409 -11.629 1.00 90.12 317 TRP A N 1
ATOM 2524 C CA . TRP A 1 317 ? 10.431 -8.066 -10.995 1.00 90.12 317 TRP A CA 1
ATOM 2525 C C . TRP A 1 317 ? 10.297 -7.684 -9.521 1.00 90.12 317 TRP A C 1
ATOM 2527 O O . TRP A 1 317 ? 11.272 -7.776 -8.773 1.00 90.12 317 TRP A O 1
ATOM 2537 N N . GLY A 1 318 ? 9.127 -7.185 -9.134 1.00 69.94 318 GLY A N 1
ATOM 2538 C CA . GLY A 1 318 ? 8.808 -6.623 -7.835 1.00 69.94 318 GLY A CA 1
ATOM 2539 C C . GLY A 1 318 ? 8.257 -7.679 -6.892 1.00 69.94 318 GLY A C 1
ATOM 2540 O O . GLY A 1 318 ? 7.063 -7.743 -6.652 1.00 69.94 318 GLY A O 1
ATOM 2541 N N . THR A 1 319 ? 9.144 -8.461 -6.285 1.00 54.62 319 THR A N 1
ATOM 2542 C CA . THR A 1 319 ? 8.826 -9.381 -5.176 1.00 54.62 319 THR A CA 1
ATOM 2543 C C . THR A 1 319 ? 8.749 -8.689 -3.811 1.00 54.62 319 THR A C 1
ATOM 2545 O O . THR A 1 319 ? 8.635 -9.340 -2.774 1.00 54.62 319 THR A O 1
ATOM 2548 N N . LEU A 1 320 ? 8.809 -7.356 -3.766 1.00 62.59 320 LEU A N 1
ATOM 2549 C CA . LEU A 1 320 ? 8.701 -6.612 -2.517 1.00 62.59 320 LEU A CA 1
ATOM 2550 C C . LEU A 1 320 ? 7.230 -6.298 -2.254 1.00 62.59 320 LEU A C 1
ATOM 2552 O O . LEU A 1 320 ? 6.714 -5.309 -2.768 1.00 62.59 320 LEU A O 1
ATOM 2556 N N . SER A 1 321 ? 6.598 -7.077 -1.369 1.00 68.88 321 SER A N 1
ATOM 2557 C CA . SER A 1 321 ? 5.246 -6.810 -0.834 1.00 68.88 321 SER A CA 1
ATOM 2558 C C . SER A 1 321 ? 5.049 -5.352 -0.389 1.00 68.88 321 SER A C 1
ATOM 2560 O O . SER A 1 321 ? 3.948 -4.812 -0.419 1.00 68.88 321 SER A O 1
ATOM 2562 N N . LYS A 1 322 ? 6.146 -4.683 -0.017 1.00 84.12 322 LYS A N 1
ATOM 2563 C CA . LYS A 1 322 ? 6.192 -3.284 0.410 1.00 84.12 322 LYS A CA 1
ATOM 2564 C C . LYS A 1 322 ? 5.931 -2.260 -0.702 1.00 84.12 322 LYS A C 1
ATOM 2566 O O . LYS A 1 322 ? 5.485 -1.155 -0.398 1.00 84.12 322 LYS A O 1
ATOM 2571 N N . PHE A 1 323 ? 6.236 -2.577 -1.959 1.00 88.50 323 PHE A N 1
ATOM 2572 C CA . PHE A 1 323 ? 6.108 -1.647 -3.082 1.00 88.50 323 PHE A CA 1
ATOM 2573 C C . PHE A 1 323 ? 5.390 -2.338 -4.243 1.00 88.50 323 PHE A C 1
ATOM 2575 O O . PHE A 1 323 ? 6.041 -2.812 -5.167 1.00 88.50 323 PHE A O 1
ATOM 2582 N N . PRO A 1 324 ? 4.047 -2.383 -4.221 1.00 90.56 324 PRO A N 1
ATOM 2583 C CA . PRO A 1 324 ? 3.271 -3.072 -5.250 1.00 90.56 324 PRO A CA 1
ATOM 2584 C C . PRO A 1 324 ? 3.297 -2.364 -6.612 1.00 90.56 324 PRO A C 1
ATOM 2586 O O . PRO A 1 324 ? 2.785 -2.898 -7.588 1.00 90.56 324 PRO A O 1
ATOM 2589 N N . ARG A 1 325 ? 3.849 -1.144 -6.698 1.00 94.50 325 ARG A N 1
ATOM 2590 C CA . ARG A 1 325 ? 3.852 -0.328 -7.919 1.00 94.50 325 ARG A CA 1
ATOM 2591 C C . ARG A 1 325 ? 5.215 0.323 -8.165 1.00 94.50 325 ARG A C 1
ATOM 2593 O O . ARG A 1 325 ? 5.890 0.694 -7.196 1.00 94.50 325 ARG A O 1
ATOM 2600 N N . PRO A 1 326 ? 5.619 0.498 -9.437 1.00 95.75 326 PRO A N 1
ATOM 2601 C CA . PRO A 1 326 ? 6.919 1.062 -9.762 1.00 95.75 326 PRO A CA 1
ATOM 2602 C C . PRO A 1 326 ? 6.988 2.530 -9.330 1.00 95.75 326 PRO A C 1
ATOM 2604 O O . PRO A 1 326 ? 6.028 3.285 -9.463 1.00 95.75 326 PRO A O 1
ATOM 2607 N N . SER A 1 327 ? 8.145 2.953 -8.820 1.00 96.25 327 SER A N 1
ATOM 2608 C CA . SER A 1 327 ? 8.399 4.348 -8.441 1.00 96.25 327 SER A CA 1
ATOM 2609 C C . SER A 1 327 ? 9.450 4.976 -9.351 1.00 96.25 327 SER A C 1
ATOM 2611 O O . SER A 1 327 ? 10.328 4.279 -9.858 1.00 96.25 327 SER A O 1
ATOM 2613 N N . ILE A 1 328 ? 9.426 6.304 -9.493 1.00 97.50 328 ILE A N 1
ATOM 2614 C CA . ILE A 1 328 ? 10.427 7.038 -10.289 1.00 97.50 328 ILE A CA 1
ATOM 2615 C C . ILE A 1 328 ? 11.846 6.821 -9.735 1.00 97.50 328 ILE A C 1
ATOM 2617 O O . ILE A 1 328 ? 12.815 6.749 -10.489 1.00 97.50 328 ILE A O 1
ATOM 2621 N N . ALA A 1 329 ? 11.982 6.637 -8.418 1.00 96.44 329 ALA A N 1
ATOM 2622 C CA . ALA A 1 329 ? 13.259 6.291 -7.802 1.00 96.44 329 ALA A CA 1
ATOM 2623 C C . ALA A 1 329 ? 13.782 4.924 -8.275 1.00 96.44 329 ALA A C 1
ATOM 2625 O O . ALA A 1 329 ? 14.960 4.819 -8.616 1.00 96.44 329 ALA A O 1
ATOM 2626 N N . ALA A 1 330 ? 12.916 3.905 -8.346 1.00 95.75 330 ALA A N 1
ATOM 2627 C CA . ALA A 1 330 ? 13.272 2.586 -8.876 1.00 95.75 330 ALA A CA 1
ATOM 2628 C C . ALA A 1 330 ? 13.618 2.654 -10.373 1.00 95.75 330 ALA A C 1
ATOM 2630 O O . ALA A 1 330 ? 14.624 2.074 -10.792 1.00 95.75 330 ALA A O 1
ATOM 2631 N N . LEU A 1 331 ? 12.848 3.443 -11.137 1.00 97.19 331 LEU A N 1
ATOM 2632 C CA . LEU A 1 331 ? 13.078 3.705 -12.561 1.00 97.19 331 LEU A CA 1
ATOM 2633 C C . LEU A 1 331 ? 14.470 4.296 -12.814 1.00 97.19 331 LEU A C 1
ATOM 2635 O O . LEU A 1 331 ? 15.092 3.991 -13.820 1.00 97.19 331 LEU A O 1
ATOM 2639 N N . CYS A 1 332 ? 14.982 5.115 -11.894 1.00 97.75 332 CYS A N 1
ATOM 2640 C CA . CYS A 1 332 ? 16.293 5.752 -12.020 1.00 97.75 332 CYS A CA 1
ATOM 2641 C C . CYS A 1 332 ? 17.448 4.980 -11.354 1.00 97.75 332 CYS A C 1
ATOM 2643 O O . CYS A 1 332 ? 18.564 5.499 -11.323 1.00 97.75 332 CYS A O 1
ATOM 2645 N N . THR A 1 333 ? 17.204 3.806 -10.760 1.00 96.06 333 THR A N 1
ATOM 2646 C CA . THR A 1 333 ? 18.245 3.019 -10.071 1.00 96.06 333 THR A CA 1
ATOM 2647 C C . THR A 1 333 ? 18.447 1.652 -10.702 1.00 96.06 333 THR A C 1
ATOM 2649 O O . THR A 1 333 ? 19.352 1.501 -11.509 1.00 96.06 333 THR A O 1
ATOM 2652 N N . TRP A 1 334 ? 17.643 0.653 -10.347 1.00 95.38 334 TRP A N 1
ATOM 2653 C CA . TRP A 1 334 ? 17.902 -0.741 -10.735 1.00 95.38 334 TRP A CA 1
ATOM 2654 C C . TRP A 1 334 ? 17.059 -1.220 -11.925 1.00 95.38 334 TRP A C 1
ATOM 2656 O O . TRP A 1 334 ? 17.370 -2.240 -12.535 1.00 95.38 334 TRP A O 1
ATOM 2666 N N . MET A 1 335 ? 15.978 -0.514 -12.264 1.00 96.44 335 MET A N 1
ATOM 2667 C CA . MET A 1 335 ? 15.112 -0.882 -13.389 1.00 96.44 335 MET A CA 1
ATOM 2668 C C . MET A 1 335 ? 15.757 -0.755 -14.776 1.00 96.44 335 MET A C 1
ATOM 2670 O O . MET A 1 335 ? 15.495 -1.641 -15.589 1.00 96.44 335 MET A O 1
ATOM 2674 N N . PRO A 1 336 ? 16.589 0.265 -15.079 1.00 98.00 336 PRO A N 1
ATOM 2675 C CA . PRO A 1 336 ? 17.135 0.449 -16.425 1.00 98.00 336 PRO A CA 1
ATOM 2676 C C . PRO A 1 336 ? 17.905 -0.766 -16.937 1.00 98.00 336 PRO A C 1
ATOM 2678 O O . PRO A 1 336 ? 17.688 -1.212 -18.061 1.00 98.00 336 PRO A O 1
ATOM 2681 N N . GLU A 1 337 ? 18.747 -1.353 -16.087 1.00 97.00 337 GLU A N 1
ATOM 2682 C CA . GLU A 1 337 ? 19.562 -2.520 -16.433 1.00 97.00 337 GLU A CA 1
ATOM 2683 C C . GLU A 1 337 ? 18.691 -3.738 -16.765 1.00 97.00 337 GLU A C 1
ATOM 2685 O O . GLU A 1 337 ? 18.896 -4.397 -17.788 1.00 97.00 337 GLU A O 1
ATOM 2690 N N . LYS A 1 338 ? 17.664 -4.004 -15.945 1.00 96.69 338 LYS A N 1
ATOM 2691 C CA . LYS A 1 338 ? 16.712 -5.099 -16.186 1.00 96.69 338 LYS A CA 1
ATOM 2692 C C . LYS A 1 338 ? 15.885 -4.869 -17.446 1.00 96.69 338 LYS A C 1
ATOM 2694 O O . LYS A 1 338 ? 15.703 -5.793 -18.237 1.00 96.69 338 LYS A O 1
ATOM 2699 N N . ALA A 1 339 ? 15.403 -3.645 -17.645 1.00 97.31 339 ALA A N 1
ATOM 2700 C CA . ALA A 1 339 ? 14.595 -3.294 -18.801 1.00 97.31 339 ALA A CA 1
ATOM 2701 C C . ALA A 1 339 ? 15.385 -3.437 -20.107 1.00 97.31 339 ALA A C 1
ATOM 2703 O O . ALA A 1 339 ? 14.881 -4.028 -21.057 1.00 97.31 339 ALA A O 1
ATOM 2704 N N . LEU A 1 340 ? 16.644 -2.993 -20.139 1.00 97.31 340 LEU A N 1
ATOM 2705 C CA . LEU A 1 340 ? 17.503 -3.150 -21.312 1.00 97.31 340 LEU A CA 1
ATOM 2706 C C . LEU A 1 340 ? 17.881 -4.607 -21.590 1.00 97.31 340 LEU A C 1
ATOM 2708 O O . LEU A 1 340 ? 18.003 -4.981 -22.755 1.00 97.31 340 LEU A O 1
ATOM 2712 N N . ALA A 1 341 ? 18.051 -5.441 -20.561 1.00 97.00 341 ALA A N 1
ATOM 2713 C CA . ALA A 1 341 ? 18.263 -6.875 -20.756 1.00 97.00 341 ALA A CA 1
ATOM 2714 C C . ALA A 1 341 ? 17.060 -7.522 -21.466 1.00 97.00 341 ALA A C 1
ATOM 2716 O O . ALA A 1 341 ? 17.237 -8.229 -22.458 1.00 97.00 341 ALA A O 1
ATOM 2717 N N . VAL A 1 342 ? 15.839 -7.198 -21.026 1.00 96.56 342 VAL A N 1
ATOM 2718 C CA . VAL A 1 342 ? 14.600 -7.667 -21.668 1.00 96.56 342 VAL A CA 1
ATOM 2719 C C . VAL A 1 342 ? 14.426 -7.071 -23.068 1.00 96.56 342 VAL A C 1
ATOM 2721 O O . VAL A 1 342 ? 14.003 -7.781 -23.977 1.00 96.56 342 VAL A O 1
ATOM 2724 N N . ALA A 1 343 ? 14.782 -5.801 -23.282 1.00 96.69 343 ALA A N 1
ATOM 2725 C CA . ALA A 1 343 ? 14.739 -5.177 -24.605 1.00 96.69 343 ALA A CA 1
ATOM 2726 C C . ALA A 1 343 ? 15.646 -5.916 -25.599 1.00 96.69 343 ALA A C 1
ATOM 2728 O O . ALA A 1 343 ? 15.200 -6.289 -26.680 1.00 96.69 343 ALA A O 1
ATOM 2729 N N . LYS A 1 344 ? 16.891 -6.211 -25.200 1.00 96.06 344 LYS A N 1
ATOM 2730 C CA . LYS A 1 344 ? 17.842 -6.985 -26.012 1.00 96.06 344 LYS A CA 1
ATOM 2731 C C . LYS A 1 344 ? 17.317 -8.384 -26.328 1.00 96.06 344 LYS A C 1
ATOM 2733 O O . LYS A 1 344 ? 17.442 -8.831 -27.464 1.00 96.06 344 LYS A O 1
ATOM 2738 N N . GLU A 1 345 ? 16.704 -9.055 -25.354 1.00 95.56 345 GLU A N 1
ATOM 2739 C CA . GLU A 1 345 ? 16.075 -10.363 -25.564 1.00 95.56 345 GLU A CA 1
ATOM 2740 C C . GLU A 1 345 ? 14.905 -10.282 -26.560 1.00 95.56 345 GLU A C 1
ATOM 2742 O O . GLU A 1 345 ? 14.795 -11.129 -27.446 1.00 95.56 345 GLU A O 1
ATOM 2747 N N . ARG A 1 346 ? 14.060 -9.242 -26.474 1.00 94.69 346 ARG A N 1
ATOM 2748 C CA . ARG A 1 346 ? 12.963 -9.000 -27.428 1.00 94.69 346 ARG A CA 1
ATOM 2749 C C . ARG A 1 346 ? 13.492 -8.761 -28.843 1.00 94.69 346 ARG A C 1
ATOM 2751 O O . ARG A 1 346 ? 13.007 -9.401 -29.772 1.00 94.69 346 ARG A O 1
ATOM 2758 N N . THR A 1 347 ? 14.516 -7.922 -29.007 1.00 92.06 347 THR A N 1
ATOM 2759 C CA . THR A 1 347 ? 15.155 -7.692 -30.314 1.00 92.06 347 THR A CA 1
ATOM 2760 C C . THR A 1 347 ? 15.777 -8.974 -30.868 1.00 92.06 347 THR A C 1
ATOM 2762 O O . THR A 1 347 ? 15.619 -9.269 -32.049 1.00 92.06 347 THR A O 1
ATOM 2765 N N . ALA A 1 348 ? 16.436 -9.776 -30.026 1.00 90.56 348 ALA A N 1
ATOM 2766 C CA . ALA A 1 348 ? 17.012 -11.052 -30.444 1.00 90.56 348 ALA A CA 1
ATOM 2767 C C . ALA A 1 348 ? 15.937 -12.040 -30.918 1.00 90.56 348 ALA A C 1
ATOM 2769 O O . ALA A 1 348 ? 16.138 -12.698 -31.932 1.00 90.56 348 ALA A O 1
ATOM 2770 N N . ARG A 1 349 ? 14.785 -12.104 -30.232 1.00 87.12 349 ARG A N 1
ATOM 2771 C CA . ARG A 1 349 ? 13.642 -12.941 -30.636 1.00 87.12 349 ARG A CA 1
ATOM 2772 C C . ARG A 1 349 ? 13.010 -12.484 -31.946 1.00 87.12 349 ARG A C 1
ATOM 2774 O O . ARG A 1 349 ? 12.667 -13.328 -32.760 1.00 87.12 349 ARG A O 1
ATOM 2781 N N . MET A 1 350 ? 12.878 -11.175 -32.155 1.00 84.31 350 MET A N 1
ATOM 2782 C CA . MET A 1 350 ? 12.366 -10.626 -33.416 1.00 84.31 350 MET A CA 1
ATOM 2783 C C . MET A 1 350 ? 13.312 -10.869 -34.596 1.00 84.31 350 MET A C 1
ATOM 2785 O O . MET A 1 350 ? 12.853 -11.006 -35.722 1.00 84.31 350 MET A O 1
ATOM 2789 N N . ASN A 1 351 ? 14.619 -10.948 -34.339 1.00 83.31 351 ASN A N 1
ATOM 2790 C CA . ASN A 1 351 ? 15.620 -11.266 -35.355 1.00 83.31 351 ASN A CA 1
ATOM 2791 C C . ASN A 1 351 ? 15.787 -12.774 -35.602 1.00 83.31 351 ASN A C 1
ATOM 2793 O O . ASN A 1 351 ? 16.644 -13.156 -36.398 1.00 83.31 351 ASN A O 1
ATOM 2797 N N . VAL A 1 352 ? 15.005 -13.642 -34.947 1.00 78.56 352 VAL A N 1
ATOM 2798 C CA . VAL A 1 352 ? 14.948 -15.059 -35.325 1.00 78.56 352 VAL A CA 1
ATOM 2799 C C . VAL A 1 352 ? 14.161 -15.147 -36.634 1.00 78.56 352 VAL A C 1
ATOM 2801 O O . VAL A 1 352 ? 12.998 -14.743 -36.647 1.00 78.56 352 VAL A O 1
ATOM 2804 N N . PRO A 1 353 ? 14.750 -15.667 -37.730 1.00 76.44 353 PRO A N 1
ATOM 2805 C CA . PRO A 1 353 ? 14.023 -15.860 -38.977 1.00 76.44 353 PRO A CA 1
ATOM 2806 C C . PRO A 1 353 ? 12.767 -16.689 -38.711 1.00 76.44 353 PRO A C 1
ATOM 2808 O O . PRO A 1 353 ? 12.851 -17.735 -38.060 1.00 76.44 353 PRO A O 1
ATOM 2811 N N . GLU A 1 354 ? 11.626 -16.233 -39.231 1.00 70.25 354 GLU A N 1
ATOM 2812 C CA . GLU A 1 354 ? 10.271 -16.774 -39.003 1.00 70.25 354 GLU A CA 1
ATOM 2813 C C . GLU A 1 354 ? 10.156 -18.292 -39.281 1.00 70.25 354 GLU A C 1
ATOM 2815 O O . GLU A 1 354 ? 9.231 -18.970 -38.844 1.00 70.25 354 GLU A O 1
ATOM 2820 N N . HIS A 1 355 ? 11.154 -18.850 -39.963 1.00 73.75 355 HIS A N 1
ATOM 2821 C CA . HIS A 1 355 ? 11.264 -20.230 -40.417 1.00 73.75 355 HIS A CA 1
ATOM 2822 C C . HIS A 1 355 ? 12.248 -21.089 -39.599 1.00 73.75 355 HIS A C 1
ATOM 2824 O O . HIS A 1 355 ? 12.839 -22.040 -40.111 1.00 73.75 355 HIS A O 1
ATOM 2830 N N . GLY A 1 356 ? 12.459 -20.764 -38.319 1.00 70.81 356 GLY A N 1
ATOM 2831 C CA . GLY A 1 356 ? 13.312 -21.564 -37.428 1.00 70.81 356 GLY A CA 1
ATOM 2832 C C . GLY A 1 356 ? 14.797 -21.490 -37.790 1.00 70.81 356 GLY A C 1
ATOM 2833 O O . GLY A 1 356 ? 15.528 -22.464 -37.622 1.00 70.81 356 GLY A O 1
ATOM 2834 N N . GLY A 1 357 ? 15.230 -20.343 -38.320 1.00 69.88 357 GLY A N 1
ATOM 2835 C CA . GLY A 1 357 ? 16.608 -20.127 -38.759 1.00 69.88 357 GLY A CA 1
ATOM 2836 C C . GLY A 1 357 ? 16.946 -20.695 -40.139 1.00 69.88 357 GLY A C 1
ATOM 2837 O O . GLY A 1 357 ? 18.084 -20.530 -40.562 1.00 69.88 357 GLY A O 1
ATOM 2838 N N . ARG A 1 358 ? 15.990 -21.319 -40.842 1.00 75.94 358 ARG A N 1
ATOM 2839 C CA . ARG A 1 358 ? 16.171 -21.723 -42.241 1.00 75.94 358 ARG A CA 1
ATOM 2840 C C . ARG A 1 358 ? 15.753 -20.605 -43.182 1.00 75.94 358 ARG A C 1
ATOM 2842 O O . ARG A 1 358 ? 14.734 -19.958 -42.940 1.00 75.94 358 ARG A O 1
ATOM 2849 N N . THR A 1 359 ? 16.519 -20.351 -44.238 1.00 83.38 359 THR A N 1
ATOM 2850 C CA . THR A 1 359 ? 16.090 -19.373 -45.251 1.00 83.38 359 THR A CA 1
ATOM 2851 C C . THR A 1 359 ? 14.919 -19.931 -46.063 1.00 83.38 359 THR A C 1
ATOM 2853 O O . THR A 1 359 ? 14.682 -21.142 -46.096 1.00 83.38 359 THR A O 1
ATOM 2856 N N . ALA A 1 360 ? 14.159 -19.053 -46.725 1.00 83.12 360 ALA A N 1
ATOM 2857 C CA . ALA A 1 360 ? 13.091 -19.487 -47.625 1.00 83.12 360 ALA A CA 1
ATOM 2858 C C . ALA A 1 360 ? 13.629 -20.421 -48.730 1.00 83.12 360 ALA A C 1
ATOM 2860 O O . ALA A 1 360 ? 12.953 -21.382 -49.093 1.00 83.12 360 ALA A O 1
ATOM 2861 N N . GLU A 1 361 ? 14.866 -20.204 -49.204 1.00 86.56 361 GLU A N 1
ATOM 2862 C CA . GLU A 1 361 ? 15.505 -21.113 -50.162 1.00 86.56 361 GLU A CA 1
ATOM 2863 C C . GLU A 1 361 ? 15.821 -22.485 -49.556 1.00 86.56 361 GLU A C 1
ATOM 2865 O O . GLU A 1 361 ? 15.616 -23.497 -50.220 1.00 86.56 361 GLU A O 1
ATOM 2870 N N . GLU A 1 362 ? 16.270 -22.555 -48.298 1.00 88.56 362 GLU A N 1
ATOM 2871 C CA . GLU A 1 362 ? 16.506 -23.838 -47.621 1.00 88.56 362 GLU A CA 1
ATOM 2872 C C . GLU A 1 362 ? 15.212 -24.634 -47.421 1.00 88.56 362 GLU A C 1
ATOM 2874 O O . GLU A 1 362 ? 15.228 -25.863 -47.510 1.00 88.56 362 GLU A O 1
ATOM 2879 N N . LEU A 1 363 ? 14.088 -23.955 -47.170 1.00 89.06 363 LEU A N 1
ATOM 2880 C CA . LEU A 1 363 ? 12.778 -24.602 -47.097 1.00 89.06 363 LEU A CA 1
ATOM 2881 C C . LEU A 1 363 ? 12.310 -25.116 -48.465 1.00 89.06 363 LEU A C 1
ATOM 2883 O O . LEU A 1 363 ? 11.822 -26.244 -48.544 1.00 89.06 363 LEU A O 1
ATOM 2887 N N . LEU A 1 364 ? 12.494 -24.333 -49.533 1.00 92.25 364 LEU A N 1
ATOM 2888 C CA . LEU A 1 364 ? 12.170 -24.751 -50.902 1.00 92.25 364 LEU A CA 1
ATOM 2889 C C . LEU A 1 364 ? 13.027 -25.944 -51.348 1.00 92.25 364 LEU A C 1
ATOM 2891 O O . LEU A 1 364 ? 12.495 -26.924 -51.859 1.00 92.25 364 LEU A O 1
ATOM 2895 N N . ALA A 1 365 ? 14.328 -25.927 -51.051 1.00 94.06 365 ALA A N 1
ATOM 2896 C CA . ALA A 1 365 ? 15.231 -27.037 -51.356 1.00 94.06 365 ALA A CA 1
ATOM 2897 C C . ALA A 1 365 ? 14.885 -28.333 -50.596 1.00 94.06 365 ALA A C 1
ATOM 2899 O O . ALA A 1 365 ? 15.233 -29.428 -51.039 1.00 94.06 365 ALA A O 1
ATOM 2900 N N . LEU A 1 366 ? 14.224 -28.230 -49.438 1.00 92.25 366 LEU A N 1
ATOM 2901 C CA . LEU A 1 366 ? 13.759 -29.383 -48.665 1.00 92.25 366 LEU A CA 1
ATOM 2902 C C . LEU A 1 366 ? 12.469 -29.967 -49.256 1.00 92.25 366 LEU A C 1
ATOM 2904 O O . LEU A 1 366 ? 12.317 -31.185 -49.268 1.00 92.25 366 LEU A O 1
ATOM 2908 N N . LEU A 1 367 ? 11.586 -29.110 -49.779 1.00 92.44 367 LEU A N 1
ATOM 2909 C CA . LEU A 1 367 ? 10.372 -29.514 -50.492 1.00 92.44 367 LEU A CA 1
ATOM 2910 C C . LEU A 1 367 ? 10.687 -30.215 -51.817 1.00 92.44 367 LEU A C 1
ATOM 2912 O O . LEU A 1 367 ? 10.077 -31.238 -52.089 1.00 92.44 367 LEU A O 1
ATOM 2916 N N . ASP A 1 368 ? 11.684 -29.749 -52.573 1.00 93.62 368 ASP A N 1
ATOM 2917 C CA . ASP A 1 368 ? 12.124 -30.400 -53.823 1.00 93.62 368 ASP A CA 1
ATOM 2918 C C . ASP A 1 368 ? 12.756 -31.790 -53.605 1.00 93.62 368 ASP A C 1
ATOM 2920 O O . ASP A 1 368 ? 13.021 -32.529 -54.556 1.00 93.62 368 ASP A O 1
ATOM 2924 N N . ARG A 1 369 ? 13.048 -32.149 -52.349 1.00 89.19 369 ARG A N 1
ATOM 2925 C CA . ARG A 1 369 ? 13.660 -33.428 -51.965 1.00 89.19 369 ARG A CA 1
ATOM 2926 C C . ARG A 1 369 ? 12.640 -34.496 -51.554 1.00 89.19 369 ARG A C 1
ATOM 2928 O O . ARG A 1 369 ? 13.053 -35.637 -51.340 1.00 89.19 369 ARG A O 1
ATOM 2935 N N . ILE A 1 370 ? 11.372 -34.114 -51.390 1.00 87.12 370 ILE A N 1
ATOM 2936 C CA . ILE A 1 370 ? 10.225 -34.976 -51.060 1.00 87.12 370 ILE A CA 1
ATOM 2937 C C . ILE A 1 370 ? 9.484 -35.283 -52.357 1.00 87.12 370 ILE A C 1
ATOM 2939 O O . ILE A 1 370 ? 9.133 -36.470 -52.545 1.00 87.12 370 ILE A O 1
#

Radius of gyration: 37.44 Å; Cα contacts (8 Å, |Δi|>4): 284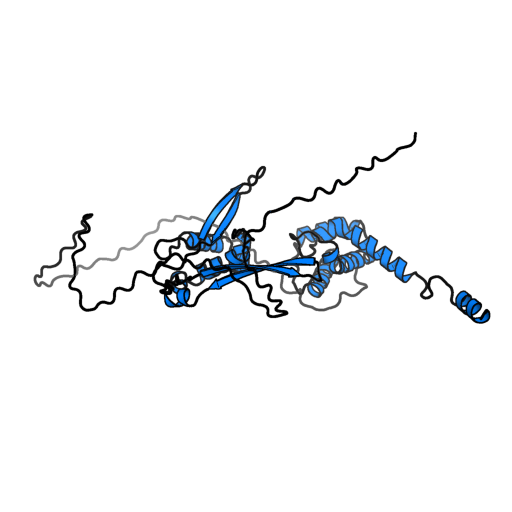; chains: 1; bounding box: 85×111×107 Å

InterPro domains:
  IPR036388 Winged helix-like DNA-binding domain superfamily [G3DSA:1.10.10.10] (88-184)

Secondary structure (DSSP, 8-state):
---PPPPPPP----------------------------------TT----------SEEEEEEEEEETTTTEEEEEEEEEE-HHHHHTTHHHHHHHHHHHHHHHHHTTB-TTSEE---HHHHHHHHTS-HHHHHHHHHHHHH-EETTEESEEEEEEEPTT---EEEEEEE--------------TT---------------------------------------------------------S-TT---PPPTTS---HHHHHHHHHHHHHHHHSS-----HHHHHHHIIIIITTTS-HHHHHHHHHHHHHHHHHH---TT--S--HHHHTTTHHHHHHHHHHHHHHHHTS-TTTT--HHHHHHHHTT-